Protein AF-A0A973XAW2-F1 (afdb_monomer)

Nearest PDB structures (foldseek):
  8pdc-assembly1_A  TM=9.284E-01  e=1.917E-07  Thermochaetoides thermophila
  3mf4-assembly1_A  TM=4.911E-01  e=1.621E-10  Aeromonas salmonicida subsp. salmonicida A449
  3luf-assembly1_A  TM=5.027E-01  e=7.726E-10  Aeromonas salmonicida subsp. salmonicida A449
  6xvu-assembly2_C  TM=7.676E-01  e=9.050E-06  Deinococcus radiodurans R1 = ATCC 13939 = DSM 20539
  5wq0-assembly5_E  TM=8.312E-01  e=1.337E-05  Paenisporosarcina sp. TG-14

Mean predicted aligned error: 19.9 Å

pLDDT: mean 75.89, std 16.92, range [27.17, 97.25]

Sequence (559 aa):
YGGTGLGLAVSKRLAQAMAGDVGVESTQGQGSTFWFTARLGTGPQEPALPVPRIALHGRRVLVVDDNAAAALILCELLSGLGFATQHAHSGAAALHMIAQADQTASPYEFVMMDWLMPGMDGLETVRAIRAMGTRSTPFVLMVTAHRRQELVKSAESLGIAHVLSKPVNASLLVNTMMQLLGQAPAPAPQPAGRQPGNTLEAQLAPLGGARILLVEDNEINQQVACEMLHGVGMEVDVADNGQLAVQRVAARQAEGRQYDLVLMDMQMPVMDGVTASRLIRETLSADQLPIVAMTANAMKADRERCMQAGMNGFVSKPFNPDELWRALLDGIRPRDGMGSGAVPPPLVEAEPDGDSAALLQALRGIDGLEVDLGLSRTRNNPAFYVSMLRKSVGSQADAVARLRQSLEARDSATAERHAHTLKGVAGNLGASALQQAADVVEHGLHEGAAAAALEAPLQALQARLDRLVQALQATPGLLLAAPDRPAQRLTQEELQAARATLAQITALLQQDDAQAAELWEAHAGVLRVLCPEATRIQAAIEGFAFDEALALLEARATV

Radius of gyration: 28.38 Å; Cα contacts (8 Å, |Δi|>4): 751; chains: 1; bounding box: 71×63×84 Å

Foldseek 3Di:
DDDPPCPVVVVQVVLVVQVKGKDKDDDPPPDIDIDIDGHDDDDPPPPPPPPDPPCQAAQEEEEEALDPVLSVVVQVLSVVVRYDYDYDNHLVSVLVVQVVCLVVVNHHQEYEAEQDHPDQGRLNSLVVLVVVPGPDRHQYEYEYQDPDVVVCVSCVVSVNNHYHHPPDDSVNVSVVVVVVVCPPPDDDPDDPDDDPDDDLLNVCLQQAAAEEEEEDQDPLLVLLVCLLQVLSRYHYDYHNHLVVVLVVQVVCVVVVNHGQEYEAEQAHPPHGRLRSLLSNCVPDACLRYAYEYEEQDPDPVVVVSCVVSRHDYYAYFPGDSSSVSVCCVVRGDRDPPGSPDPNPPNPDPPPQDPLLVLLLVLQVPQPQFDSVQLCSSSVNDSVSLLVLLLVCLVPCLCLLVQLVVCVVVVNLSSNLVSLVNQLRSCNNRRNVQLNVLSVVLNVCSVVVHDPVVNPVSSVSNNVSSNSSSVSQVPRPPSDPDLPPPPPPPDDPVLVVVVVVLLVVLLVCLVVLHLVSLVSCVVSVNSVVSLAVCSVVLNVCSVVSVSVSNNVSSVVSVVD

Secondary structure (DSSP, 8-state):
--S-S-HHHHHHHHHHHTT--EEEEEETTTEEEEEE----PPPP------------TT-EEEEE-S-HHHHHHHHHHHHHTT-EEEEESSHHHHHHHHHHHHHTT---SEEEEES--SSS-HHHHHHHHHHT--SSPPEEEEEES---HHHHHHHHHTT---EEESSPPHHHHHHHHHHHTT-SPPPPP--SS----SSTTGGGGGGTT-EEEEE-S-HHHHHHHHHHHHTTT-EEEEESSHHHHHHHHHHHHHTT---SEEEEESS-SSS-HHHHHHHHHTTS-TTTS-EEEEES---HHHHHHHHHTT--EEEETTTPHHHHHHHHHHHPPP-TTSS-S-PPPP----PPPHHHHHHHHHHTTSTT--HHHHHHHTTT-HHHHHHHHHHHHHHHTTHHHHHHHHHHTT-HHHHHHHHHHHHHHHHHTT-HHHHHHHHHHHHHHHTT--HHHHHHHHHHHHHHHHHHHHHHHHSBTTB------------HHHHHHHHHHHHHHHHHHTTT-THHHHHHHHHHHHHHHH-TTHHHHHHHHHTT-HHHHHHHHHGGGG-

Solvent-accessible surface area (backbone atoms only — not comparable to full-atom values): 31039 Å² total; per-residue (Å²): 135,93,65,92,74,50,66,66,59,51,51,40,52,51,22,44,74,33,71,31,44,66,52,74,52,72,46,93,98,77,52,72,50,74,50,72,40,67,61,76,84,81,73,81,82,60,77,66,74,69,76,67,89,65,82,37,66,70,44,33,34,37,38,32,31,64,49,62,70,62,42,49,55,52,38,51,54,43,39,74,63,34,29,41,60,48,82,21,65,34,34,68,52,40,52,53,53,50,53,51,21,45,75,69,75,55,51,44,56,32,31,41,31,32,43,91,35,85,89,47,28,31,64,58,32,52,55,50,57,64,70,65,69,55,94,61,78,48,48,58,38,39,38,31,84,66,92,51,70,72,53,52,55,56,33,45,79,66,72,34,89,49,77,44,57,57,84,78,47,72,67,62,53,51,55,54,52,48,62,73,68,62,77,55,84,76,85,70,83,86,64,94,70,91,77,93,74,84,48,73,71,56,70,37,45,61,48,8,54,38,33,34,38,41,30,44,67,46,69,70,61,43,50,46,52,47,56,58,41,42,72,54,22,34,41,76,48,80,21,60,24,20,60,53,39,45,51,50,54,53,50,29,47,75,71,72,55,57,51,43,33,32,43,32,32,48,84,39,64,102,29,32,27,52,60,28,38,40,59,44,48,76,80,39,52,55,88,71,43,23,32,31,34,38,32,77,58,91,45,72,69,52,54,50,51,39,50,75,28,55,37,74,49,72,37,57,44,49,67,46,68,72,54,50,47,50,51,48,65,72,48,46,73,88,55,94,73,37,40,72,47,81,56,63,74,73,79,68,84,66,72,62,53,75,68,53,48,54,36,54,54,56,51,56,68,38,82,64,38,37,49,71,58,14,24,62,51,41,80,64,34,64,67,61,40,51,52,52,53,49,51,45,51,75,74,48,73,56,44,63,58,54,28,49,53,23,50,75,70,68,34,54,68,61,21,28,48,45,26,46,54,51,21,39,52,25,37,51,55,19,18,58,67,46,17,53,32,22,47,55,45,24,50,39,46,73,74,65,56,54,70,81,73,45,47,63,45,50,52,56,31,42,61,41,48,53,52,44,44,52,50,49,63,68,33,74,78,61,44,77,66,77,71,88,57,76,84,70,79,70,51,76,65,56,52,51,51,47,52,51,52,48,53,50,35,52,56,26,36,77,65,75,37,72,63,27,39,59,58,45,63,78,40,41,79,60,43,45,78,75,30,95,56,35,71,59,33,48,52,22,41,73,64,70,36,35,69,58,24,49,52,57,58,53,62,56,80,79,110

Structure (mmCIF, N/CA/C/O backbone):
data_AF-A0A973XAW2-F1
#
_entry.id   AF-A0A973XAW2-F1
#
loop_
_atom_site.group_PDB
_atom_site.id
_atom_site.type_symbol
_atom_site.label_atom_id
_atom_site.label_alt_id
_atom_site.label_comp_id
_atom_site.label_asym_id
_atom_site.label_entity_id
_atom_site.label_seq_id
_atom_site.pdbx_PDB_ins_code
_atom_site.Cartn_x
_atom_site.Cartn_y
_atom_site.Cartn_z
_atom_site.occupancy
_atom_site.B_iso_or_equiv
_atom_site.auth_seq_id
_atom_site.auth_comp_id
_atom_site.auth_asym_id
_atom_site.auth_atom_id
_atom_site.pdbx_PDB_model_num
ATOM 1 N N . TYR A 1 1 ? -21.726 -11.312 -23.204 1.00 38.69 1 TYR A N 1
ATOM 2 C CA . TYR A 1 1 ? -21.483 -10.121 -22.365 1.00 38.69 1 TYR A CA 1
ATOM 3 C C . TYR A 1 1 ? -22.273 -10.267 -21.066 1.00 38.69 1 TYR A C 1
ATOM 5 O O . TYR A 1 1 ? -23.443 -9.921 -21.031 1.00 38.69 1 TYR A O 1
ATOM 13 N N . GLY A 1 2 ? -21.681 -10.902 -20.049 1.00 34.53 2 GLY A N 1
ATOM 14 C CA . GLY A 1 2 ? -22.363 -11.387 -18.835 1.00 34.53 2 GLY A CA 1
ATOM 15 C C . GLY A 1 2 ? -22.264 -10.453 -17.625 1.00 34.53 2 GLY A C 1
ATOM 16 O O . GLY A 1 2 ? -21.827 -10.879 -16.567 1.00 34.53 2 GLY A O 1
ATOM 17 N N . GLY A 1 3 ? -22.630 -9.179 -17.784 1.00 46.75 3 GLY A N 1
ATOM 18 C CA . GLY A 1 3 ? -22.844 -8.264 -16.654 1.00 46.75 3 GLY A CA 1
ATOM 19 C C . GLY A 1 3 ? -24.327 -8.191 -16.280 1.00 46.75 3 GLY A C 1
ATOM 20 O O . GLY A 1 3 ? -25.178 -8.598 -17.066 1.00 46.75 3 GLY A O 1
ATOM 21 N N . THR A 1 4 ? -24.667 -7.607 -15.128 1.00 54.22 4 THR A N 1
ATOM 22 C CA . THR A 1 4 ? -26.066 -7.464 -14.660 1.00 54.22 4 THR A CA 1
ATOM 23 C C . THR A 1 4 ? -26.963 -6.625 -15.586 1.00 54.22 4 THR A C 1
ATOM 25 O O . THR A 1 4 ? -28.165 -6.543 -15.362 1.00 54.22 4 THR A O 1
ATOM 28 N N . GLY A 1 5 ? -26.409 -5.967 -16.613 1.00 58.53 5 GLY A N 1
ATOM 29 C CA . GLY A 1 5 ? -27.160 -5.141 -17.569 1.00 58.53 5 GLY A CA 1
ATOM 30 C C . GLY A 1 5 ? -27.727 -3.844 -16.977 1.00 58.53 5 GLY A C 1
ATOM 31 O O . GLY A 1 5 ? -28.356 -3.063 -17.685 1.00 58.53 5 GLY A O 1
ATOM 32 N N . LEU A 1 6 ? -27.477 -3.575 -15.692 1.00 68.81 6 LEU A N 1
ATOM 33 C CA . LEU A 1 6 ? -28.081 -2.463 -14.955 1.00 68.81 6 LEU A CA 1
ATOM 34 C C . LEU A 1 6 ? -27.406 -1.110 -15.209 1.00 68.81 6 LEU A C 1
ATOM 36 O O . LEU A 1 6 ? -27.981 -0.081 -14.870 1.00 68.81 6 LEU A O 1
ATOM 40 N N . GLY A 1 7 ? -26.215 -1.080 -15.817 1.00 65.62 7 GLY A N 1
ATOM 41 C CA . GLY A 1 7 ? -25.426 0.148 -15.988 1.00 65.62 7 GLY A CA 1
ATOM 42 C C . GLY A 1 7 ? -26.193 1.276 -16.682 1.00 65.62 7 GLY A C 1
ATOM 43 O O . GLY A 1 7 ? -26.261 2.382 -16.156 1.00 65.62 7 GLY A O 1
ATOM 44 N N . LEU A 1 8 ? -26.862 0.981 -17.801 1.00 77.06 8 LEU A N 1
ATOM 45 C CA . LEU A 1 8 ? -27.666 1.974 -18.525 1.00 77.06 8 LEU A CA 1
ATOM 46 C C . LEU A 1 8 ? -28.926 2.388 -17.751 1.00 77.06 8 LEU A C 1
ATOM 48 O O . LEU A 1 8 ? -29.337 3.544 -17.822 1.00 77.06 8 LEU A O 1
ATOM 52 N N . ALA A 1 9 ? -29.516 1.477 -16.972 1.00 76.12 9 ALA A N 1
ATOM 53 C CA . ALA A 1 9 ? -30.665 1.791 -16.124 1.00 76.12 9 ALA A CA 1
ATOM 54 C C . ALA A 1 9 ? -30.281 2.738 -14.973 1.00 76.12 9 ALA A C 1
ATOM 56 O O . ALA A 1 9 ? -31.043 3.647 -14.640 1.00 76.12 9 ALA A O 1
ATOM 57 N N . VAL A 1 10 ? -29.084 2.567 -14.401 1.00 78.75 10 VAL A N 1
ATOM 58 C CA . VAL A 1 10 ? -28.528 3.465 -13.379 1.00 78.75 10 VAL A CA 1
ATOM 59 C C . VAL A 1 10 ? -28.175 4.823 -13.986 1.00 78.75 10 VAL A C 1
ATOM 61 O O . VAL A 1 10 ? -28.614 5.843 -13.460 1.00 78.75 10 VAL A O 1
ATOM 64 N N . SER A 1 11 ? -27.470 4.856 -15.122 1.00 80.62 11 SER A N 1
ATOM 65 C CA . SER A 1 11 ? -27.150 6.107 -15.827 1.00 80.62 11 SER A CA 1
ATOM 66 C C . SER A 1 11 ? -28.408 6.899 -16.191 1.00 80.62 11 SER A C 1
ATOM 68 O O . SER A 1 11 ? -28.445 8.110 -15.991 1.00 80.62 11 SER A O 1
ATOM 70 N N . LYS A 1 12 ? -29.474 6.216 -16.633 1.00 83.62 12 LYS A N 1
ATOM 71 C CA . LYS A 1 12 ? -30.778 6.838 -16.893 1.00 83.62 12 LYS A CA 1
ATOM 72 C C . LYS A 1 12 ? -31.389 7.451 -15.637 1.00 83.62 12 LYS A C 1
ATOM 74 O O . LYS A 1 12 ? -31.827 8.596 -15.676 1.00 83.62 12 LYS A O 1
ATOM 79 N N . ARG A 1 13 ? -31.399 6.717 -14.519 1.00 84.31 13 ARG A N 1
ATOM 80 C CA . ARG A 1 13 ? -31.928 7.223 -13.242 1.00 84.31 13 ARG A CA 1
ATOM 81 C C . ARG A 1 13 ? -31.166 8.449 -12.744 1.00 84.31 13 ARG A C 1
ATOM 83 O O . ARG A 1 13 ? -31.799 9.388 -12.278 1.00 84.31 13 ARG A O 1
ATOM 90 N N . LEU A 1 14 ? -29.839 8.455 -12.868 1.00 85.31 14 LEU A N 1
ATOM 91 C CA . LEU A 1 14 ? -29.002 9.585 -12.458 1.00 85.31 14 LEU A CA 1
ATOM 92 C C . LEU A 1 14 ? -29.224 10.816 -13.344 1.00 85.31 14 LEU A C 1
ATOM 94 O O . LEU A 1 14 ? -29.473 11.895 -12.815 1.00 85.31 14 LEU A O 1
ATOM 98 N N . ALA A 1 15 ? -29.218 10.658 -14.672 1.00 91.62 15 ALA A N 1
ATOM 99 C CA . ALA A 1 15 ? -29.480 11.766 -15.594 1.00 91.62 15 ALA A CA 1
ATOM 100 C C . ALA A 1 15 ? -30.863 12.395 -15.340 1.00 91.62 15 ALA A C 1
ATOM 102 O O . ALA A 1 15 ? -30.986 13.615 -15.244 1.00 91.62 15 ALA A O 1
ATOM 103 N N . GLN A 1 16 ? -31.886 11.564 -15.117 1.00 91.00 16 GLN A N 1
ATOM 104 C CA . GLN A 1 16 ? -33.238 12.023 -14.784 1.00 91.00 16 GLN A CA 1
ATOM 105 C C . GLN A 1 16 ? -33.317 12.705 -13.412 1.00 91.00 16 GLN A C 1
ATOM 107 O O . GLN A 1 16 ? -34.010 13.712 -13.274 1.00 91.00 16 GLN A O 1
ATOM 112 N N . ALA A 1 17 ? -32.586 12.208 -12.407 1.00 89.94 17 ALA A N 1
ATOM 113 C CA . ALA A 1 17 ? -32.487 12.857 -11.097 1.00 89.94 17 ALA A CA 1
ATOM 114 C C . ALA A 1 17 ? -31.826 14.244 -11.186 1.00 89.94 17 ALA A C 1
ATOM 116 O O . ALA A 1 17 ? -32.172 15.144 -10.427 1.00 89.94 17 ALA A O 1
ATOM 117 N N . MET A 1 18 ? -30.935 14.437 -12.160 1.00 93.25 18 MET A N 1
ATOM 118 C CA . MET A 1 18 ? -30.326 15.727 -12.494 1.00 93.25 18 MET A CA 1
ATOM 119 C C . MET A 1 18 ? -31.163 16.542 -13.496 1.00 93.25 18 MET A C 1
ATOM 121 O O . MET A 1 18 ? -30.648 17.472 -14.111 1.00 93.25 18 MET A O 1
ATOM 125 N N . ALA A 1 19 ? -32.440 16.201 -13.697 1.00 94.25 19 ALA A N 1
ATOM 126 C CA . ALA A 1 19 ? -33.348 16.858 -14.641 1.00 94.25 19 ALA A CA 1
ATOM 127 C C . ALA A 1 19 ? -32.807 16.957 -16.085 1.00 94.25 19 ALA A C 1
ATOM 129 O O . ALA A 1 19 ? -33.057 17.942 -16.789 1.00 94.25 19 ALA A O 1
ATOM 130 N N . GLY A 1 20 ? -32.072 15.935 -16.520 1.00 92.94 20 GLY A N 1
ATOM 131 C CA . GLY A 1 20 ? -31.706 15.703 -17.912 1.00 92.94 20 GLY A CA 1
ATOM 132 C C . GLY A 1 20 ? -32.125 14.313 -18.400 1.00 92.94 20 GLY A C 1
ATOM 133 O O . GLY A 1 20 ? -33.047 13.705 -17.857 1.00 92.94 20 GLY A O 1
ATOM 134 N N . ASP A 1 21 ? -31.488 13.829 -19.462 1.00 93.69 21 ASP A N 1
ATOM 135 C CA . ASP A 1 21 ? -31.889 12.624 -20.203 1.00 93.69 21 ASP A CA 1
ATOM 136 C C . ASP A 1 21 ? -30.675 11.835 -20.708 1.00 93.69 21 ASP A C 1
ATOM 138 O O . ASP A 1 21 ? -29.560 12.337 -20.636 1.00 93.69 21 ASP A O 1
ATOM 142 N N . VAL A 1 22 ? -30.865 10.615 -21.214 1.00 93.44 22 VAL A N 1
ATOM 143 C CA . VAL A 1 22 ? -29.794 9.744 -21.733 1.00 93.44 22 VAL A CA 1
ATOM 144 C C . VAL A 1 22 ? -30.197 9.096 -23.061 1.00 93.44 22 VAL A C 1
ATOM 146 O O . VAL A 1 22 ? -31.355 8.723 -23.245 1.00 93.44 22 VAL A O 1
ATOM 149 N N . GLY A 1 23 ? -29.240 8.882 -23.964 1.00 90.50 23 GLY A N 1
ATOM 150 C CA . GLY A 1 23 ? -29.476 8.217 -25.244 1.00 90.50 23 GLY A CA 1
ATOM 151 C C . GLY A 1 23 ? -28.238 7.546 -25.833 1.00 90.50 23 GLY A C 1
ATOM 152 O O . GLY A 1 23 ? -27.141 7.598 -25.274 1.00 90.50 23 GLY A O 1
ATOM 153 N N . VAL A 1 24 ? -28.441 6.869 -26.965 1.00 92.19 24 VAL A N 1
ATOM 154 C CA . VAL A 1 24 ? -27.382 6.219 -27.740 1.00 92.19 24 VAL A CA 1
ATOM 155 C C . VAL A 1 24 ? -27.637 6.390 -29.233 1.00 92.19 24 VAL A C 1
ATOM 157 O O . VAL A 1 24 ? -28.759 6.220 -29.704 1.00 92.19 24 VAL A O 1
ATOM 160 N N . GLU A 1 25 ? -26.576 6.676 -29.972 1.00 90.75 25 GLU A N 1
ATOM 161 C CA . GLU A 1 25 ? -26.528 6.675 -31.428 1.00 90.75 25 GLU A CA 1
ATOM 162 C C . GLU A 1 25 ? -25.510 5.618 -31.850 1.00 90.75 25 GLU A C 1
ATOM 164 O O . GLU A 1 25 ? -24.337 5.697 -31.496 1.00 90.75 25 GLU A O 1
ATOM 169 N N . SER A 1 26 ? -25.951 4.572 -32.544 1.00 90.38 26 SER A N 1
ATOM 170 C CA . SER A 1 26 ? -25.101 3.424 -32.862 1.00 90.38 26 SER A CA 1
ATOM 171 C C . SER A 1 26 ? -25.338 2.948 -34.283 1.00 90.38 26 SER A C 1
ATOM 173 O O . SER A 1 26 ? -26.482 2.816 -34.718 1.00 90.38 26 SER A O 1
ATOM 175 N N . THR A 1 27 ? -24.245 2.663 -34.988 1.00 91.94 27 THR A N 1
ATOM 176 C CA . THR A 1 27 ? -24.267 1.993 -36.289 1.00 91.94 27 THR A CA 1
ATOM 177 C C . THR A 1 27 ? -23.351 0.777 -36.223 1.00 91.94 27 THR A C 1
ATOM 179 O O . THR A 1 27 ? -22.170 0.881 -35.877 1.00 91.94 27 THR A O 1
ATOM 182 N N . GLN A 1 28 ? -23.895 -0.399 -36.545 1.00 83.81 28 GLN A N 1
ATOM 183 C CA . GLN A 1 28 ? -23.171 -1.667 -36.458 1.00 83.81 28 GLN A CA 1
ATOM 184 C C . GLN A 1 28 ? -21.889 -1.629 -37.301 1.00 83.81 28 GLN A C 1
ATOM 186 O O . GLN A 1 28 ? -21.916 -1.287 -38.479 1.00 83.81 28 GLN A O 1
ATOM 191 N N . GLY A 1 29 ? -20.762 -1.986 -36.683 1.00 80.56 29 GLY A N 1
ATOM 192 C CA . GLY A 1 29 ? -19.450 -1.983 -37.335 1.00 80.56 29 GLY A CA 1
ATOM 193 C C . GLY A 1 29 ? -18.784 -0.608 -37.464 1.00 80.56 29 GLY A C 1
ATOM 194 O O . GLY A 1 29 ? -17.648 -0.562 -37.919 1.00 80.56 29 GLY A O 1
ATOM 195 N N . GLN A 1 30 ? -19.437 0.486 -37.046 1.00 81.81 30 GLN A N 1
ATOM 196 C CA . GLN A 1 30 ? -18.855 1.839 -37.064 1.00 81.81 30 GLN A CA 1
ATOM 197 C C . GLN A 1 30 ? -18.649 2.444 -35.670 1.00 81.81 30 GLN A C 1
ATOM 199 O O . GLN A 1 30 ? -17.772 3.283 -35.499 1.00 81.81 30 GLN A O 1
ATOM 204 N N . GLY A 1 31 ? -19.413 2.005 -34.666 1.00 74.19 31 GLY A N 1
ATOM 205 C CA . GLY A 1 31 ? -19.251 2.457 -33.282 1.00 74.19 31 GLY A CA 1
ATOM 206 C C . GLY A 1 31 ? -20.571 2.843 -32.625 1.00 74.19 31 GLY A C 1
ATOM 207 O O . GLY A 1 31 ? -21.651 2.621 -33.175 1.00 74.19 31 GLY A O 1
ATOM 208 N N . SER A 1 32 ? -20.494 3.355 -31.395 1.00 80.50 32 SER A N 1
ATOM 209 C CA . SER A 1 32 ? -21.657 3.806 -30.620 1.00 80.50 32 SER A CA 1
ATOM 210 C C . SER A 1 32 ? -21.309 5.037 -29.786 1.00 80.50 32 SER A C 1
ATOM 212 O O . SER A 1 32 ? -20.358 4.998 -29.009 1.00 80.50 32 SER A O 1
ATOM 214 N N . THR A 1 33 ? -22.111 6.089 -29.906 1.00 81.31 33 THR A N 1
ATOM 215 C CA . THR A 1 33 ? -22.055 7.304 -29.091 1.00 81.31 33 THR A CA 1
ATOM 216 C C . THR A 1 33 ? -23.154 7.238 -28.042 1.00 81.31 33 THR A C 1
ATOM 218 O O . THR A 1 33 ? -24.333 7.238 -28.379 1.00 81.31 33 THR A O 1
ATOM 221 N N . PHE A 1 34 ? -22.785 7.195 -26.765 1.00 85.56 34 PHE A N 1
ATOM 222 C CA . PHE A 1 34 ? -23.726 7.305 -25.649 1.00 85.56 34 PHE A CA 1
ATOM 223 C C . PHE A 1 34 ? -23.666 8.726 -25.093 1.00 85.56 34 PHE A C 1
ATOM 225 O O . PHE A 1 34 ? -22.576 9.253 -24.879 1.00 85.56 34 PHE A O 1
ATOM 232 N N . TRP A 1 35 ? -24.815 9.342 -24.838 1.00 89.06 35 TRP A N 1
ATOM 233 C CA . TRP A 1 35 ? -24.889 10.721 -24.357 1.00 89.06 35 TRP A CA 1
ATOM 234 C C . TRP A 1 35 ? -25.856 10.847 -23.186 1.00 89.06 35 TRP A C 1
ATOM 236 O O . TRP A 1 35 ? -26.796 10.064 -23.063 1.00 89.06 35 TRP A O 1
ATOM 246 N N . PHE A 1 36 ? -25.640 11.848 -22.333 1.00 91.12 36 PHE A N 1
ATOM 247 C CA . PHE A 1 36 ? -26.625 12.274 -21.345 1.00 91.12 36 PHE A CA 1
ATOM 248 C C . PHE A 1 36 ? -26.616 13.797 -21.178 1.00 91.12 36 PHE A C 1
ATOM 250 O O . PHE A 1 36 ? -25.661 14.470 -21.563 1.00 91.12 36 PHE A O 1
ATOM 257 N N . THR A 1 37 ? -27.679 14.340 -20.599 1.00 91.19 37 THR A N 1
ATOM 258 C CA . THR A 1 37 ? -27.803 15.749 -20.221 1.00 91.19 37 THR A CA 1
ATOM 259 C C . THR A 1 37 ? -28.066 15.866 -18.722 1.00 91.19 37 THR A C 1
ATOM 261 O O . THR A 1 37 ? -28.534 14.921 -18.087 1.00 91.19 37 THR A O 1
ATOM 264 N N . ALA A 1 38 ? -27.751 17.023 -18.141 1.00 90.81 38 ALA A N 1
ATOM 265 C CA . ALA A 1 38 ? -28.005 17.328 -16.737 1.00 90.81 38 ALA A CA 1
ATOM 266 C C . ALA A 1 38 ? -28.208 18.836 -16.540 1.00 90.81 38 ALA A C 1
ATOM 268 O O . ALA A 1 38 ? -27.608 19.650 -17.244 1.00 90.81 38 ALA A O 1
ATOM 269 N N . ARG A 1 39 ? -29.030 19.213 -15.559 1.00 89.06 39 ARG A N 1
ATOM 270 C CA . ARG A 1 39 ? -29.173 20.585 -15.065 1.00 89.06 39 ARG A CA 1
ATOM 271 C C . ARG A 1 39 ? -28.366 20.742 -13.785 1.00 89.06 39 ARG A C 1
ATOM 273 O O . ARG A 1 39 ? -28.589 20.033 -12.810 1.00 89.06 39 ARG A O 1
ATOM 280 N N . LEU A 1 40 ? -27.445 21.696 -13.796 1.00 84.06 40 LEU A N 1
ATOM 281 C CA . LEU A 1 40 ? -26.534 21.976 -12.693 1.00 84.06 40 LEU A CA 1
ATOM 282 C C . LEU A 1 40 ? -26.641 23.447 -12.295 1.00 84.06 40 LEU A C 1
ATOM 284 O O . LEU A 1 40 ? -26.895 24.306 -13.141 1.00 84.06 40 LEU A O 1
ATOM 288 N N . GLY A 1 41 ? -26.446 23.734 -11.009 1.00 81.81 41 GLY A N 1
ATOM 289 C CA . GLY A 1 41 ? -26.256 25.105 -10.545 1.00 81.81 41 GLY A CA 1
ATOM 290 C C . GLY A 1 41 ? -24.903 25.640 -11.011 1.00 81.81 41 GLY A C 1
ATOM 291 O O . GLY A 1 41 ? -23.916 24.906 -11.041 1.00 81.81 41 GLY A O 1
ATOM 292 N N . THR A 1 42 ? -24.841 26.918 -11.369 1.00 77.81 42 THR A N 1
ATOM 293 C CA . THR A 1 42 ? -23.564 27.609 -11.564 1.00 77.81 42 THR A CA 1
ATOM 294 C C . THR A 1 42 ? -22.978 27.928 -10.192 1.00 77.81 42 THR A C 1
ATOM 296 O O . THR A 1 42 ? -23.650 28.572 -9.385 1.00 77.81 42 THR A O 1
ATOM 299 N N . GLY A 1 43 ? -21.750 27.483 -9.918 1.00 69.38 43 GLY A N 1
ATOM 300 C CA . GLY A 1 43 ? -21.024 27.909 -8.720 1.00 69.38 43 GLY A CA 1
ATOM 301 C C . GLY A 1 43 ? -20.821 29.432 -8.692 1.00 69.38 43 GLY A C 1
ATOM 302 O O . GLY A 1 43 ? -21.013 30.089 -9.725 1.00 69.38 43 GLY A O 1
ATOM 303 N N . PRO A 1 44 ? -20.449 30.016 -7.536 1.00 58.19 44 PRO A N 1
ATOM 304 C CA . PRO A 1 44 ? -19.997 31.402 -7.504 1.00 58.19 44 PRO A CA 1
ATOM 305 C C . PRO A 1 44 ? -18.930 31.590 -8.586 1.00 58.19 44 PRO A C 1
ATOM 307 O O . PRO A 1 44 ? -18.084 30.714 -8.769 1.00 58.19 44 PRO A O 1
ATOM 310 N N . GLN A 1 45 ? -18.988 32.702 -9.326 1.00 48.56 45 GLN A N 1
ATOM 311 C CA . GLN A 1 45 ? -17.865 33.112 -10.162 1.00 48.56 45 GLN A CA 1
ATOM 312 C C . GLN A 1 45 ? -16.692 33.420 -9.226 1.00 48.56 45 GLN A C 1
ATOM 314 O O . GLN A 1 45 ? -16.418 34.572 -8.902 1.00 48.56 45 GLN A O 1
ATOM 319 N N . GLU A 1 46 ? -15.962 32.388 -8.811 1.00 43.41 46 GLU A N 1
ATOM 320 C CA . GLU A 1 46 ? -14.521 32.537 -8.753 1.00 43.41 46 GLU A CA 1
ATOM 321 C C . GLU A 1 46 ? -14.113 33.093 -10.118 1.00 43.41 46 GLU A C 1
ATOM 323 O O . GLU A 1 46 ? -14.697 32.670 -11.131 1.00 43.41 46 GLU A O 1
ATOM 328 N N . PRO A 1 47 ? -13.213 34.095 -10.179 1.00 38.62 47 PRO A N 1
ATOM 329 C CA . PRO A 1 47 ? -12.684 34.528 -11.460 1.00 38.62 47 PRO A CA 1
ATOM 330 C C . PRO A 1 47 ? -12.275 33.243 -12.148 1.00 38.62 47 PRO A C 1
ATOM 332 O O . PRO A 1 47 ? -11.456 32.519 -11.584 1.00 38.62 47 PRO A O 1
ATOM 335 N N . ALA A 1 48 ? -12.951 32.906 -13.258 1.00 37.72 48 ALA A N 1
ATOM 336 C CA . ALA A 1 48 ? -12.651 31.695 -14.000 1.00 37.72 48 ALA A CA 1
ATOM 337 C C . ALA A 1 48 ? -11.136 31.669 -14.049 1.00 37.72 48 ALA A C 1
ATOM 339 O O . ALA A 1 48 ? -10.591 32.669 -14.533 1.00 37.72 48 ALA A O 1
ATOM 340 N N . LEU A 1 49 ? -10.490 30.655 -13.432 1.00 37.88 49 LEU A N 1
ATOM 341 C CA . LEU A 1 49 ? -9.045 30.451 -13.564 1.00 37.88 49 LEU A CA 1
ATOM 342 C C . LEU A 1 49 ? -8.795 30.787 -15.011 1.00 37.88 49 LEU A C 1
ATOM 344 O O . LEU A 1 49 ? -9.457 30.125 -15.820 1.00 37.88 49 LEU A O 1
ATOM 348 N N . PRO A 1 50 ? -8.097 31.904 -15.312 1.00 36.81 50 PRO A N 1
ATOM 349 C CA . PRO A 1 50 ? -8.236 32.554 -16.601 1.00 36.81 50 PRO A CA 1
ATOM 350 C C . PRO A 1 50 ? -8.023 31.434 -17.579 1.00 36.81 50 PRO A C 1
ATOM 352 O O . PRO A 1 50 ? -6.931 30.879 -17.541 1.00 36.81 50 PRO A O 1
ATOM 355 N N . VAL A 1 51 ? -9.074 31.001 -18.305 1.00 40.72 51 VAL A N 1
ATOM 356 C CA . VAL A 1 51 ? -8.901 29.968 -19.326 1.00 40.72 51 VAL A CA 1
ATOM 357 C C . VAL A 1 51 ? -7.910 30.667 -20.202 1.00 40.72 51 VAL A C 1
ATOM 359 O O . VAL A 1 51 ? -8.278 31.708 -20.777 1.00 40.72 51 VAL A O 1
ATOM 362 N N . PRO A 1 52 ? -6.630 30.276 -20.128 1.00 38.75 52 PRO A N 1
ATOM 363 C CA . PRO A 1 52 ? -5.637 31.214 -20.546 1.00 38.75 52 PRO A CA 1
ATOM 364 C C . PRO A 1 52 ? -5.932 31.329 -22.029 1.00 38.75 52 PRO A C 1
ATOM 366 O O . PRO A 1 52 ? -6.211 30.326 -22.698 1.00 38.75 52 PRO A O 1
ATOM 369 N N . ARG A 1 53 ? -6.024 32.563 -22.536 1.00 40.03 53 ARG A N 1
ATOM 370 C CA . ARG A 1 53 ? -6.092 32.810 -23.978 1.00 40.03 53 ARG A CA 1
ATOM 371 C C . ARG A 1 53 ? -4.735 32.413 -24.556 1.00 40.03 53 ARG A C 1
ATOM 373 O O . ARG A 1 53 ? -4.016 33.225 -25.123 1.00 40.03 53 ARG A O 1
ATOM 380 N N . ILE A 1 54 ? -4.333 31.169 -24.341 1.00 46.97 54 ILE A N 1
ATOM 381 C CA . ILE A 1 54 ? -3.270 30.534 -25.054 1.00 46.97 54 ILE A CA 1
ATOM 382 C C . ILE A 1 54 ? -3.875 30.349 -26.434 1.00 46.97 54 ILE A C 1
ATOM 384 O O . ILE A 1 54 ? -4.869 29.644 -26.614 1.00 46.97 54 ILE A O 1
ATOM 388 N N . ALA A 1 55 ? -3.315 31.038 -27.416 1.00 51.47 55 ALA A N 1
ATOM 389 C CA . ALA A 1 55 ? -3.543 30.702 -28.807 1.00 51.47 55 ALA A CA 1
ATOM 390 C C . ALA A 1 55 ? -2.932 29.308 -29.063 1.00 51.47 55 ALA A C 1
ATOM 392 O O . ALA A 1 55 ? -1.818 29.188 -29.568 1.00 51.47 55 ALA A O 1
ATOM 393 N N . LEU A 1 56 ? -3.624 28.259 -28.603 1.00 56.12 56 LEU A N 1
ATOM 394 C CA . LEU A 1 56 ? -3.388 26.854 -28.956 1.00 56.12 56 LEU A CA 1
ATOM 395 C C . LEU A 1 56 ? -3.865 26.584 -30.384 1.00 56.12 56 LEU A C 1
ATOM 397 O O . LEU A 1 56 ? -3.328 25.720 -31.070 1.00 56.12 56 LEU A O 1
ATOM 401 N N . HIS A 1 57 ? -4.846 27.380 -30.821 1.00 59.88 57 HIS A N 1
ATOM 402 C CA . HIS A 1 57 ? -5.454 27.352 -32.140 1.00 59.88 57 HIS A CA 1
ATOM 403 C C . HIS A 1 57 ? -4.391 27.455 -33.236 1.00 59.88 57 HIS A C 1
ATOM 405 O O . HIS A 1 57 ? -3.784 28.508 -33.430 1.00 59.88 57 HIS A O 1
ATOM 411 N N . GLY A 1 58 ? -4.190 26.349 -33.951 1.00 61.56 58 GLY A N 1
ATOM 412 C CA . GLY A 1 58 ? -3.302 26.270 -35.111 1.00 61.56 58 GLY A CA 1
ATOM 413 C C . GLY A 1 58 ? -1.851 25.883 -34.813 1.00 61.56 58 GLY A C 1
ATOM 414 O O . GLY A 1 58 ? -1.088 25.708 -35.762 1.00 61.56 58 GLY A O 1
ATOM 415 N N . ARG A 1 59 ? -1.467 25.687 -33.542 1.00 79.88 59 ARG A N 1
ATOM 416 C CA . ARG A 1 59 ? -0.140 25.144 -33.205 1.00 79.88 59 ARG A CA 1
ATOM 417 C C . ARG A 1 59 ? -0.051 23.681 -33.614 1.00 79.88 59 ARG A C 1
ATOM 419 O O . ARG A 1 59 ? -0.993 22.915 -33.394 1.00 79.88 59 ARG A O 1
ATOM 426 N N . ARG A 1 60 ? 1.071 23.286 -34.214 1.00 85.06 60 ARG A N 1
ATOM 427 C CA . ARG A 1 60 ? 1.227 21.947 -34.799 1.00 85.06 60 ARG A CA 1
ATOM 428 C C . ARG A 1 60 ? 1.823 20.956 -33.806 1.00 85.06 60 ARG A C 1
ATOM 430 O O . ARG A 1 60 ? 2.910 21.189 -33.276 1.00 85.06 60 ARG A O 1
ATOM 437 N N . VAL A 1 61 ? 1.135 19.832 -33.616 1.00 88.19 61 VAL A N 1
ATOM 438 C CA . VAL A 1 61 ? 1.556 18.720 -32.753 1.00 88.19 61 VAL A CA 1
ATOM 439 C C . VAL A 1 61 ? 1.699 17.454 -33.587 1.00 88.19 61 VAL A C 1
ATOM 441 O O . VAL A 1 61 ? 0.782 17.083 -34.320 1.00 88.19 61 VAL A O 1
ATOM 444 N N . LEU A 1 62 ? 2.835 16.776 -33.460 1.00 90.88 62 LEU A N 1
ATOM 445 C CA . LEU A 1 62 ? 3.041 15.446 -34.022 1.00 90.88 62 LEU A CA 1
ATOM 446 C C . LEU A 1 62 ? 2.852 14.394 -32.927 1.00 90.88 62 LEU A C 1
ATOM 448 O O . LEU A 1 62 ? 3.576 14.402 -31.937 1.00 90.88 62 LEU A O 1
ATOM 452 N N . VAL A 1 63 ? 1.901 13.485 -33.101 1.00 90.62 63 VAL A N 1
ATOM 453 C CA . VAL A 1 63 ? 1.716 12.312 -32.242 1.00 90.62 63 VAL A CA 1
ATOM 454 C C . VAL A 1 63 ? 2.452 11.135 -32.871 1.00 90.62 63 VAL A C 1
ATOM 456 O O . VAL A 1 63 ? 2.235 10.829 -34.041 1.00 90.62 63 VAL A O 1
ATOM 459 N N . VAL A 1 64 ? 3.323 10.477 -32.118 1.00 90.31 64 VAL A N 1
ATOM 460 C CA . VAL A 1 64 ? 4.134 9.346 -32.573 1.00 90.31 64 VAL A CA 1
ATOM 461 C C . VAL A 1 64 ? 3.818 8.155 -31.684 1.00 90.31 64 VAL A C 1
ATOM 463 O O . VAL A 1 64 ? 4.133 8.179 -30.501 1.00 90.31 64 VAL A O 1
ATOM 466 N N . ASP A 1 65 ? 3.141 7.157 -32.236 1.00 85.75 65 ASP A N 1
ATOM 467 C CA . ASP A 1 65 ? 2.677 5.972 -31.507 1.00 85.75 65 ASP A CA 1
ATOM 468 C C . ASP A 1 65 ? 2.456 4.854 -32.539 1.00 85.75 65 ASP A C 1
ATOM 470 O O . ASP A 1 65 ? 1.877 5.103 -33.606 1.00 85.75 65 ASP A O 1
ATOM 474 N N . ASP A 1 66 ? 2.959 3.650 -32.273 1.00 84.00 66 ASP A N 1
ATOM 475 C CA . ASP A 1 66 ? 2.820 2.494 -33.166 1.00 84.00 66 ASP A CA 1
ATOM 476 C C . ASP A 1 66 ? 1.399 1.907 -33.129 1.00 84.00 66 ASP A C 1
ATOM 478 O O . ASP A 1 66 ? 0.947 1.271 -34.087 1.00 84.00 66 ASP A O 1
ATOM 482 N N . ASN A 1 67 ? 0.641 2.197 -32.069 1.00 83.12 67 ASN A N 1
ATOM 483 C CA . ASN A 1 67 ? -0.766 1.866 -31.953 1.00 83.12 67 ASN A CA 1
ATOM 484 C C . ASN A 1 67 ? -1.649 2.982 -32.533 1.00 83.12 67 ASN A C 1
ATOM 486 O O . ASN A 1 67 ? -1.989 3.970 -31.877 1.00 83.12 67 ASN A O 1
ATOM 490 N N . ALA A 1 68 ? -2.122 2.765 -33.762 1.00 78.44 68 ALA A N 1
ATOM 491 C CA . ALA A 1 68 ? -2.989 3.705 -34.472 1.00 78.44 68 ALA A CA 1
ATOM 492 C C . ALA A 1 68 ? -4.265 4.092 -33.695 1.00 78.44 68 ALA A C 1
ATOM 494 O O . ALA A 1 68 ? -4.699 5.238 -33.776 1.00 78.44 68 ALA A O 1
ATOM 495 N N . ALA A 1 69 ? -4.864 3.179 -32.920 1.00 73.50 69 ALA A N 1
ATOM 496 C CA . ALA A 1 69 ? -6.073 3.485 -32.152 1.00 73.50 69 ALA A CA 1
ATOM 497 C C . ALA A 1 69 ? -5.779 4.428 -30.974 1.00 73.50 69 ALA A C 1
ATOM 499 O O . ALA A 1 69 ? -6.523 5.382 -30.743 1.00 73.50 69 ALA A O 1
ATOM 500 N N . ALA A 1 70 ? -4.674 4.196 -30.258 1.00 72.81 70 ALA A N 1
ATOM 501 C CA . ALA A 1 70 ? -4.232 5.067 -29.170 1.00 72.81 70 ALA A CA 1
ATOM 502 C C . ALA A 1 70 ? -3.834 6.457 -29.691 1.00 72.81 70 ALA A C 1
ATOM 504 O O . ALA A 1 70 ? -4.204 7.474 -29.099 1.00 72.81 70 ALA A O 1
ATOM 505 N N . ALA A 1 71 ? -3.152 6.496 -30.838 1.00 80.94 71 ALA A N 1
ATOM 506 C CA . ALA A 1 71 ? -2.775 7.731 -31.506 1.00 80.94 71 ALA A CA 1
ATOM 507 C C . ALA A 1 71 ? -3.984 8.573 -31.928 1.00 80.94 71 ALA A C 1
ATOM 509 O O . ALA A 1 71 ? -3.994 9.780 -31.705 1.00 80.94 71 ALA A O 1
ATOM 510 N N . LEU A 1 72 ? -5.009 7.942 -32.513 1.00 80.44 72 LEU A N 1
ATOM 511 C CA . LEU A 1 72 ? -6.231 8.622 -32.947 1.00 80.44 72 LEU A CA 1
ATOM 512 C C . LEU A 1 72 ? -6.962 9.275 -31.772 1.00 80.44 72 LEU A C 1
ATOM 514 O O . LEU A 1 72 ? -7.303 10.451 -31.861 1.00 80.44 72 LEU A O 1
ATOM 518 N N . ILE A 1 73 ? -7.115 8.561 -30.652 1.00 77.50 73 ILE A N 1
ATOM 519 C CA . ILE A 1 73 ? -7.718 9.115 -29.428 1.00 77.50 73 ILE A CA 1
ATOM 520 C C . ILE A 1 73 ? -6.935 10.346 -28.950 1.00 77.50 73 ILE A C 1
ATOM 522 O O . ILE A 1 73 ? -7.518 11.369 -28.594 1.00 77.50 73 ILE A O 1
ATOM 526 N N . LEU A 1 74 ? -5.602 10.272 -28.952 1.00 77.19 74 LEU A N 1
ATOM 527 C CA . LEU A 1 74 ? -4.763 11.379 -28.503 1.00 77.19 74 LEU A CA 1
ATOM 528 C C . LEU A 1 74 ? -4.824 12.582 -29.459 1.00 77.19 74 LEU A C 1
ATOM 530 O O . LEU A 1 74 ? -4.892 13.725 -29.004 1.00 77.19 74 LEU A O 1
ATOM 534 N N . CYS A 1 75 ? -4.862 12.333 -30.770 1.00 82.75 75 CYS A N 1
ATOM 535 C CA . CYS A 1 75 ? -5.090 13.355 -31.788 1.00 82.75 75 CYS A CA 1
ATOM 536 C C . CYS A 1 75 ? -6.453 14.035 -31.614 1.00 82.75 75 CYS A C 1
ATOM 538 O O . CYS A 1 75 ? -6.514 15.260 -31.668 1.00 82.75 75 CYS A O 1
ATOM 540 N N . GLU A 1 76 ? -7.528 13.283 -31.357 1.00 78.44 76 GLU A N 1
ATOM 541 C CA . GLU A 1 76 ? -8.867 13.839 -31.117 1.00 78.44 76 GLU A CA 1
ATOM 542 C C . GLU A 1 76 ? -8.901 14.735 -29.876 1.00 78.44 76 GLU A C 1
ATOM 544 O O . GLU A 1 76 ? -9.433 15.845 -29.930 1.00 78.44 76 GLU A O 1
ATOM 549 N N . LEU A 1 77 ? -8.276 14.301 -28.777 1.00 74.19 77 LEU A N 1
ATOM 550 C CA . LEU A 1 77 ? -8.172 15.097 -27.553 1.00 74.19 77 LEU A CA 1
ATOM 551 C C . LEU A 1 77 ? -7.424 16.414 -27.794 1.00 74.19 77 LEU A C 1
ATOM 553 O O . LEU A 1 77 ? -7.903 17.480 -27.416 1.00 74.19 77 LEU A O 1
ATOM 557 N N . LEU A 1 78 ? -6.265 16.357 -28.452 1.00 79.06 78 LEU A N 1
ATOM 558 C CA . LEU A 1 78 ? -5.461 17.534 -28.786 1.00 79.06 78 LEU A CA 1
ATOM 559 C C . LEU A 1 78 ? -6.176 18.472 -29.770 1.00 79.06 78 LEU A C 1
ATOM 561 O O . LEU A 1 78 ? -6.138 19.692 -29.603 1.00 79.06 78 LEU A O 1
ATOM 565 N N . SER A 1 79 ? -6.855 17.930 -30.778 1.00 81.06 79 SER A N 1
ATOM 566 C CA . SER A 1 79 ? -7.645 18.728 -31.717 1.00 81.06 79 SER A CA 1
ATOM 567 C C . SER A 1 79 ? -8.850 19.379 -31.042 1.00 81.06 79 SER A C 1
ATOM 569 O O . SER A 1 79 ? -9.136 20.541 -31.326 1.00 81.06 79 SER A O 1
ATOM 571 N N . GLY A 1 80 ? -9.486 18.704 -30.078 1.00 69.94 80 GLY A N 1
ATOM 572 C CA . GLY A 1 80 ? -10.511 19.293 -29.211 1.00 69.94 80 GLY A CA 1
ATOM 573 C C . GLY A 1 80 ? -10.002 20.470 -28.364 1.00 69.94 80 GLY A C 1
ATOM 574 O O . GLY A 1 80 ? -10.784 21.341 -27.993 1.00 69.94 80 GLY A O 1
ATOM 575 N N . LEU A 1 81 ? -8.689 20.540 -28.117 1.00 68.69 81 LEU A N 1
ATOM 576 C CA . LEU A 1 81 ? -8.006 21.656 -27.447 1.00 68.69 81 LEU A CA 1
ATOM 577 C C . LEU A 1 81 ? -7.497 22.742 -28.419 1.00 68.69 81 LEU A C 1
ATOM 579 O O . LEU A 1 81 ? -6.891 23.722 -27.982 1.00 68.69 81 LEU A O 1
ATOM 583 N N . GLY A 1 82 ? -7.743 22.595 -29.727 1.00 73.19 82 GLY A N 1
ATOM 584 C CA . GLY A 1 82 ? -7.398 23.575 -30.763 1.00 73.19 82 GLY A CA 1
ATOM 585 C C . GLY A 1 82 ? -6.068 23.336 -31.492 1.00 73.19 82 GLY A C 1
ATOM 586 O O . GLY A 1 82 ? -5.698 24.146 -32.344 1.00 73.19 82 GLY A O 1
ATOM 587 N N . PHE A 1 83 ? -5.350 22.243 -31.216 1.00 82.25 83 PHE A N 1
ATOM 588 C CA . PHE A 1 83 ? -4.104 21.918 -31.920 1.00 82.25 83 PHE A CA 1
ATOM 589 C C . PHE A 1 83 ? -4.346 21.346 -33.324 1.00 82.25 83 PHE A C 1
ATOM 591 O O . PHE A 1 83 ? -5.277 20.573 -33.561 1.00 82.25 83 PHE A O 1
ATOM 598 N N . ALA A 1 84 ? -3.437 21.659 -34.248 1.00 84.81 84 ALA A N 1
ATOM 599 C CA . ALA A 1 84 ? -3.335 20.975 -35.532 1.00 84.81 84 ALA A CA 1
ATOM 600 C C . ALA A 1 84 ? -2.488 19.707 -35.352 1.00 84.81 84 ALA A C 1
ATOM 602 O O . ALA A 1 84 ? -1.270 19.784 -35.189 1.00 84.81 84 ALA A O 1
ATOM 603 N N . THR A 1 85 ? -3.131 18.542 -35.345 1.00 88.81 85 THR A N 1
ATOM 604 C CA . THR A 1 85 ? -2.493 17.261 -35.017 1.00 88.81 85 THR A CA 1
ATOM 605 C C . THR A 1 85 ? -2.187 16.453 -36.271 1.00 88.81 85 THR A C 1
ATOM 607 O O . THR A 1 85 ? -2.943 16.463 -37.242 1.00 88.81 85 THR A O 1
ATOM 610 N N . GLN A 1 86 ? -1.057 15.752 -36.267 1.00 90.00 86 GLN A N 1
ATOM 611 C CA . GLN A 1 86 ? -0.714 14.746 -37.272 1.00 90.00 86 GLN A CA 1
ATOM 612 C C . GLN A 1 86 ? -0.111 13.527 -36.577 1.00 90.00 86 GLN A C 1
ATOM 614 O O . GLN A 1 86 ? 0.467 13.658 -35.502 1.00 90.00 86 GLN A O 1
ATOM 619 N N . HIS A 1 87 ? -0.254 12.346 -37.180 1.00 92.31 87 HIS A N 1
ATOM 620 C CA . HIS A 1 87 ? 0.206 11.079 -36.607 1.00 92.31 87 HIS A CA 1
ATOM 621 C C . HIS A 1 87 ? 1.355 10.475 -37.419 1.00 92.31 87 HIS A C 1
ATOM 623 O O . HIS A 1 87 ? 1.304 10.450 -38.649 1.00 92.31 87 HIS A O 1
ATOM 629 N N . ALA A 1 88 ? 2.365 9.959 -36.720 1.00 91.56 88 ALA A N 1
ATOM 630 C CA . ALA A 1 88 ? 3.406 9.095 -37.255 1.00 91.56 88 ALA A CA 1
ATOM 631 C C . ALA A 1 88 ? 3.356 7.723 -36.563 1.00 91.56 88 ALA A C 1
ATOM 633 O O . ALA A 1 88 ? 3.323 7.628 -35.341 1.00 91.56 88 ALA A O 1
ATOM 634 N N . HIS A 1 89 ? 3.410 6.653 -37.353 1.00 88.00 89 HIS A N 1
ATOM 635 C CA . HIS A 1 89 ? 3.297 5.268 -36.873 1.00 88.00 89 HIS A CA 1
ATOM 636 C C . HIS A 1 89 ? 4.632 4.657 -36.406 1.00 88.00 89 HIS A C 1
ATOM 638 O O . HIS A 1 89 ? 4.693 3.472 -36.096 1.00 88.00 89 HIS A O 1
ATOM 644 N N . SER A 1 90 ? 5.730 5.416 -36.453 1.00 88.94 90 SER A N 1
ATOM 645 C CA . SER A 1 90 ? 7.060 4.971 -36.021 1.00 88.94 90 SER A CA 1
ATOM 646 C C . SER A 1 90 ? 8.011 6.154 -35.843 1.00 88.94 90 SER A C 1
ATOM 648 O O . SER A 1 90 ? 7.795 7.228 -36.419 1.00 88.94 90 SER A O 1
ATOM 650 N N . GLY A 1 91 ? 9.118 5.931 -35.130 1.00 86.38 91 GLY A N 1
ATOM 651 C CA . GLY A 1 91 ? 10.196 6.910 -34.995 1.00 86.38 91 GLY A CA 1
ATOM 652 C C . GLY A 1 91 ? 10.772 7.383 -36.335 1.00 86.38 91 GLY A C 1
ATOM 653 O O . GLY A 1 91 ? 10.918 8.581 -36.573 1.00 86.38 91 GLY A O 1
ATOM 654 N N . ALA A 1 92 ? 11.004 6.458 -37.272 1.00 89.56 92 ALA A N 1
ATOM 655 C CA . ALA A 1 92 ? 11.512 6.785 -38.607 1.00 89.56 92 ALA A CA 1
ATOM 656 C C . ALA A 1 92 ? 10.532 7.655 -39.419 1.00 89.56 92 ALA A C 1
ATOM 658 O O . ALA A 1 92 ? 10.947 8.617 -40.073 1.00 89.56 92 ALA A O 1
ATOM 659 N N . ALA A 1 93 ? 9.229 7.357 -39.347 1.00 90.25 93 ALA A N 1
ATOM 660 C CA . ALA A 1 93 ? 8.199 8.177 -39.980 1.00 90.25 93 ALA A CA 1
ATOM 661 C C . ALA A 1 93 ? 8.139 9.583 -39.360 1.00 90.25 93 ALA A C 1
ATOM 663 O O . ALA A 1 93 ? 8.035 10.572 -40.088 1.00 90.25 93 ALA A O 1
ATOM 664 N N . ALA A 1 94 ? 8.284 9.683 -38.034 1.00 90.31 94 ALA A N 1
ATOM 665 C CA . ALA A 1 94 ? 8.318 10.961 -37.332 1.00 90.31 94 ALA A CA 1
ATOM 666 C C . ALA A 1 94 ? 9.500 11.835 -37.780 1.00 90.31 94 ALA A C 1
ATOM 668 O O . ALA A 1 94 ? 9.305 13.011 -38.086 1.00 90.31 94 ALA A O 1
ATOM 669 N N . LEU A 1 95 ? 10.704 11.263 -37.903 1.00 90.38 95 LEU A N 1
ATOM 670 C CA . LEU A 1 95 ? 11.888 11.976 -38.404 1.00 90.38 95 LEU A CA 1
ATOM 671 C C . LEU A 1 95 ? 11.668 12.531 -39.816 1.00 90.38 95 LEU A C 1
ATOM 673 O O . LEU A 1 95 ? 11.985 13.691 -40.081 1.00 90.38 95 LEU A O 1
ATOM 677 N N . HIS A 1 96 ? 11.074 11.736 -40.711 1.00 90.56 96 HIS A N 1
ATOM 678 C CA . HIS A 1 96 ? 10.771 12.177 -42.072 1.00 90.56 96 HIS A CA 1
ATOM 679 C C . HIS A 1 96 ? 9.776 13.346 -42.092 1.00 90.56 96 HIS A C 1
ATOM 681 O O . HIS A 1 96 ? 9.999 14.344 -42.780 1.00 90.56 96 HIS A O 1
ATOM 687 N N . MET A 1 97 ? 8.702 13.250 -41.302 1.00 90.62 97 MET A N 1
ATOM 688 C CA . MET A 1 97 ? 7.685 14.299 -41.199 1.00 90.62 97 MET A CA 1
ATOM 689 C C . MET A 1 97 ? 8.254 15.591 -40.607 1.00 90.62 97 MET A C 1
ATOM 691 O O . MET A 1 97 ? 7.939 16.672 -41.103 1.00 90.62 97 MET A O 1
ATOM 695 N N . ILE A 1 98 ? 9.106 15.497 -39.582 1.00 88.50 98 ILE A N 1
ATOM 696 C CA . ILE A 1 98 ? 9.773 16.657 -38.975 1.00 88.50 98 ILE A CA 1
ATOM 697 C C . ILE A 1 98 ? 10.724 17.319 -39.982 1.00 88.50 98 ILE A C 1
ATOM 699 O O . ILE A 1 98 ? 10.693 18.539 -40.131 1.00 88.50 98 ILE A O 1
ATOM 703 N N . ALA A 1 99 ? 11.508 16.541 -40.734 1.00 87.00 99 ALA A N 1
ATOM 704 C CA . ALA A 1 99 ? 12.410 17.077 -41.753 1.00 87.00 99 ALA A CA 1
ATOM 705 C C . ALA A 1 99 ? 11.662 17.797 -42.893 1.00 87.00 99 ALA A C 1
ATOM 707 O O . ALA A 1 99 ? 12.082 18.868 -43.332 1.00 87.00 99 ALA A O 1
ATOM 708 N N . GLN A 1 100 ? 10.532 17.251 -43.357 1.00 87.50 100 GLN A N 1
ATOM 709 C CA . GLN A 1 100 ? 9.684 17.914 -44.359 1.00 87.50 100 GLN A CA 1
ATOM 710 C C . GLN A 1 100 ? 9.045 19.206 -43.824 1.00 87.50 100 GLN A C 1
ATOM 712 O O . GLN A 1 100 ? 8.975 20.217 -44.529 1.00 87.50 100 GLN A O 1
ATOM 717 N N . ALA A 1 101 ? 8.585 19.185 -42.572 1.00 85.81 101 ALA A N 1
ATOM 718 C CA . ALA A 1 101 ? 7.998 20.340 -41.900 1.00 85.81 101 ALA A CA 1
ATOM 719 C C . ALA A 1 101 ? 9.011 21.494 -41.746 1.00 85.81 101 ALA A C 1
ATOM 721 O O . ALA A 1 101 ? 8.667 22.655 -41.973 1.00 85.81 101 ALA A O 1
ATOM 722 N N . ASP A 1 102 ? 10.274 21.172 -41.453 1.00 83.62 102 ASP A N 1
ATOM 723 C CA . ASP A 1 102 ? 11.367 22.148 -41.364 1.00 83.62 102 ASP A CA 1
ATOM 724 C C . ASP A 1 102 ? 11.701 22.773 -42.735 1.00 83.62 102 ASP A C 1
ATOM 726 O O . ASP A 1 102 ? 11.856 23.991 -42.854 1.00 83.62 102 ASP A O 1
ATOM 730 N N . GLN A 1 103 ? 11.716 21.965 -43.805 1.00 83.06 103 GLN A N 1
ATOM 731 C CA . GLN A 1 103 ? 11.944 22.435 -45.184 1.00 83.06 103 GLN A CA 1
ATOM 732 C C . GLN A 1 103 ? 10.840 23.370 -45.695 1.00 83.06 103 GLN A C 1
ATOM 734 O O . GLN A 1 103 ? 11.114 24.307 -46.443 1.00 83.06 103 GLN A O 1
ATOM 739 N N . THR A 1 104 ? 9.595 23.130 -45.283 1.00 83.56 104 THR A N 1
ATOM 740 C CA . THR A 1 104 ? 8.417 23.918 -45.688 1.00 83.56 104 THR A CA 1
ATOM 741 C C . THR A 1 104 ? 8.146 25.122 -44.781 1.00 83.56 104 THR A C 1
ATOM 743 O O . THR A 1 104 ? 7.119 25.781 -44.932 1.00 83.56 104 THR A O 1
ATOM 746 N N . ALA A 1 105 ? 9.068 25.434 -43.859 1.00 78.12 105 ALA A N 1
ATOM 747 C CA . ALA A 1 105 ? 8.948 26.518 -42.879 1.00 78.12 105 ALA A CA 1
ATOM 748 C C . ALA A 1 105 ? 7.659 26.451 -42.036 1.00 78.12 105 ALA A C 1
ATOM 750 O O . ALA A 1 105 ? 7.136 27.471 -41.589 1.00 78.12 105 ALA A O 1
ATOM 751 N N . SER A 1 106 ? 7.158 25.238 -41.798 1.00 82.56 106 SER A N 1
ATOM 752 C CA . SER A 1 106 ? 6.011 24.973 -40.933 1.00 82.56 106 SER A CA 1
ATOM 753 C C . SER A 1 106 ? 6.378 23.861 -39.944 1.00 82.56 106 SER A C 1
ATOM 755 O O . SER A 1 106 ? 5.863 22.749 -40.060 1.00 82.56 106 SER A O 1
ATOM 757 N N . PRO A 1 107 ? 7.315 24.114 -39.012 1.00 83.50 107 PRO A N 1
ATOM 758 C CA . PRO A 1 107 ? 7.792 23.104 -38.074 1.00 83.50 107 PRO A CA 1
ATOM 759 C C . PRO A 1 107 ? 6.691 22.687 -37.091 1.00 83.50 107 PRO A C 1
ATOM 761 O O . PRO A 1 107 ? 5.761 23.445 -36.807 1.00 83.50 107 PRO A O 1
ATOM 764 N N . TYR A 1 108 ? 6.810 21.477 -36.546 1.00 85.19 108 TYR A N 1
ATOM 765 C CA . TYR A 1 108 ? 6.014 21.091 -35.384 1.00 85.19 108 TYR A CA 1
ATOM 766 C C . TYR A 1 108 ? 6.543 21.817 -34.151 1.00 85.19 108 TYR A C 1
ATOM 768 O O . TYR A 1 108 ? 7.750 21.897 -33.942 1.00 85.19 108 TYR A O 1
ATOM 776 N N . GLU A 1 109 ? 5.636 22.323 -33.325 1.00 80.19 109 GLU A N 1
ATOM 777 C CA . GLU A 1 109 ? 5.996 22.957 -32.056 1.00 80.19 109 GLU A CA 1
ATOM 778 C C . GLU A 1 109 ? 6.075 21.924 -30.933 1.00 80.19 109 GLU A C 1
ATOM 780 O O . GLU A 1 109 ? 6.900 22.054 -30.031 1.00 80.19 109 GLU A O 1
ATOM 785 N N . PHE A 1 110 ? 5.258 20.870 -31.020 1.00 82.19 110 PHE A N 1
ATOM 786 C CA . PHE A 1 110 ? 5.217 19.791 -30.041 1.00 82.19 110 PHE A CA 1
ATOM 787 C C . PHE A 1 110 ? 5.277 18.424 -30.716 1.00 82.19 110 PHE A C 1
ATOM 789 O O . PHE A 1 110 ? 4.709 18.213 -31.789 1.00 82.19 110 PHE A O 1
ATOM 796 N N . VAL A 1 111 ? 5.919 17.476 -30.047 1.00 87.50 111 VAL A N 1
ATOM 797 C CA . VAL A 1 111 ? 5.935 16.060 -30.408 1.00 87.50 111 VAL A CA 1
ATOM 798 C C . VAL A 1 111 ? 5.501 15.263 -29.183 1.00 87.50 111 VAL A C 1
ATOM 800 O O . VAL A 1 111 ? 6.185 15.290 -28.164 1.00 87.50 111 VAL A O 1
ATOM 803 N N . MET A 1 112 ? 4.378 14.555 -29.269 1.00 85.12 112 MET A N 1
ATOM 804 C CA . MET A 1 112 ? 3.985 13.554 -28.277 1.00 85.12 112 MET A CA 1
ATOM 805 C C . MET A 1 112 ? 4.516 12.197 -28.725 1.00 85.12 112 MET A C 1
ATOM 807 O O . MET A 1 112 ? 4.109 11.702 -29.768 1.00 85.12 112 MET A O 1
ATOM 811 N N . MET A 1 113 ? 5.444 11.627 -27.964 1.00 86.25 113 MET A N 1
ATOM 812 C CA . MET A 1 113 ? 6.230 10.458 -28.362 1.00 86.25 113 MET A CA 1
ATOM 813 C C . MET A 1 113 ? 5.907 9.261 -27.474 1.00 86.25 113 MET A C 1
ATOM 815 O O . MET A 1 113 ? 6.143 9.339 -26.268 1.00 86.25 113 MET A O 1
ATOM 819 N N . ASP A 1 114 ? 5.428 8.158 -28.049 1.00 84.31 114 ASP A N 1
ATOM 820 C CA . ASP A 1 114 ? 5.418 6.877 -27.348 1.00 84.31 114 ASP A CA 1
ATOM 821 C C . ASP A 1 114 ? 6.851 6.390 -27.138 1.00 84.31 114 ASP A C 1
ATOM 823 O O . ASP A 1 114 ? 7.721 6.528 -27.999 1.00 84.31 114 ASP A O 1
ATOM 827 N N . TRP A 1 115 ? 7.107 5.830 -25.964 1.00 78.25 115 TRP A N 1
ATOM 828 C CA . TRP A 1 115 ? 8.393 5.232 -25.656 1.00 78.25 115 TRP A CA 1
ATOM 829 C C . TRP A 1 115 ? 8.590 3.921 -26.413 1.00 78.25 115 TRP A C 1
ATOM 831 O O . TRP A 1 115 ? 9.629 3.713 -27.039 1.00 78.25 115 TRP A O 1
ATOM 841 N N . LEU A 1 116 ? 7.633 2.998 -26.290 1.00 76.56 116 LEU A N 1
ATOM 842 C CA . LEU A 1 116 ? 7.839 1.606 -26.675 1.00 76.56 116 LEU A CA 1
ATOM 843 C C . LEU A 1 116 ? 7.272 1.361 -28.068 1.00 76.56 116 LEU A C 1
ATOM 845 O O . LEU A 1 116 ? 6.145 0.909 -28.207 1.00 76.56 116 LEU A O 1
ATOM 849 N N . MET A 1 117 ? 8.086 1.632 -29.084 1.00 83.12 117 MET A N 1
ATOM 850 C CA . MET A 1 117 ? 7.748 1.364 -30.479 1.00 83.12 117 MET A CA 1
ATOM 851 C C . MET A 1 117 ? 8.702 0.318 -31.073 1.00 83.12 117 MET A C 1
ATOM 853 O O . MET A 1 117 ? 9.887 0.304 -30.731 1.00 83.12 117 MET A O 1
ATOM 857 N N . PRO A 1 118 ? 8.231 -0.558 -31.975 1.00 72.88 118 PRO A N 1
ATOM 858 C CA . PRO A 1 118 ? 9.078 -1.530 -32.648 1.00 72.88 118 PRO A CA 1
ATOM 859 C C . PRO A 1 118 ? 10.072 -0.849 -33.598 1.00 72.88 118 PRO A C 1
ATOM 861 O O . PRO A 1 118 ? 9.734 0.068 -34.350 1.00 72.88 118 PRO A O 1
ATOM 864 N N . GLY A 1 119 ? 11.304 -1.358 -33.615 1.00 87.06 119 GLY A N 1
ATOM 865 C CA . GLY A 1 119 ? 12.386 -0.801 -34.421 1.00 87.06 119 GLY A CA 1
ATOM 866 C C . GLY A 1 119 ? 13.092 0.331 -33.685 1.00 87.06 119 GLY A C 1
ATOM 867 O O . GLY A 1 119 ? 13.914 0.052 -32.824 1.00 87.06 119 GLY A O 1
ATOM 868 N N . MET A 1 120 ? 12.796 1.578 -34.058 1.00 83.25 120 MET A N 1
ATOM 869 C CA . MET A 1 120 ? 13.364 2.764 -33.412 1.00 83.25 120 MET A CA 1
ATOM 870 C C . MET A 1 120 ? 12.468 3.186 -32.250 1.00 83.25 120 MET A C 1
ATOM 872 O O . MET A 1 120 ? 11.325 3.594 -32.481 1.00 83.25 120 MET A O 1
ATOM 876 N N . ASP A 1 121 ? 12.991 3.103 -31.028 1.00 80.81 121 ASP A N 1
ATOM 877 C CA . ASP A 1 121 ? 12.231 3.449 -29.828 1.00 80.81 121 ASP A CA 1
ATOM 878 C C . ASP A 1 121 ? 12.081 4.975 -29.650 1.00 80.81 121 ASP A C 1
ATOM 880 O O . ASP A 1 121 ? 12.681 5.789 -30.365 1.00 80.81 121 ASP A O 1
ATOM 884 N N . GLY A 1 122 ? 11.239 5.396 -28.704 1.00 81.06 122 GLY A N 1
ATOM 885 C CA . GLY A 1 122 ? 10.959 6.810 -28.462 1.00 81.06 122 GLY A CA 1
ATOM 886 C C . GLY A 1 122 ? 12.186 7.622 -28.035 1.00 81.06 122 GLY A C 1
ATOM 887 O O . GLY A 1 122 ? 12.319 8.778 -28.440 1.00 81.06 122 GLY A O 1
ATOM 888 N N . LEU A 1 123 ? 13.124 7.048 -27.274 1.00 79.94 123 LEU A N 1
ATOM 889 C CA . LEU A 1 123 ? 14.349 7.749 -26.872 1.00 79.94 123 LEU A CA 1
ATOM 890 C C . LEU A 1 123 ? 15.333 7.897 -28.031 1.00 79.94 123 LEU A C 1
ATOM 892 O O . LEU A 1 123 ? 15.914 8.970 -28.218 1.00 79.94 123 LEU A O 1
ATOM 896 N N . GLU A 1 124 ? 15.539 6.830 -28.794 1.00 81.38 124 GLU A N 1
ATOM 897 C CA . GLU A 1 124 ? 16.356 6.817 -30.003 1.00 81.38 124 GLU A CA 1
ATOM 898 C C . GLU A 1 124 ? 15.822 7.825 -31.019 1.00 81.38 124 GLU A C 1
ATOM 900 O O . GLU A 1 124 ? 16.593 8.604 -31.586 1.00 81.38 124 GLU A O 1
ATOM 905 N N . THR A 1 125 ? 14.497 7.897 -31.158 1.00 85.44 125 THR A N 1
ATOM 906 C CA . THR A 1 125 ? 13.829 8.889 -32.002 1.00 85.44 125 THR A CA 1
ATOM 907 C C . THR A 1 125 ? 14.122 10.310 -31.526 1.00 85.44 125 THR A C 1
ATOM 909 O O . THR A 1 125 ? 14.478 11.165 -32.333 1.00 85.44 125 THR A O 1
ATOM 912 N N . VAL A 1 126 ? 14.043 10.590 -30.221 1.00 82.69 126 VAL A N 1
ATOM 913 C CA . VAL A 1 126 ? 14.347 11.932 -29.690 1.00 82.69 126 VAL A CA 1
ATOM 914 C C . VAL A 1 126 ? 15.814 12.310 -29.878 1.00 82.69 126 VAL A C 1
ATOM 916 O O . VAL A 1 126 ? 16.109 13.449 -30.254 1.00 82.69 126 VAL A O 1
ATOM 919 N N . ARG A 1 127 ? 16.743 11.369 -29.665 1.00 82.38 127 ARG A N 1
ATOM 920 C CA . ARG A 1 127 ? 18.172 11.578 -29.953 1.00 82.38 127 ARG A CA 1
ATOM 921 C C . ARG A 1 127 ? 18.382 11.935 -31.422 1.00 82.38 127 ARG A C 1
ATOM 923 O O . ARG A 1 127 ? 19.088 12.898 -31.715 1.00 82.38 127 ARG A O 1
ATOM 930 N N . ALA A 1 128 ? 17.724 11.213 -32.327 1.00 83.88 128 ALA A N 1
ATOM 931 C CA . ALA A 1 128 ? 17.787 11.481 -33.755 1.00 83.88 128 ALA A CA 1
ATOM 932 C C . ALA A 1 128 ? 17.181 12.850 -34.114 1.00 83.88 128 ALA A C 1
ATOM 934 O O . ALA A 1 128 ? 17.824 13.604 -34.840 1.00 83.88 128 ALA A O 1
ATOM 935 N N . ILE A 1 129 ? 16.027 13.231 -33.545 1.00 83.06 129 ILE A N 1
ATOM 936 C CA . ILE A 1 129 ? 15.410 14.557 -33.751 1.00 83.06 129 ILE A CA 1
ATOM 937 C C . ILE A 1 129 ? 16.382 15.679 -33.385 1.00 83.06 129 ILE A C 1
ATOM 939 O O . ILE A 1 129 ? 16.543 16.634 -34.143 1.00 83.06 129 ILE A O 1
ATOM 943 N N . ARG A 1 130 ? 17.075 15.551 -32.251 1.00 80.25 130 ARG A N 1
ATOM 944 C CA . ARG A 1 130 ? 18.053 16.550 -31.795 1.00 80.25 130 ARG A CA 1
ATOM 945 C C . ARG A 1 130 ? 19.293 16.617 -32.678 1.00 80.25 130 ARG A C 1
ATOM 947 O O . ARG A 1 130 ? 19.829 17.702 -32.883 1.00 80.25 130 ARG A O 1
ATOM 954 N N . ALA A 1 131 ? 19.731 15.482 -33.217 1.00 82.31 131 ALA A N 1
ATOM 955 C CA . ALA A 1 131 ? 20.876 15.412 -34.117 1.00 82.31 131 ALA A CA 1
ATOM 956 C C . ALA A 1 131 ? 20.587 15.977 -35.523 1.00 82.31 131 ALA A C 1
ATOM 958 O O . ALA A 1 131 ? 21.531 16.315 -36.233 1.00 82.31 131 ALA A O 1
ATOM 959 N N . MET A 1 132 ? 19.314 16.118 -35.926 1.00 79.88 132 MET A N 1
ATOM 960 C CA . MET A 1 132 ? 18.946 16.654 -37.248 1.00 79.88 132 MET A CA 1
ATOM 961 C C . MET A 1 132 ? 19.271 18.145 -37.430 1.00 79.88 132 MET A C 1
ATOM 963 O O . MET A 1 132 ? 19.345 18.600 -38.569 1.00 79.88 132 MET A O 1
ATOM 967 N N . GLY A 1 133 ? 19.463 18.912 -36.347 1.00 66.38 133 GLY A N 1
ATOM 968 C CA . GLY A 1 133 ? 19.809 20.337 -36.439 1.00 66.38 133 GLY A CA 1
ATOM 969 C C . GLY A 1 133 ? 18.747 21.194 -37.145 1.00 66.38 133 GLY A C 1
ATOM 970 O O . GLY A 1 133 ? 19.093 22.123 -37.871 1.00 66.38 133 GLY A O 1
ATOM 971 N N . THR A 1 134 ? 17.465 20.861 -36.967 1.00 73.00 134 THR A N 1
ATOM 972 C CA . THR A 1 134 ? 16.318 21.582 -37.548 1.00 73.00 134 THR A CA 1
ATOM 973 C C . THR A 1 134 ? 16.277 23.049 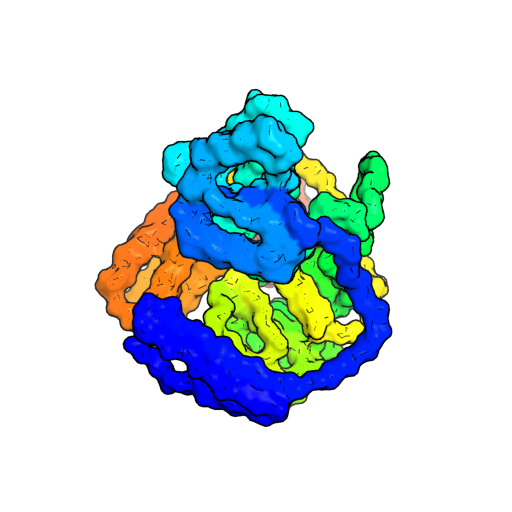-37.116 1.00 73.00 134 THR A C 1
ATOM 975 O O . THR A 1 134 ? 16.716 23.384 -36.014 1.00 73.00 134 THR A O 1
ATOM 978 N N . ARG A 1 135 ? 15.682 23.932 -37.931 1.00 64.94 135 ARG A N 1
ATOM 979 C CA . ARG A 1 135 ? 15.574 25.374 -37.618 1.00 64.94 135 ARG A CA 1
ATOM 980 C C . ARG A 1 135 ? 14.759 25.651 -36.356 1.00 64.94 135 ARG A C 1
ATOM 982 O O . ARG A 1 135 ? 14.960 26.674 -35.704 1.00 64.94 135 ARG A O 1
ATOM 989 N N . SER A 1 136 ? 13.823 24.770 -36.018 1.00 64.88 136 SER A N 1
ATOM 990 C CA . SER A 1 136 ? 13.073 24.806 -34.762 1.00 64.88 136 SER A CA 1
ATOM 991 C C . SER A 1 136 ? 12.957 23.397 -34.203 1.00 64.88 136 SER A C 1
ATOM 993 O O . SER A 1 136 ? 12.322 22.537 -34.807 1.00 64.88 136 SER A O 1
ATOM 995 N N . THR A 1 137 ? 13.595 23.153 -33.060 1.00 65.81 137 THR A N 1
ATOM 996 C CA . THR A 1 137 ? 13.518 21.859 -32.381 1.00 65.81 137 THR A CA 1
ATOM 997 C C . THR A 1 137 ? 12.170 21.759 -31.666 1.00 65.81 137 THR A C 1
ATOM 999 O O . THR A 1 137 ? 11.912 22.581 -30.782 1.00 65.81 137 THR A O 1
ATOM 1002 N N . PRO A 1 138 ? 11.306 20.789 -32.018 1.00 72.31 138 PRO A N 1
ATOM 1003 C CA . PRO A 1 138 ? 10.017 20.639 -31.359 1.00 72.31 138 PRO A CA 1
ATOM 1004 C C . PRO A 1 138 ? 10.194 20.292 -29.881 1.00 72.31 138 PRO A C 1
ATOM 1006 O O . PRO A 1 138 ? 11.120 19.569 -29.49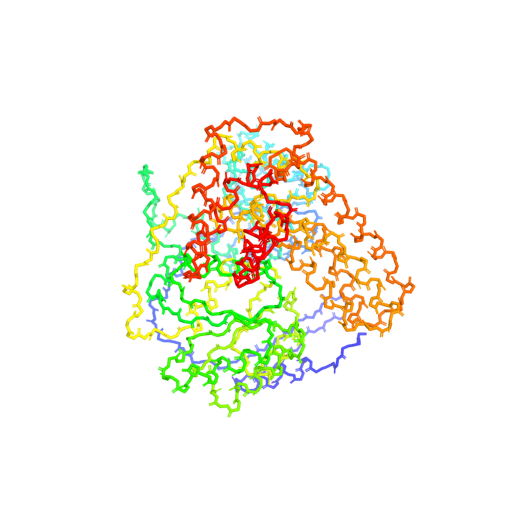8 1.00 72.31 138 PRO A O 1
ATOM 1009 N N . PHE A 1 139 ? 9.259 20.749 -29.053 1.00 71.88 139 PHE A N 1
ATOM 1010 C CA . PHE A 1 139 ? 9.179 20.321 -27.667 1.00 71.88 139 PHE A CA 1
ATOM 1011 C C . PHE A 1 139 ? 8.675 18.876 -27.599 1.00 71.88 139 PHE A C 1
ATOM 1013 O O . PHE A 1 139 ? 7.586 18.579 -28.088 1.00 71.88 139 PHE A O 1
ATOM 1020 N N . VAL A 1 140 ? 9.438 17.971 -26.984 1.00 75.50 140 VAL A N 1
ATOM 1021 C CA . VAL A 1 140 ? 9.043 16.561 -26.882 1.00 75.50 140 VAL A CA 1
ATOM 1022 C C . VAL A 1 140 ? 8.393 16.281 -25.533 1.00 75.50 140 VAL A C 1
ATOM 1024 O O . VAL A 1 140 ? 9.004 16.492 -24.487 1.00 75.50 140 VAL A O 1
ATOM 1027 N N . LEU A 1 141 ? 7.183 15.734 -25.577 1.00 75.62 141 LEU A N 1
ATOM 1028 C CA . LEU A 1 141 ? 6.480 15.161 -24.442 1.00 75.62 141 LEU A CA 1
ATOM 1029 C C . LEU A 1 141 ? 6.431 13.641 -24.598 1.00 75.62 141 LEU A C 1
ATOM 1031 O O . LEU A 1 141 ? 5.899 13.130 -25.581 1.00 75.62 141 LEU A O 1
ATOM 1035 N N . MET A 1 142 ? 6.977 12.911 -23.632 1.00 75.88 142 MET A N 1
ATOM 1036 C CA . MET A 1 142 ? 7.002 11.451 -23.691 1.00 75.88 142 MET A CA 1
ATOM 1037 C C . MET A 1 142 ? 5.726 10.867 -23.091 1.00 75.88 142 MET A C 1
ATOM 1039 O O . MET A 1 142 ? 5.288 11.317 -22.035 1.00 75.88 142 MET A O 1
ATOM 1043 N N . VAL A 1 143 ? 5.136 9.862 -23.730 1.00 72.25 143 VAL A N 1
ATOM 1044 C CA . VAL A 1 143 ? 3.926 9.171 -23.275 1.00 72.25 143 VAL A CA 1
ATOM 1045 C C . VAL A 1 143 ? 4.253 7.685 -23.142 1.00 72.25 143 VAL A C 1
ATOM 1047 O O . VAL A 1 143 ? 4.736 7.084 -24.086 1.00 72.25 143 VAL A O 1
ATOM 1050 N N . THR A 1 144 ? 4.030 7.070 -21.981 1.00 67.88 144 THR A N 1
ATOM 1051 C CA . THR A 1 144 ? 4.416 5.665 -21.738 1.00 67.88 144 THR A CA 1
ATOM 1052 C C . THR A 1 144 ? 3.392 4.920 -20.886 1.00 67.88 144 THR A C 1
ATOM 1054 O O . THR A 1 144 ? 2.760 5.500 -20.010 1.00 67.88 144 THR A O 1
ATOM 1057 N N . ALA A 1 145 ? 3.220 3.615 -21.100 1.00 53.31 145 ALA A N 1
ATOM 1058 C CA . ALA A 1 145 ? 2.391 2.756 -20.246 1.00 53.31 145 ALA A CA 1
ATOM 1059 C C . ALA A 1 145 ? 3.098 2.302 -18.945 1.00 53.31 145 ALA A C 1
ATOM 1061 O O . ALA A 1 145 ? 2.476 1.661 -18.100 1.00 53.31 145 ALA A O 1
ATOM 1062 N N . HIS A 1 146 ? 4.386 2.618 -18.759 1.00 48.34 146 HIS A N 1
ATOM 1063 C CA . HIS A 1 146 ? 5.179 2.209 -17.593 1.00 48.34 146 HIS A CA 1
ATOM 1064 C C . HIS A 1 146 ? 5.982 3.384 -17.020 1.00 48.34 146 HIS A C 1
ATOM 1066 O O . HIS A 1 146 ? 6.879 3.913 -17.675 1.00 48.34 146 HIS A O 1
ATOM 1072 N N . ARG A 1 147 ? 5.707 3.769 -15.766 1.00 47.88 147 ARG A N 1
ATOM 1073 C CA . ARG A 1 147 ? 6.571 4.684 -15.001 1.00 47.88 147 ARG A CA 1
ATOM 1074 C C . ARG A 1 147 ? 7.699 3.892 -14.335 1.00 47.88 147 ARG A C 1
ATOM 1076 O O . ARG A 1 147 ? 7.606 3.574 -13.158 1.00 47.88 147 ARG A O 1
ATOM 1083 N N . ARG A 1 148 ? 8.776 3.592 -15.064 1.00 46.28 148 ARG A N 1
ATOM 1084 C CA . ARG A 1 148 ? 10.063 3.256 -14.425 1.00 46.28 148 ARG A CA 1
ATOM 1085 C C . ARG A 1 148 ? 10.848 4.546 -14.185 1.00 46.28 148 ARG A C 1
ATOM 1087 O O . ARG A 1 148 ? 11.039 5.324 -15.116 1.00 46.28 148 ARG A O 1
ATOM 1094 N N . GLN A 1 149 ? 11.323 4.775 -12.961 1.00 43.25 149 GLN A N 1
ATOM 1095 C CA . GLN A 1 149 ? 12.119 5.962 -12.596 1.00 43.25 149 GLN A CA 1
ATOM 1096 C C . GLN A 1 149 ? 13.464 6.050 -13.348 1.00 43.25 149 GLN A C 1
ATOM 1098 O O . GLN A 1 149 ? 13.949 7.150 -13.607 1.00 43.25 149 GLN A O 1
ATOM 1103 N N . GLU A 1 150 ? 14.028 4.927 -13.801 1.00 45.28 150 GLU A N 1
ATOM 1104 C CA . GLU A 1 150 ? 15.202 4.899 -14.695 1.00 45.28 150 GLU A CA 1
ATOM 1105 C C . GLU A 1 150 ? 14.939 5.584 -16.050 1.00 45.28 150 GLU A C 1
ATOM 1107 O O . GLU A 1 150 ? 15.843 6.164 -16.662 1.00 45.28 150 GLU A O 1
ATOM 1112 N N . LEU A 1 151 ? 13.680 5.563 -16.503 1.00 51.03 151 LEU A N 1
ATOM 1113 C CA . LEU A 1 151 ? 13.243 6.165 -17.763 1.00 51.03 151 LEU A CA 1
ATOM 1114 C C . LEU A 1 151 ? 13.112 7.683 -17.633 1.00 51.03 151 LEU A C 1
ATOM 1116 O O . LEU A 1 151 ? 13.428 8.396 -18.580 1.00 51.03 151 LEU A O 1
ATOM 1120 N N . VAL A 1 152 ? 12.718 8.177 -16.454 1.00 50.09 152 VAL A N 1
ATOM 1121 C CA . VAL A 1 152 ? 12.673 9.616 -16.150 1.00 50.09 152 VAL A CA 1
ATOM 1122 C C . VAL A 1 152 ? 14.093 10.186 -16.124 1.00 50.09 152 VAL A C 1
ATOM 1124 O O . VAL A 1 152 ? 14.348 11.161 -16.815 1.00 50.09 152 VAL A O 1
ATOM 1127 N N . LYS A 1 153 ? 15.057 9.506 -15.483 1.00 50.69 153 LYS A N 1
ATOM 1128 C CA . LYS A 1 153 ? 16.479 9.917 -15.482 1.00 50.69 153 LYS A CA 1
ATOM 1129 C C . LYS A 1 153 ? 17.109 9.886 -16.889 1.00 50.69 153 LYS A C 1
ATOM 1131 O O . LYS A 1 153 ? 17.860 10.786 -17.269 1.00 50.69 153 LYS A O 1
ATOM 1136 N N . SER A 1 154 ? 16.780 8.876 -17.700 1.00 52.75 154 SER A N 1
ATOM 1137 C CA . SER A 1 154 ? 17.238 8.782 -19.099 1.00 52.75 154 SER A CA 1
ATOM 1138 C C . SER A 1 154 ? 16.608 9.859 -19.993 1.00 52.75 154 SER A C 1
ATOM 1140 O O . SER A 1 154 ? 17.289 10.412 -20.855 1.00 52.75 154 SER A O 1
ATOM 1142 N N . ALA A 1 155 ? 15.341 10.205 -19.760 1.00 54.75 155 ALA A N 1
ATOM 1143 C CA . ALA A 1 155 ? 14.642 11.288 -20.445 1.00 54.75 155 ALA A CA 1
ATOM 1144 C C . ALA A 1 155 ? 15.177 12.672 -20.017 1.00 54.75 155 ALA A C 1
ATOM 1146 O O . ALA A 1 155 ? 15.425 13.522 -20.870 1.00 54.75 155 ALA A O 1
ATOM 1147 N N . GLU A 1 156 ? 15.466 12.870 -18.729 1.00 56.66 156 GLU A N 1
ATOM 1148 C CA . GLU A 1 156 ? 16.054 14.093 -18.163 1.00 56.66 156 GLU A CA 1
ATOM 1149 C C . GLU A 1 156 ? 17.484 14.343 -18.661 1.00 56.66 156 GLU A C 1
ATOM 1151 O O . GLU A 1 156 ? 17.811 15.469 -19.040 1.00 56.66 156 GLU A O 1
ATOM 1156 N N . SER A 1 157 ? 18.327 13.304 -18.757 1.00 52.84 157 SER A N 1
ATOM 1157 C CA . SER A 1 157 ? 19.673 13.420 -19.356 1.00 52.84 157 SER A CA 1
ATOM 1158 C C . SER A 1 157 ? 19.629 13.792 -20.844 1.00 52.84 157 SER A C 1
ATOM 1160 O O . SER A 1 157 ? 20.545 14.414 -21.381 1.00 52.84 157 SER A O 1
ATOM 1162 N N . LEU A 1 158 ? 18.511 13.474 -21.498 1.00 54.91 158 LEU A N 1
ATOM 1163 C CA . LEU A 1 158 ? 18.158 13.896 -22.843 1.00 54.91 158 LEU A CA 1
ATOM 1164 C C . LEU A 1 158 ? 17.256 15.130 -22.825 1.00 54.91 158 LEU A C 1
ATOM 1166 O O . LEU A 1 158 ? 16.541 15.334 -23.789 1.00 54.91 158 LEU A O 1
ATOM 1170 N N . GLY A 1 159 ? 17.254 15.960 -21.778 1.00 52.66 159 GLY A N 1
ATOM 1171 C CA . GLY A 1 159 ? 16.515 17.226 -21.688 1.00 52.66 159 GLY A CA 1
ATOM 1172 C C . GLY A 1 159 ? 15.014 17.147 -21.996 1.00 52.66 159 GLY A C 1
ATOM 1173 O O . GLY A 1 159 ? 14.462 18.123 -22.501 1.00 52.66 159 GLY A O 1
ATOM 1174 N N . ILE A 1 160 ? 14.374 15.994 -21.799 1.00 58.88 160 ILE A N 1
ATOM 1175 C CA . ILE A 1 160 ? 12.922 15.818 -21.860 1.00 58.88 160 ILE A CA 1
ATOM 1176 C C . ILE A 1 160 ? 12.408 16.058 -20.440 1.00 58.88 160 ILE A C 1
ATOM 1178 O O . ILE A 1 160 ? 12.557 15.211 -19.566 1.00 58.88 160 ILE A O 1
ATOM 1182 N N . ALA A 1 161 ? 11.829 17.232 -20.198 1.00 50.38 161 ALA A N 1
ATOM 1183 C CA . ALA A 1 161 ? 11.416 17.644 -18.855 1.00 50.38 161 ALA A CA 1
ATOM 1184 C C . ALA A 1 161 ? 10.077 17.029 -18.395 1.00 50.38 161 ALA A C 1
ATOM 1186 O O . ALA A 1 161 ? 9.719 17.153 -17.227 1.00 50.38 161 ALA A O 1
ATOM 1187 N N . HIS A 1 162 ? 9.315 16.383 -19.291 1.00 61.59 162 HIS A N 1
ATOM 1188 C CA . HIS A 1 162 ? 7.957 15.925 -18.985 1.00 61.59 162 HIS A CA 1
ATOM 1189 C C . HIS A 1 162 ? 7.643 14.548 -19.596 1.00 61.59 162 HIS A C 1
ATOM 1191 O O . HIS A 1 162 ? 7.765 14.336 -20.806 1.00 61.59 162 HIS A O 1
ATOM 1197 N N . VAL A 1 163 ? 7.204 13.618 -18.738 1.00 63.47 163 VAL A N 1
ATOM 1198 C CA . VAL A 1 163 ? 6.799 12.243 -19.077 1.00 63.47 163 VAL A CA 1
ATOM 1199 C C . VAL A 1 163 ? 5.382 11.992 -18.545 1.00 63.47 163 VAL A C 1
ATOM 1201 O O . VAL A 1 163 ? 5.117 12.184 -17.358 1.00 63.47 163 VAL A O 1
ATOM 1204 N N . LEU A 1 164 ? 4.465 11.554 -19.409 1.00 64.31 164 LEU A N 1
ATOM 1205 C CA . LEU A 1 164 ? 3.083 11.203 -19.080 1.00 64.31 164 LEU A CA 1
ATOM 1206 C C . LEU A 1 164 ? 2.870 9.690 -19.090 1.00 64.31 164 LEU A C 1
ATOM 1208 O O . LEU A 1 164 ? 3.384 8.979 -19.950 1.00 64.31 164 LEU A O 1
ATOM 1212 N N . SER A 1 165 ? 2.058 9.201 -18.152 1.00 60.16 165 SER A N 1
ATOM 1213 C CA . SER A 1 165 ? 1.647 7.798 -18.094 1.00 60.16 165 SER A CA 1
ATOM 1214 C C . SER A 1 165 ? 0.298 7.572 -18.780 1.00 60.16 165 SER A C 1
ATOM 1216 O O . SER A 1 165 ? -0.649 8.311 -18.512 1.00 60.16 165 SER A O 1
ATOM 1218 N N . LYS A 1 166 ? 0.187 6.537 -19.623 1.00 60.75 166 LYS A N 1
ATOM 1219 C CA . LYS A 1 166 ? -1.092 6.056 -20.175 1.00 60.75 166 LYS A CA 1
ATOM 1220 C C . LYS A 1 166 ? -1.933 5.410 -19.042 1.00 60.75 166 LYS A C 1
ATOM 1222 O O . LYS A 1 166 ? -1.348 4.727 -18.203 1.00 60.75 166 LYS A O 1
ATOM 1227 N N . PRO A 1 167 ? -3.273 5.580 -19.005 1.00 53.94 167 PRO A N 1
ATOM 1228 C CA . PRO A 1 167 ? -4.092 6.320 -19.965 1.00 53.94 167 PRO A CA 1
ATOM 1229 C C . PRO A 1 167 ? -3.986 7.841 -19.772 1.00 53.94 167 PRO A C 1
ATOM 1231 O O . PRO A 1 167 ? -4.175 8.362 -18.673 1.00 53.94 167 PRO A O 1
ATOM 1234 N N . VAL A 1 168 ? -3.718 8.559 -20.866 1.00 61.09 168 VAL A N 1
ATOM 1235 C CA . VAL A 1 168 ? -3.686 10.026 -20.867 1.00 61.09 168 VAL A CA 1
ATOM 1236 C C . VAL A 1 168 ? -5.122 10.537 -20.942 1.00 61.09 168 VAL A C 1
ATOM 1238 O O . VAL A 1 168 ? -5.833 10.251 -21.901 1.00 61.09 168 VAL A O 1
ATOM 1241 N N . ASN A 1 169 ? -5.554 11.288 -19.928 1.00 55.91 169 ASN A N 1
ATOM 1242 C CA . ASN A 1 169 ? -6.854 11.959 -19.918 1.00 55.91 169 ASN A CA 1
ATOM 1243 C C . ASN A 1 169 ? -6.714 13.456 -20.257 1.00 55.91 169 ASN A C 1
ATOM 1245 O O . ASN A 1 169 ? -5.626 14.031 -20.168 1.00 55.91 169 ASN A O 1
ATOM 1249 N N . ALA A 1 170 ? -7.828 14.089 -20.639 1.00 52.47 170 ALA A N 1
ATOM 1250 C CA . ALA A 1 170 ? -7.852 15.487 -21.073 1.00 52.47 170 ALA A CA 1
ATOM 1251 C C . ALA A 1 170 ? -7.315 16.459 -20.005 1.00 52.47 170 ALA A C 1
ATOM 1253 O O . ALA A 1 170 ? -6.574 17.380 -20.332 1.00 52.47 170 ALA A O 1
ATOM 1254 N N . SER A 1 171 ? -7.636 16.239 -18.726 1.00 52.41 171 SER A N 1
ATOM 1255 C CA . SER A 1 171 ? -7.212 17.115 -17.626 1.00 52.41 171 SER A CA 1
ATOM 1256 C C . SER A 1 171 ? -5.699 17.086 -17.406 1.00 52.41 171 SER A C 1
ATOM 1258 O O . SER A 1 171 ? -5.078 18.137 -17.250 1.00 52.41 171 SER A O 1
ATOM 1260 N N . LEU A 1 172 ? -5.090 15.897 -17.437 1.00 57.88 172 LEU A N 1
ATOM 1261 C CA . LEU A 1 172 ? -3.644 15.727 -17.306 1.00 57.88 172 LEU A CA 1
ATOM 1262 C C . LEU A 1 172 ? -2.909 16.380 -18.483 1.00 57.88 172 LEU A C 1
ATOM 1264 O O . LEU A 1 172 ? -1.932 17.094 -18.276 1.00 57.88 172 LEU A O 1
ATOM 1268 N N . LEU A 1 173 ? -3.426 16.194 -19.700 1.00 63.53 173 LEU A N 1
ATOM 1269 C CA . LEU A 1 173 ? -2.876 16.789 -20.916 1.00 63.53 173 LEU A CA 1
ATOM 1270 C C . LEU A 1 173 ? -2.914 18.325 -20.868 1.00 63.53 173 LEU A C 1
ATOM 1272 O O . LEU A 1 173 ? -1.900 18.974 -21.112 1.00 63.53 173 LEU A O 1
ATOM 1276 N N . VAL A 1 174 ? -4.056 18.911 -20.496 1.00 57.44 174 VAL A N 1
ATOM 1277 C CA . VAL A 1 174 ? -4.222 20.370 -20.377 1.00 57.44 174 VAL A CA 1
ATOM 1278 C C . VAL A 1 174 ? -3.270 20.952 -19.331 1.00 57.44 174 VAL A C 1
ATOM 1280 O O . VAL A 1 174 ? -2.575 21.926 -19.618 1.00 57.44 174 VAL A O 1
ATOM 1283 N N . ASN A 1 175 ? -3.169 20.329 -18.154 1.00 53.91 175 ASN A N 1
ATOM 1284 C CA . ASN A 1 175 ? -2.287 20.795 -17.081 1.00 53.91 175 ASN A CA 1
ATOM 1285 C C . ASN A 1 175 ? -0.812 20.801 -17.497 1.00 53.91 175 ASN A C 1
ATOM 1287 O O . ASN A 1 175 ? -0.116 21.792 -17.274 1.00 53.91 175 ASN A O 1
ATOM 1291 N N . THR A 1 176 ? -0.341 19.737 -18.153 1.00 62.12 176 THR A N 1
ATOM 1292 C CA . THR A 1 176 ? 1.041 19.665 -18.645 1.00 62.12 176 THR A CA 1
ATOM 1293 C C . THR A 1 176 ? 1.303 20.691 -19.747 1.00 62.12 176 THR A C 1
ATOM 1295 O O . THR A 1 176 ? 2.324 21.371 -19.716 1.00 62.12 176 THR A O 1
ATOM 1298 N N . MET A 1 177 ? 0.366 20.897 -20.675 1.00 63.09 177 MET A N 1
ATOM 1299 C CA . MET A 1 177 ? 0.528 21.894 -21.741 1.00 63.09 177 MET A CA 1
ATOM 1300 C C . MET A 1 177 ? 0.513 23.340 -21.215 1.00 63.09 177 MET A C 1
ATOM 1302 O O . MET A 1 177 ? 1.244 24.185 -21.732 1.00 63.09 177 MET A O 1
ATOM 1306 N N . MET A 1 178 ? -0.256 23.636 -20.160 1.00 56.50 178 MET A N 1
ATOM 1307 C CA . MET A 1 178 ? -0.248 24.956 -19.509 1.00 56.50 178 MET A CA 1
ATOM 1308 C C . MET A 1 178 ? 1.083 25.261 -18.809 1.00 56.50 178 MET A C 1
ATOM 1310 O O . MET A 1 178 ? 1.550 26.399 -18.865 1.00 56.50 178 MET A O 1
ATOM 1314 N N . GLN A 1 179 ? 1.720 24.254 -18.201 1.00 55.19 179 GLN A N 1
ATOM 1315 C CA . GLN A 1 179 ? 3.064 24.391 -17.628 1.00 55.19 179 GLN A CA 1
ATOM 1316 C C . GLN A 1 179 ? 4.116 24.667 -18.714 1.00 55.19 179 GLN A C 1
ATOM 1318 O O . GLN A 1 179 ? 4.972 25.533 -18.541 1.00 55.19 179 GLN A O 1
ATOM 1323 N N . LEU A 1 180 ? 4.007 23.989 -19.861 1.00 58.03 180 LEU A N 1
ATOM 1324 C CA . LEU A 1 180 ? 4.927 24.121 -20.997 1.00 58.03 180 LEU A CA 1
ATOM 1325 C C . LEU A 1 180 ? 4.850 25.475 -21.713 1.00 58.03 180 LEU A C 1
ATOM 1327 O O . LEU A 1 180 ? 5.842 25.940 -22.268 1.00 58.03 180 LEU A O 1
ATOM 1331 N N . LEU A 1 181 ? 3.682 26.118 -21.705 1.00 55.56 181 LEU A N 1
ATOM 1332 C CA . LEU A 1 181 ? 3.427 27.376 -22.417 1.00 55.56 181 LEU A CA 1
ATOM 1333 C C . LEU A 1 181 ? 3.733 28.635 -21.585 1.00 55.56 181 LEU A C 1
ATOM 1335 O O . LEU A 1 181 ? 3.419 29.745 -22.017 1.00 55.56 181 LEU A O 1
ATOM 1339 N N . GLY A 1 182 ? 4.382 28.478 -20.425 1.00 47.16 182 GLY A N 1
ATOM 1340 C CA . GLY A 1 182 ? 5.037 29.574 -19.702 1.00 47.16 182 GLY A CA 1
ATOM 1341 C C . GLY A 1 182 ? 4.108 30.630 -19.091 1.00 47.16 182 GLY A C 1
ATOM 1342 O O . GLY A 1 182 ? 4.541 31.761 -18.897 1.00 47.16 182 GLY A O 1
ATOM 1343 N N . GLN A 1 183 ? 2.843 30.298 -18.795 1.00 41.78 183 GLN A N 1
ATOM 1344 C CA . GLN A 1 183 ? 1.901 31.209 -18.111 1.00 41.78 183 GLN A CA 1
ATOM 1345 C C . GLN A 1 183 ? 1.713 30.921 -16.611 1.00 41.78 183 GLN A C 1
ATOM 1347 O O . GLN A 1 183 ? 0.845 31.511 -15.972 1.00 41.78 183 GLN A O 1
ATOM 1352 N N . ALA A 1 184 ? 2.562 30.082 -16.019 1.00 32.31 184 ALA A N 1
ATOM 1353 C CA . ALA A 1 184 ? 2.903 30.234 -14.607 1.00 32.31 184 ALA A CA 1
ATOM 1354 C C . ALA A 1 184 ? 4.047 31.265 -14.506 1.00 32.31 184 ALA A C 1
ATOM 1356 O O . ALA A 1 184 ? 4.897 31.283 -15.401 1.00 32.31 184 ALA A O 1
ATOM 1357 N N . PRO A 1 185 ? 4.089 32.137 -13.478 1.00 27.56 185 PRO A N 1
ATOM 1358 C CA . PRO A 1 185 ? 5.193 33.080 -13.311 1.00 27.56 185 PRO A CA 1
ATOM 1359 C C . PRO A 1 185 ? 6.524 32.320 -13.368 1.00 27.56 185 PRO A C 1
ATOM 1361 O O . PRO A 1 185 ? 6.653 31.251 -12.772 1.00 27.56 185 PRO A O 1
ATOM 1364 N N . ALA A 1 186 ? 7.474 32.842 -14.150 1.00 27.17 186 ALA A N 1
ATOM 1365 C CA . ALA A 1 186 ? 8.754 32.195 -14.414 1.00 27.17 186 ALA A CA 1
ATOM 1366 C C . ALA A 1 186 ? 9.438 31.727 -13.112 1.00 27.17 186 ALA A C 1
ATOM 1368 O O . ALA A 1 186 ? 9.387 32.449 -12.110 1.00 27.17 186 ALA A O 1
ATOM 1369 N N . PRO A 1 187 ? 10.120 30.566 -13.112 1.00 30.78 187 PRO A N 1
ATOM 1370 C CA . PRO A 1 187 ? 10.953 30.180 -11.988 1.00 30.78 187 PRO A CA 1
ATOM 1371 C C . PRO A 1 187 ? 12.110 31.180 -11.899 1.00 30.78 187 PRO A C 1
ATOM 1373 O O . PRO A 1 187 ? 12.910 31.317 -12.826 1.00 30.78 187 PRO A O 1
ATOM 1376 N N . ALA A 1 188 ? 12.169 31.921 -10.795 1.00 28.72 188 ALA A N 1
ATOM 1377 C CA . ALA A 1 188 ? 13.325 32.743 -10.470 1.00 28.72 188 ALA A CA 1
ATOM 1378 C C . ALA A 1 188 ? 14.589 31.857 -10.365 1.00 28.72 188 ALA A C 1
ATOM 1380 O O . ALA A 1 188 ? 14.469 30.652 -10.113 1.00 28.72 188 ALA A O 1
ATOM 1381 N N . PRO A 1 189 ? 15.798 32.423 -10.560 1.00 27.66 189 PRO A N 1
ATOM 1382 C CA . PRO A 1 189 ? 17.048 31.668 -10.519 1.00 27.66 189 PRO A CA 1
ATOM 1383 C C . PRO A 1 189 ? 17.151 30.911 -9.198 1.00 27.66 189 PRO A C 1
ATOM 1385 O O . PRO A 1 189 ? 16.899 31.500 -8.148 1.00 27.66 189 PRO A O 1
ATOM 1388 N N . GLN A 1 190 ? 17.511 29.627 -9.264 1.00 32.84 190 GLN A N 1
ATOM 1389 C CA . GLN A 1 190 ? 17.654 28.747 -8.104 1.00 32.84 190 GLN A CA 1
ATOM 1390 C C . GLN A 1 190 ? 18.515 29.405 -7.016 1.00 32.84 190 GLN A C 1
ATOM 1392 O O . GLN A 1 190 ? 19.715 29.599 -7.230 1.00 32.84 190 GLN A O 1
ATOM 1397 N N . PRO A 1 191 ? 17.956 29.697 -5.831 1.00 28.44 191 PRO A N 1
ATOM 1398 C CA . PRO A 1 191 ? 18.748 29.820 -4.628 1.00 28.44 191 PRO A CA 1
ATOM 1399 C C . PRO A 1 191 ? 18.953 28.408 -4.074 1.00 28.44 191 PRO A C 1
ATOM 1401 O O . PRO A 1 191 ? 18.017 27.611 -3.987 1.00 28.44 191 PRO A O 1
ATOM 1404 N N . ALA A 1 192 ? 20.183 28.094 -3.683 1.00 29.42 192 ALA A N 1
ATOM 1405 C CA . ALA A 1 192 ? 20.440 26.980 -2.786 1.00 29.42 192 ALA A CA 1
ATOM 1406 C C . ALA A 1 192 ? 19.535 27.124 -1.545 1.00 29.42 192 ALA A C 1
ATOM 1408 O O . ALA A 1 192 ? 19.553 28.162 -0.884 1.00 29.42 192 ALA A O 1
ATOM 1409 N N . GLY A 1 193 ? 18.724 26.102 -1.270 1.00 28.06 193 GLY A N 1
ATOM 1410 C CA . GLY A 1 193 ? 17.768 26.074 -0.160 1.00 28.06 193 GLY A CA 1
ATOM 1411 C C . GLY A 1 193 ? 16.317 25.975 -0.633 1.00 28.06 193 GLY A C 1
ATOM 1412 O O . GLY A 1 193 ? 15.679 26.976 -0.950 1.00 28.06 193 GLY A O 1
ATOM 1413 N N . ARG A 1 194 ? 15.772 24.751 -0.644 1.00 28.61 194 ARG A N 1
ATOM 1414 C CA . ARG A 1 194 ? 14.325 24.503 -0.749 1.00 28.61 194 ARG A CA 1
ATOM 1415 C C . ARG A 1 194 ? 13.607 25.286 0.362 1.00 28.61 194 ARG A C 1
ATOM 1417 O O . ARG A 1 194 ? 13.860 25.035 1.536 1.00 28.61 194 ARG A O 1
ATOM 1424 N N . GLN A 1 195 ? 12.703 26.203 0.009 1.00 27.75 195 GLN A N 1
ATOM 1425 C CA . GLN A 1 195 ? 11.729 26.747 0.962 1.00 27.75 195 GLN A CA 1
ATOM 1426 C C . GLN A 1 195 ? 10.505 25.805 1.053 1.00 27.75 195 GLN A C 1
ATOM 1428 O O . GLN A 1 195 ? 9.924 25.470 0.018 1.00 27.75 195 GLN A O 1
ATOM 1433 N N . PRO A 1 196 ? 10.107 25.364 2.262 1.00 33.97 196 PRO A N 1
ATOM 1434 C CA . PRO A 1 196 ? 9.088 24.335 2.486 1.00 33.97 196 PRO A CA 1
ATOM 1435 C C . PRO A 1 196 ? 7.677 24.938 2.578 1.00 33.97 196 PRO A C 1
ATOM 1437 O O . PRO A 1 196 ? 7.208 25.244 3.669 1.00 33.97 196 PRO A O 1
ATOM 1440 N N . GLY A 1 197 ? 6.992 25.150 1.446 1.00 33.53 197 GLY A N 1
ATOM 1441 C CA . GLY A 1 197 ? 5.700 25.860 1.483 1.00 33.53 197 GLY A CA 1
ATOM 1442 C C . GLY A 1 197 ? 4.581 25.420 0.542 1.00 33.53 197 GLY A C 1
ATOM 1443 O O . GLY A 1 197 ? 3.513 26.012 0.623 1.00 33.53 197 GLY A O 1
ATOM 1444 N N . ASN A 1 198 ? 4.760 24.439 -0.355 1.00 42.41 198 ASN A N 1
ATOM 1445 C CA . ASN A 1 198 ? 3.671 24.082 -1.286 1.00 42.41 198 ASN A CA 1
ATOM 1446 C C . ASN A 1 198 ? 3.610 22.601 -1.704 1.00 42.41 198 ASN A C 1
ATOM 1448 O O . ASN A 1 198 ? 3.167 22.275 -2.803 1.00 42.41 198 ASN A O 1
ATOM 1452 N N . THR A 1 199 ? 4.077 21.691 -0.849 1.00 62.16 199 THR A N 1
ATOM 1453 C CA . THR A 1 199 ? 3.830 20.249 -1.008 1.00 62.16 199 THR A CA 1
ATOM 1454 C C . THR A 1 199 ? 2.481 19.884 -0.376 1.00 62.16 199 THR A C 1
ATOM 1456 O O . THR A 1 199 ? 2.038 20.562 0.550 1.00 62.16 199 THR A O 1
ATOM 1459 N N . LEU A 1 200 ? 1.816 18.818 -0.850 1.00 66.38 200 LEU A N 1
ATOM 1460 C CA . LEU A 1 200 ? 0.615 18.258 -0.188 1.00 66.38 200 LEU A CA 1
ATOM 1461 C C . LEU A 1 200 ? 0.877 17.994 1.303 1.00 66.38 200 LEU A C 1
ATOM 1463 O O . LEU A 1 200 ? 0.032 18.256 2.147 1.00 66.38 200 LEU A O 1
ATOM 1467 N N . GLU A 1 201 ? 2.093 17.556 1.612 1.00 66.25 201 GLU A N 1
ATOM 1468 C CA . GLU A 1 201 ? 2.593 17.359 2.967 1.00 66.25 201 GLU A CA 1
ATOM 1469 C C . GLU A 1 201 ? 2.642 18.659 3.790 1.00 66.25 201 GLU A C 1
ATOM 1471 O O . GLU A 1 201 ? 2.199 18.680 4.933 1.00 66.25 201 GLU A O 1
ATOM 1476 N N . ALA A 1 202 ? 3.091 19.779 3.209 1.00 70.81 202 ALA A N 1
ATOM 1477 C CA . ALA A 1 202 ? 3.093 21.075 3.895 1.00 70.81 202 ALA A CA 1
ATOM 1478 C C . ALA A 1 202 ? 1.672 21.580 4.208 1.00 70.81 202 ALA A C 1
ATOM 1480 O O . ALA A 1 202 ? 1.473 22.296 5.188 1.00 70.81 202 ALA A O 1
ATOM 1481 N N . GLN A 1 203 ? 0.672 21.181 3.415 1.00 78.69 203 GLN A N 1
ATOM 1482 C CA . GLN A 1 203 ? -0.735 21.514 3.671 1.00 78.69 203 GLN A CA 1
ATOM 1483 C C . GLN A 1 203 ? -1.316 20.761 4.876 1.00 78.69 203 GLN A C 1
ATOM 1485 O O . GLN A 1 203 ? -2.351 21.177 5.389 1.00 78.69 203 GLN A O 1
ATOM 1490 N N . LEU A 1 204 ? -0.659 19.697 5.355 1.00 82.25 204 LEU A N 1
ATOM 1491 C CA . LEU A 1 204 ? -1.056 18.968 6.564 1.00 82.25 204 LEU A CA 1
ATOM 1492 C C . LEU A 1 204 ? -0.574 19.642 7.851 1.00 82.25 204 LEU A C 1
ATOM 1494 O O . LEU A 1 204 ? -1.068 19.299 8.920 1.00 82.25 204 LEU A O 1
ATOM 1498 N N . ALA A 1 205 ? 0.340 20.616 7.780 1.00 79.75 205 ALA A N 1
ATOM 1499 C CA . ALA A 1 205 ? 0.870 21.291 8.967 1.00 79.75 205 ALA A CA 1
ATOM 1500 C C . ALA A 1 205 ? -0.223 21.867 9.902 1.00 79.75 205 ALA A C 1
ATOM 1502 O O . ALA A 1 205 ? -0.115 21.676 11.113 1.00 79.75 205 ALA A O 1
ATOM 1503 N N . PRO A 1 206 ? -1.316 22.487 9.403 1.00 85.31 206 PRO A N 1
ATOM 1504 C CA . PRO A 1 206 ? -2.425 22.938 10.250 1.00 85.31 206 PRO A CA 1
ATOM 1505 C C . PRO A 1 206 ? -3.200 21.806 10.940 1.00 85.31 206 PRO A C 1
ATOM 1507 O O . PRO A 1 206 ? -3.930 22.069 11.890 1.00 85.31 206 PRO A O 1
ATOM 1510 N N . LEU A 1 207 ? -3.068 20.565 10.462 1.00 86.62 207 LEU A N 1
ATOM 1511 C CA . LEU A 1 207 ? -3.721 19.375 11.012 1.00 86.62 207 LEU A CA 1
ATOM 1512 C C . LEU A 1 207 ? -2.837 18.620 12.018 1.00 86.62 207 LEU A C 1
ATOM 1514 O O . LEU A 1 207 ? -3.280 17.614 12.565 1.00 86.62 207 LEU A O 1
ATOM 1518 N N . GLY A 1 208 ? -1.609 19.082 12.287 1.00 86.25 208 GLY A N 1
ATOM 1519 C CA . GLY A 1 208 ? -0.730 18.454 13.278 1.00 86.25 208 GLY A CA 1
ATOM 1520 C C . GLY A 1 208 ? -1.426 18.303 14.638 1.00 86.25 208 GLY A C 1
ATOM 1521 O O . GLY A 1 208 ? -2.097 19.225 15.099 1.00 86.25 208 GLY A O 1
ATOM 1522 N N . GLY A 1 209 ? -1.296 17.143 15.277 1.00 85.19 209 GLY A N 1
ATOM 1523 C CA . GLY A 1 209 ? -2.023 16.766 16.492 1.00 85.19 209 GLY A CA 1
ATOM 1524 C C . GLY A 1 209 ? -3.414 16.165 16.242 1.00 85.19 209 GLY A C 1
ATOM 1525 O O . GLY A 1 209 ? -4.176 15.966 17.198 1.00 85.19 209 GLY A O 1
ATOM 1526 N N . ALA A 1 210 ? -3.783 15.890 14.984 1.00 92.00 210 ALA A N 1
ATOM 1527 C CA . ALA A 1 210 ? -4.963 15.082 14.698 1.00 92.00 210 ALA A CA 1
ATOM 1528 C C . ALA A 1 210 ? -4.753 13.643 15.181 1.00 92.00 210 ALA A C 1
ATOM 1530 O O . ALA A 1 210 ? -3.681 13.064 15.013 1.00 92.00 210 ALA A O 1
ATOM 1531 N N . ARG A 1 211 ? -5.796 13.079 15.785 1.00 93.94 211 ARG A N 1
ATOM 1532 C CA . ARG A 1 211 ? -5.815 11.743 16.377 1.00 93.94 211 ARG A CA 1
ATOM 1533 C C . ARG A 1 211 ? -6.325 10.752 15.355 1.00 93.94 211 ARG A C 1
ATOM 1535 O O . ARG A 1 211 ? -7.504 10.777 15.002 1.00 93.94 211 ARG A O 1
ATOM 1542 N N . ILE A 1 212 ? -5.454 9.867 14.914 1.00 95.25 212 ILE A N 1
ATOM 1543 C CA . ILE A 1 212 ? -5.745 8.861 13.907 1.00 95.25 212 ILE A CA 1
ATOM 1544 C C . ILE A 1 212 ? -5.783 7.499 14.586 1.00 95.25 212 ILE A C 1
ATOM 1546 O O . ILE A 1 212 ? -4.863 7.137 15.314 1.00 95.25 212 ILE A O 1
ATOM 1550 N N . LEU A 1 213 ? -6.840 6.732 14.336 1.00 96.88 213 LEU A N 1
ATOM 1551 C CA . LEU A 1 213 ? -6.836 5.303 14.630 1.00 96.88 213 LEU A CA 1
ATOM 1552 C C . LEU A 1 213 ? -6.446 4.553 13.358 1.00 96.88 213 LEU A C 1
ATOM 1554 O O . LEU A 1 213 ? -7.200 4.556 12.384 1.00 96.88 213 LEU A O 1
ATOM 1558 N N . LEU A 1 214 ? -5.280 3.917 13.366 1.00 94.38 214 LEU A N 1
ATOM 1559 C CA . LEU A 1 214 ? -4.834 3.020 12.307 1.00 94.38 214 LEU A CA 1
ATOM 1560 C C . LEU A 1 214 ? -5.247 1.587 12.647 1.00 94.38 214 LEU A C 1
ATOM 1562 O O . LEU A 1 214 ? -4.873 1.071 13.695 1.00 94.38 214 LEU A O 1
ATOM 1566 N N . VAL A 1 215 ? -5.995 0.933 11.761 1.00 94.19 215 VAL A N 1
ATOM 1567 C CA . VAL A 1 215 ? -6.450 -0.450 11.941 1.00 94.19 215 VAL A CA 1
ATOM 1568 C C . VAL A 1 215 ? -5.870 -1.325 10.838 1.00 94.19 215 VAL A C 1
ATOM 1570 O O . VAL A 1 215 ? -6.293 -1.215 9.692 1.00 94.19 215 VAL A O 1
ATOM 1573 N N . GLU A 1 216 ? -4.903 -2.169 11.176 1.00 86.44 216 GLU A N 1
ATOM 1574 C CA . GLU A 1 216 ? -4.110 -2.988 10.250 1.00 86.44 216 GLU A CA 1
ATOM 1575 C C . GLU A 1 216 ? -3.627 -4.230 11.005 1.00 86.44 216 GLU A C 1
ATOM 1577 O O . GLU A 1 216 ? -3.178 -4.093 12.136 1.00 86.44 216 GLU A O 1
ATOM 1582 N N . ASP A 1 217 ? -3.687 -5.425 10.415 1.00 83.38 217 ASP A N 1
ATOM 1583 C CA . ASP A 1 217 ? -3.314 -6.678 11.097 1.00 83.38 217 ASP A CA 1
ATOM 1584 C C . ASP A 1 217 ? -1.842 -7.081 10.906 1.00 83.38 217 ASP A C 1
ATOM 1586 O O . ASP A 1 217 ? -1.348 -8.011 11.547 1.00 83.38 217 ASP A O 1
ATOM 1590 N N . ASN A 1 218 ? -1.125 -6.383 10.024 1.00 77.94 218 ASN A N 1
ATOM 1591 C CA . ASN A 1 218 ? 0.273 -6.635 9.733 1.00 77.94 218 ASN A CA 1
ATOM 1592 C C . ASN A 1 218 ? 1.192 -5.544 10.294 1.00 77.94 218 ASN A C 1
ATOM 1594 O O . ASN A 1 218 ? 1.173 -4.399 9.849 1.00 77.94 218 ASN A O 1
ATOM 1598 N N . GLU A 1 219 ? 2.098 -5.934 11.187 1.00 74.56 219 GLU A N 1
ATOM 1599 C CA . GLU A 1 219 ? 3.032 -5.016 11.849 1.00 74.56 219 GLU A CA 1
ATOM 1600 C C . GLU A 1 219 ? 3.926 -4.206 10.892 1.00 74.56 219 GLU A C 1
ATOM 1602 O O . GLU A 1 219 ? 4.263 -3.065 11.193 1.00 74.56 219 GLU A O 1
ATOM 1607 N N . ILE A 1 220 ? 4.337 -4.762 9.743 1.00 69.81 220 ILE A N 1
ATOM 1608 C CA . ILE A 1 220 ? 5.169 -4.025 8.773 1.00 69.81 220 ILE A CA 1
ATOM 1609 C C . ILE A 1 220 ? 4.344 -2.896 8.150 1.00 69.81 220 ILE A C 1
ATOM 1611 O O . ILE A 1 220 ? 4.807 -1.761 8.050 1.00 69.81 220 ILE A O 1
ATOM 1615 N N . ASN A 1 221 ? 3.102 -3.185 7.763 1.00 72.69 221 ASN A N 1
ATOM 1616 C CA . ASN A 1 221 ? 2.193 -2.175 7.231 1.00 72.69 221 ASN A CA 1
ATOM 1617 C C . ASN A 1 221 ? 1.812 -1.136 8.298 1.00 72.69 221 ASN A C 1
ATOM 1619 O O . ASN A 1 221 ? 1.753 0.053 7.975 1.00 72.69 221 ASN A O 1
ATOM 1623 N N . GLN A 1 222 ? 1.615 -1.564 9.554 1.00 78.94 222 GLN A N 1
ATOM 1624 C CA . GLN A 1 222 ? 1.393 -0.664 10.687 1.00 78.94 222 GLN A CA 1
ATOM 1625 C C . GLN A 1 222 ? 2.555 0.320 10.828 1.00 78.94 222 GLN A C 1
ATOM 1627 O O . GLN A 1 222 ? 2.335 1.526 10.857 1.00 78.94 222 GLN A O 1
ATOM 1632 N N . GLN A 1 223 ? 3.794 -0.181 10.848 1.00 70.88 223 GLN A N 1
ATOM 1633 C CA . GLN A 1 223 ? 4.993 0.649 10.968 1.00 70.88 223 GLN A CA 1
ATOM 1634 C C . GLN A 1 223 ? 5.094 1.670 9.833 1.00 70.88 223 GLN A C 1
ATOM 1636 O O . GLN A 1 223 ? 5.340 2.842 10.099 1.00 70.88 223 GLN A O 1
ATOM 1641 N N . VAL A 1 224 ? 4.870 1.257 8.579 1.00 69.19 224 VAL A N 1
ATOM 1642 C CA . VAL A 1 224 ? 4.925 2.165 7.419 1.00 69.19 224 VAL A CA 1
ATOM 1643 C C . VAL A 1 224 ? 3.896 3.289 7.544 1.00 69.19 224 VAL A C 1
ATOM 1645 O O . VAL A 1 224 ? 4.237 4.458 7.369 1.00 69.19 224 VAL A O 1
ATOM 1648 N N . ALA A 1 225 ? 2.647 2.957 7.870 1.00 75.69 225 ALA A N 1
ATOM 1649 C CA . ALA A 1 225 ? 1.599 3.957 8.046 1.00 75.69 225 ALA A CA 1
ATOM 1650 C C . ALA A 1 225 ? 1.873 4.875 9.244 1.00 75.69 225 ALA A C 1
ATOM 1652 O O . ALA A 1 225 ? 1.725 6.090 9.122 1.00 75.69 225 ALA A O 1
ATOM 1653 N N . CYS A 1 226 ? 2.314 4.323 10.377 1.00 77.75 226 CYS A N 1
ATOM 1654 C CA . CYS A 1 226 ? 2.689 5.100 11.554 1.00 77.75 226 CYS A CA 1
ATOM 1655 C C . CYS A 1 226 ? 3.830 6.075 11.247 1.00 77.75 226 CYS A C 1
ATOM 1657 O O . CYS A 1 226 ? 3.711 7.248 11.576 1.00 77.75 226 CYS A O 1
ATOM 1659 N N . GLU A 1 227 ? 4.894 5.639 10.570 1.00 70.19 227 GLU A N 1
ATOM 1660 C CA . GLU A 1 227 ? 6.024 6.503 10.196 1.00 70.19 227 GLU A CA 1
ATOM 1661 C C . GLU A 1 227 ? 5.585 7.651 9.272 1.00 70.19 227 GLU A C 1
ATOM 1663 O O . GLU A 1 227 ? 5.986 8.808 9.443 1.00 70.19 227 GLU A O 1
ATOM 1668 N N . MET A 1 228 ? 4.705 7.356 8.307 1.00 72.94 228 MET A N 1
ATOM 1669 C CA . MET A 1 228 ? 4.111 8.385 7.454 1.00 72.94 228 MET A CA 1
ATOM 1670 C C . MET A 1 228 ? 3.326 9.410 8.285 1.00 72.94 228 MET A C 1
ATOM 1672 O O . MET A 1 228 ? 3.572 10.610 8.177 1.00 72.94 228 MET A O 1
ATOM 1676 N N . LEU A 1 229 ? 2.396 8.944 9.118 1.00 81.94 229 LEU A N 1
ATOM 1677 C CA . LEU A 1 229 ? 1.476 9.786 9.882 1.00 81.94 229 LEU A CA 1
ATOM 1678 C C . LEU A 1 229 ? 2.184 10.596 10.980 1.00 81.94 229 LEU A C 1
ATOM 1680 O O . LEU A 1 229 ? 1.944 11.798 11.109 1.00 81.94 229 LEU A O 1
ATOM 1684 N N . HIS A 1 230 ? 3.086 9.975 11.742 1.00 79.25 230 HIS A N 1
ATOM 1685 C CA . HIS A 1 230 ? 3.825 10.646 12.812 1.00 79.25 230 HIS A CA 1
ATOM 1686 C C . HIS A 1 230 ? 4.681 11.782 12.281 1.00 79.25 230 HIS A C 1
ATOM 1688 O O . HIS A 1 230 ? 4.707 12.864 12.865 1.00 79.25 230 HIS A O 1
ATOM 1694 N N . GLY A 1 231 ? 5.364 11.587 11.155 1.00 68.38 231 GLY A N 1
ATOM 1695 C CA . GLY A 1 231 ? 6.248 12.632 10.668 1.00 68.38 231 GLY A CA 1
ATOM 1696 C C . GLY A 1 231 ? 5.558 13.724 9.838 1.00 68.38 231 GLY A C 1
ATOM 1697 O O . GLY A 1 231 ? 6.251 14.624 9.366 1.00 68.38 231 GLY A O 1
ATOM 1698 N N . VAL A 1 232 ? 4.224 13.694 9.718 1.00 75.00 232 VAL A N 1
ATOM 1699 C CA . VAL A 1 232 ? 3.395 14.884 9.425 1.00 75.00 232 VAL A CA 1
ATOM 1700 C C . VAL A 1 232 ? 2.693 15.430 10.681 1.00 75.00 232 VAL A C 1
ATOM 1702 O O . VAL A 1 232 ? 1.841 16.311 10.593 1.00 75.00 232 VAL A O 1
ATOM 1705 N N . GLY A 1 233 ? 3.083 14.945 11.863 1.00 76.75 233 GLY A N 1
ATOM 1706 C CA . GLY A 1 233 ? 2.677 15.458 13.169 1.00 76.75 233 GLY A CA 1
ATOM 1707 C C . GLY A 1 233 ? 1.379 14.877 13.727 1.00 76.75 233 GLY A C 1
ATOM 1708 O O . GLY A 1 233 ? 0.803 15.501 14.612 1.00 76.75 233 GLY A O 1
ATOM 1709 N N . MET A 1 234 ? 0.881 13.743 13.226 1.00 84.94 234 MET A N 1
ATOM 1710 C CA . MET A 1 234 ? -0.357 13.123 13.728 1.00 84.94 234 MET A CA 1
ATOM 1711 C C . MET A 1 234 ? -0.113 12.306 15.002 1.00 84.94 234 MET A C 1
ATOM 1713 O O . MET A 1 234 ? 0.953 11.723 15.170 1.00 84.94 234 MET A O 1
ATOM 1717 N N . GLU A 1 235 ? -1.118 12.217 15.873 1.00 87.31 235 GLU A N 1
ATOM 1718 C CA . GLU A 1 235 ? -1.157 11.278 17.002 1.00 87.31 235 GLU A CA 1
ATOM 1719 C C . GLU A 1 235 ? -1.795 9.970 16.517 1.00 87.31 235 GLU A C 1
ATOM 1721 O O . GLU A 1 235 ? -2.958 9.986 16.113 1.00 87.31 235 GLU A O 1
ATOM 1726 N N . VAL A 1 236 ? -1.074 8.846 16.532 1.00 87.75 236 VAL A N 1
ATOM 1727 C CA . VAL A 1 236 ? -1.578 7.576 15.982 1.00 87.75 236 VAL A CA 1
ATOM 1728 C C . VAL A 1 236 ? -1.750 6.534 17.084 1.00 87.75 236 VAL A C 1
ATOM 1730 O O . VAL A 1 236 ? -0.784 6.150 17.734 1.00 87.75 236 VAL A O 1
ATOM 1733 N N . ASP A 1 237 ? -2.973 6.030 17.248 1.00 90.31 237 ASP A N 1
ATOM 1734 C CA . ASP A 1 237 ? -3.237 4.786 17.976 1.00 90.31 237 ASP A CA 1
ATOM 1735 C C . ASP A 1 237 ? -3.377 3.641 16.957 1.00 90.31 237 ASP A C 1
ATOM 1737 O O . ASP A 1 237 ? -3.974 3.821 15.894 1.00 90.31 237 ASP A O 1
ATOM 1741 N N . VAL A 1 238 ? -2.872 2.448 17.281 1.00 88.50 238 VAL A N 1
ATOM 1742 C CA . VAL A 1 238 ? -2.907 1.273 16.386 1.00 88.50 238 VAL A CA 1
ATOM 1743 C C . VAL A 1 238 ? -3.871 0.217 16.908 1.00 88.50 238 VAL A C 1
ATOM 1745 O O . VAL A 1 238 ? -3.917 -0.023 18.111 1.00 88.50 238 VAL A O 1
ATOM 1748 N N . ALA A 1 239 ? -4.622 -0.438 16.021 1.00 87.75 239 ALA A N 1
ATOM 1749 C CA . ALA A 1 239 ? -5.430 -1.613 16.320 1.00 87.75 239 ALA A CA 1
ATOM 1750 C C . ALA A 1 239 ? -5.195 -2.769 15.346 1.00 87.75 239 ALA A C 1
ATOM 1752 O O . ALA A 1 239 ? -5.317 -2.602 14.139 1.00 87.75 239 ALA A O 1
ATOM 1753 N N . ASP A 1 240 ? -4.973 -3.966 15.892 1.00 87.38 240 ASP A N 1
ATOM 1754 C CA . ASP A 1 240 ? -4.605 -5.145 15.092 1.00 87.38 240 ASP A CA 1
ATOM 1755 C C . ASP A 1 240 ? -5.798 -5.837 14.418 1.00 87.38 240 ASP A C 1
ATOM 1757 O O . ASP A 1 240 ? -5.632 -6.775 13.645 1.00 87.38 240 ASP A O 1
ATOM 1761 N N . ASN A 1 241 ? -7.027 -5.443 14.764 1.00 86.56 241 ASN A N 1
ATOM 1762 C CA . ASN A 1 241 ? -8.247 -5.973 14.161 1.00 86.56 241 ASN A CA 1
ATOM 1763 C C . ASN A 1 241 ? -9.456 -5.050 14.396 1.00 86.56 241 ASN A C 1
ATOM 1765 O O . ASN A 1 241 ? -9.430 -4.137 15.230 1.00 86.56 241 ASN A O 1
ATOM 1769 N N . GLY A 1 242 ? -10.563 -5.345 13.709 1.00 91.00 242 GLY A N 1
ATOM 1770 C CA . GLY A 1 242 ? -11.786 -4.547 13.760 1.00 91.00 242 GLY A CA 1
ATOM 1771 C C . GLY A 1 242 ? -12.468 -4.520 15.121 1.00 91.00 242 GLY A C 1
ATOM 1772 O O . GLY A 1 242 ? -13.071 -3.511 15.488 1.00 91.00 242 GLY A O 1
ATOM 1773 N N . GLN A 1 243 ? -12.336 -5.588 15.908 1.00 92.44 243 GLN A N 1
ATOM 1774 C CA . GLN A 1 243 ? -12.935 -5.656 17.237 1.00 92.44 243 GLN A CA 1
ATOM 1775 C C . GLN A 1 243 ? -12.232 -4.687 18.190 1.00 92.44 243 GLN A C 1
ATOM 1777 O O . GLN A 1 243 ? -12.894 -3.915 18.887 1.00 92.44 243 GLN A O 1
ATOM 1782 N N . LEU A 1 244 ? -10.897 -4.686 18.183 1.00 91.50 244 LEU A N 1
ATOM 1783 C CA . LEU A 1 244 ? -10.095 -3.726 18.938 1.00 91.50 244 LEU A CA 1
ATOM 1784 C C . LEU A 1 244 ? -10.339 -2.293 18.458 1.00 91.50 244 LEU A C 1
ATOM 1786 O O . LEU A 1 244 ? -10.377 -1.377 19.278 1.00 91.50 244 LEU A O 1
ATOM 1790 N N . ALA A 1 245 ? -10.551 -2.087 17.155 1.00 95.81 245 ALA A N 1
ATOM 1791 C CA . ALA A 1 245 ? -10.881 -0.771 16.619 1.00 95.81 245 ALA A CA 1
ATOM 1792 C C . ALA A 1 245 ? -12.188 -0.222 17.213 1.00 95.81 245 ALA A C 1
ATOM 1794 O O . ALA A 1 245 ? -12.207 0.895 17.726 1.00 95.81 245 ALA A O 1
ATOM 1795 N N . VAL A 1 246 ? -13.260 -1.024 17.225 1.00 96.81 246 VAL A N 1
ATOM 1796 C CA . VAL A 1 246 ? -14.549 -0.632 17.825 1.00 96.81 246 VAL A CA 1
ATOM 1797 C C . VAL A 1 246 ? -14.392 -0.321 19.317 1.00 96.81 246 VAL A C 1
ATOM 1799 O O . VAL A 1 246 ? -14.909 0.689 19.797 1.00 96.81 246 VAL A O 1
ATOM 1802 N N . GLN A 1 247 ? -13.636 -1.146 20.050 1.00 96.38 247 GLN A N 1
ATOM 1803 C CA . GLN A 1 247 ? -13.368 -0.932 21.476 1.00 96.38 247 GLN A CA 1
ATOM 1804 C C . GLN A 1 247 ? -12.605 0.373 21.733 1.00 96.38 247 GLN A C 1
ATOM 1806 O O . GLN A 1 247 ? -12.998 1.142 22.611 1.00 96.38 247 GLN A O 1
ATOM 1811 N N . ARG A 1 248 ? -11.553 0.654 20.954 1.00 95.75 248 ARG A N 1
ATOM 1812 C CA . ARG A 1 248 ? -10.764 1.889 21.080 1.00 95.75 248 ARG A CA 1
ATOM 1813 C C . ARG A 1 248 ? -11.589 3.128 20.757 1.00 95.75 248 ARG A C 1
ATOM 1815 O O . ARG A 1 248 ? -11.529 4.099 21.507 1.00 95.75 248 ARG A O 1
ATOM 1822 N N . VAL A 1 249 ? -12.402 3.089 19.697 1.00 96.50 249 VAL A N 1
ATOM 1823 C CA . VAL A 1 249 ? -13.321 4.189 19.357 1.00 96.50 249 VAL A CA 1
ATOM 1824 C C . VAL A 1 249 ? -14.278 4.468 20.516 1.00 96.50 249 VAL A C 1
ATOM 1826 O O . VAL A 1 249 ? -14.403 5.618 20.936 1.00 96.50 249 VAL A O 1
ATOM 1829 N N . ALA A 1 250 ? -14.902 3.429 21.077 1.00 94.69 250 ALA A N 1
ATOM 1830 C CA . ALA A 1 250 ? -15.820 3.575 22.204 1.00 94.69 250 ALA A CA 1
ATOM 1831 C C . ALA A 1 250 ? -15.123 4.121 23.465 1.00 94.69 250 ALA A C 1
ATOM 1833 O O . ALA A 1 250 ? -15.654 5.017 24.123 1.00 94.69 250 ALA A O 1
ATOM 1834 N N . ALA A 1 251 ? -13.919 3.631 23.781 1.00 94.06 251 ALA A N 1
ATOM 1835 C CA . ALA A 1 251 ? -13.135 4.096 24.924 1.00 94.06 251 ALA A CA 1
ATOM 1836 C C . ALA A 1 251 ? -12.760 5.583 24.791 1.00 94.06 251 ALA A C 1
ATOM 1838 O O . ALA A 1 251 ? -13.073 6.387 25.669 1.00 94.06 251 ALA A O 1
ATOM 1839 N N . ARG A 1 252 ? -12.193 5.984 23.646 1.00 92.31 252 ARG A N 1
ATOM 1840 C CA . ARG A 1 252 ? -11.850 7.387 23.357 1.00 92.31 252 ARG A CA 1
ATOM 1841 C C . ARG A 1 252 ? -13.064 8.306 23.351 1.00 92.31 252 ARG A C 1
ATOM 1843 O O . ARG A 1 252 ? -12.981 9.450 23.801 1.00 92.31 252 ARG A O 1
ATOM 1850 N N . GLN A 1 253 ? -14.201 7.817 22.862 1.00 89.56 253 GLN A N 1
ATOM 1851 C CA . GLN A 1 253 ? -15.459 8.550 22.916 1.00 89.56 253 GLN A CA 1
ATOM 1852 C C . GLN A 1 253 ? -15.899 8.804 24.363 1.00 89.56 253 GLN A C 1
ATOM 1854 O O . GLN A 1 253 ? -16.275 9.932 24.681 1.00 89.56 253 GLN A O 1
ATOM 1859 N N . ALA A 1 254 ? -15.814 7.798 25.238 1.00 91.31 254 ALA A N 1
ATOM 1860 C CA . ALA A 1 254 ? -16.154 7.930 26.655 1.00 91.31 254 ALA A CA 1
ATOM 1861 C C . ALA A 1 254 ? -15.220 8.900 27.406 1.00 91.31 254 ALA A C 1
ATOM 1863 O O . ALA A 1 254 ? -15.664 9.607 28.307 1.00 91.31 254 ALA A O 1
ATOM 1864 N N . GLU A 1 255 ? -13.953 8.989 26.995 1.00 92.50 255 GLU A N 1
ATOM 1865 C CA . GLU A 1 255 ? -12.964 9.943 27.521 1.00 92.50 255 GLU A CA 1
ATOM 1866 C C . GLU A 1 255 ? -13.159 11.387 27.016 1.00 92.50 255 GLU A C 1
ATOM 1868 O O . GLU A 1 255 ? -12.437 12.291 27.436 1.00 92.50 255 GLU A O 1
ATOM 1873 N N . GLY A 1 256 ? -14.084 11.629 26.078 1.00 87.44 256 GLY A N 1
ATOM 1874 C CA . GLY A 1 256 ? -14.212 12.923 25.400 1.00 87.44 256 GLY A CA 1
ATOM 1875 C C . GLY A 1 256 ? -13.037 13.243 24.463 1.00 87.44 256 GLY A C 1
ATOM 1876 O O . GLY A 1 256 ? -12.841 14.396 24.082 1.00 87.44 256 GLY A O 1
ATOM 1877 N N . ARG A 1 257 ? -12.248 12.231 24.077 1.00 88.06 257 ARG A N 1
ATOM 1878 C CA . ARG A 1 257 ? -11.058 12.333 23.216 1.00 88.06 257 ARG A CA 1
ATOM 1879 C C . ARG A 1 257 ? -11.242 11.558 21.911 1.00 88.06 257 ARG A C 1
ATOM 1881 O O . ARG A 1 257 ? -10.383 10.763 21.546 1.00 88.06 257 ARG A O 1
ATOM 1888 N N . GLN A 1 258 ? -12.356 11.790 21.218 1.00 90.75 258 GLN A N 1
ATOM 1889 C CA . GLN A 1 258 ? -12.666 11.118 19.951 1.00 90.75 258 GLN A CA 1
ATOM 1890 C C . GLN A 1 258 ? -11.519 11.246 18.936 1.00 90.75 258 GLN A C 1
ATOM 1892 O O . GLN A 1 258 ? -10.793 12.246 18.923 1.00 90.75 258 GLN A O 1
ATOM 1897 N N . TYR A 1 259 ? -11.368 10.209 18.113 1.00 95.44 259 TYR A N 1
ATOM 1898 C CA . TYR A 1 259 ? -10.477 10.238 16.960 1.00 95.44 259 TYR A CA 1
ATOM 1899 C C . TYR A 1 259 ? -11.000 11.221 15.914 1.00 95.44 259 TYR A C 1
ATOM 1901 O O . TYR A 1 259 ? -12.206 11.395 15.762 1.00 95.44 259 TYR A O 1
ATOM 1909 N N . ASP A 1 260 ? -10.078 11.835 15.185 1.00 95.06 260 ASP A N 1
ATOM 1910 C CA . ASP A 1 260 ? -10.378 12.761 14.098 1.00 95.06 260 ASP A CA 1
ATOM 1911 C C . ASP A 1 260 ? -10.559 12.012 12.761 1.00 95.06 260 ASP A C 1
ATOM 1913 O O . ASP A 1 260 ? -11.250 12.500 11.867 1.00 95.06 260 ASP A O 1
ATOM 1917 N N . LEU A 1 261 ? -9.969 10.816 12.625 1.00 96.31 261 LEU A N 1
ATOM 1918 C CA . LEU A 1 261 ? -10.136 9.919 11.477 1.00 96.31 261 LEU A CA 1
ATOM 1919 C C . LEU A 1 261 ? -9.743 8.475 11.840 1.00 96.31 261 LEU A C 1
ATOM 1921 O O . LEU A 1 261 ? -8.843 8.249 12.649 1.00 96.31 261 LEU A O 1
ATOM 1925 N N . VAL A 1 262 ? -10.387 7.490 11.209 1.00 97.25 262 VAL A N 1
ATOM 1926 C CA . VAL A 1 262 ? -9.977 6.076 11.253 1.00 97.25 262 VAL A CA 1
ATOM 1927 C C . VAL A 1 262 ? -9.489 5.635 9.875 1.00 97.25 262 VAL A C 1
ATOM 1929 O O . VAL A 1 262 ? -10.224 5.752 8.894 1.00 97.25 262 VAL A O 1
ATOM 1932 N N . LEU A 1 263 ? -8.275 5.095 9.804 1.00 94.75 263 LEU A N 1
ATOM 1933 C CA . LEU A 1 263 ? -7.766 4.362 8.647 1.00 94.75 263 LEU A CA 1
ATOM 1934 C C . LEU A 1 263 ? -8.030 2.874 8.884 1.00 94.75 263 LEU A C 1
ATOM 1936 O O . LEU A 1 263 ? -7.491 2.301 9.825 1.00 94.75 263 LEU A O 1
ATOM 1940 N N . MET A 1 264 ? -8.893 2.262 8.075 1.00 94.12 264 MET A N 1
ATOM 1941 C CA . MET A 1 264 ? -9.448 0.932 8.344 1.00 94.12 264 MET A CA 1
ATOM 1942 C C . MET A 1 264 ? -9.079 -0.069 7.256 1.00 94.12 264 MET A C 1
ATOM 1944 O O . MET A 1 264 ? -9.559 0.052 6.128 1.00 94.12 264 MET A O 1
ATOM 1948 N N . ASP A 1 265 ? -8.301 -1.094 7.593 1.00 89.88 265 ASP A N 1
ATOM 1949 C CA . ASP A 1 265 ? -8.088 -2.225 6.699 1.00 89.88 265 ASP A CA 1
ATOM 1950 C C . ASP A 1 265 ? -9.394 -2.978 6.434 1.00 89.88 265 ASP A C 1
ATOM 1952 O O . ASP A 1 265 ? -10.184 -3.240 7.342 1.00 89.88 265 ASP A O 1
ATOM 1956 N N . MET A 1 266 ? -9.640 -3.329 5.173 1.00 82.88 266 MET A N 1
ATOM 1957 C CA . MET A 1 266 ? -10.831 -4.078 4.793 1.00 82.88 266 MET A CA 1
ATOM 1958 C C . MET A 1 266 ? -10.760 -5.549 5.197 1.00 82.88 266 MET A C 1
ATOM 1960 O O . MET A 1 266 ? -11.795 -6.106 5.566 1.00 82.88 266 MET A O 1
ATOM 1964 N N . GLN A 1 267 ? -9.585 -6.177 5.115 1.00 80.12 267 GLN A N 1
ATOM 1965 C CA . GLN A 1 267 ? -9.417 -7.618 5.307 1.00 80.12 267 GLN A CA 1
ATOM 1966 C C . GLN A 1 267 ? -8.467 -7.896 6.469 1.00 80.12 267 GLN A C 1
ATOM 1968 O O . GLN A 1 267 ? -7.263 -7.767 6.333 1.00 80.12 267 GLN A O 1
ATOM 1973 N N . MET A 1 268 ? -9.018 -8.328 7.601 1.00 85.06 268 MET A N 1
ATOM 1974 C CA . MET A 1 268 ? -8.254 -8.617 8.817 1.00 85.06 268 MET A CA 1
ATOM 1975 C C . MET A 1 268 ? -8.937 -9.729 9.634 1.00 85.06 268 MET A C 1
ATOM 1977 O O . MET A 1 268 ? -10.146 -9.945 9.481 1.00 85.06 268 MET A O 1
ATOM 1981 N N . PRO A 1 269 ? -8.196 -10.491 10.464 1.00 73.62 269 PRO A N 1
ATOM 1982 C CA . PRO A 1 269 ? -8.747 -11.555 11.296 1.00 73.62 269 PRO A CA 1
ATOM 1983 C C . PRO A 1 269 ? -9.690 -11.015 12.374 1.00 73.62 269 PRO A C 1
ATOM 1985 O O . PRO A 1 269 ? -9.699 -9.827 12.687 1.00 73.62 269 PRO A O 1
ATOM 1988 N N . VAL A 1 270 ? -10.438 -11.931 13.002 1.00 88.12 270 VAL A N 1
ATOM 1989 C CA . VAL A 1 270 ? -11.389 -11.681 14.104 1.00 88.12 270 VAL A CA 1
ATOM 1990 C C . VAL A 1 270 ? -12.621 -10.877 13.679 1.00 88.12 270 VAL A C 1
ATOM 1992 O O . VAL A 1 270 ? -13.743 -11.355 13.829 1.00 88.12 270 VAL A O 1
ATOM 1995 N N . MET A 1 271 ? -12.433 -9.683 13.124 1.00 86.19 271 MET A N 1
ATOM 1996 C CA . MET A 1 271 ? -13.492 -8.821 12.615 1.00 86.19 271 MET A CA 1
ATOM 1997 C C . MET A 1 271 ? -12.947 -7.991 11.459 1.00 86.19 271 MET A C 1
ATOM 1999 O O . MET A 1 271 ? -11.984 -7.256 11.655 1.00 86.19 271 MET A O 1
ATOM 2003 N N . ASP A 1 272 ? -13.590 -8.082 10.293 1.00 88.06 272 ASP A N 1
ATOM 2004 C CA . ASP A 1 272 ? -13.211 -7.330 9.095 1.00 88.06 272 ASP A CA 1
ATOM 2005 C C . ASP A 1 272 ? -13.580 -5.834 9.182 1.00 88.06 272 ASP A C 1
ATOM 2007 O O . ASP A 1 272 ? -14.391 -5.406 10.014 1.00 88.06 272 ASP A O 1
ATOM 2011 N N . GLY A 1 273 ? -12.985 -5.014 8.310 1.00 89.62 273 GLY A N 1
ATOM 2012 C CA . GLY A 1 273 ? -13.180 -3.560 8.335 1.00 89.62 273 GLY A CA 1
ATOM 2013 C C . GLY A 1 273 ? -14.596 -3.119 7.985 1.00 89.62 273 GLY A C 1
ATOM 2014 O O . GLY A 1 273 ? -15.070 -2.089 8.469 1.00 89.62 273 GLY A O 1
ATOM 2015 N N . VAL A 1 274 ? -15.304 -3.907 7.172 1.00 89.44 274 VAL A N 1
ATOM 2016 C CA . VAL A 1 274 ? -16.701 -3.651 6.794 1.00 89.44 274 VAL A CA 1
ATOM 2017 C C . VAL A 1 274 ? -17.612 -3.798 8.013 1.00 89.44 274 VAL A C 1
ATOM 2019 O O . VAL A 1 274 ? -18.435 -2.922 8.285 1.00 89.44 274 VAL A O 1
ATOM 2022 N N . THR A 1 275 ? -17.451 -4.882 8.764 1.00 91.56 275 THR A N 1
ATOM 2023 C CA . THR A 1 275 ? -18.208 -5.187 9.980 1.00 91.56 275 THR A CA 1
ATOM 2024 C C . THR A 1 275 ? -17.871 -4.190 11.079 1.00 91.56 275 THR A C 1
ATOM 2026 O O . THR A 1 275 ? -18.786 -3.614 11.667 1.00 91.56 275 THR A O 1
ATOM 2029 N N . ALA A 1 276 ? -16.583 -3.906 11.293 1.00 95.19 276 ALA A N 1
ATOM 2030 C CA . ALA A 1 276 ? -16.139 -2.901 12.256 1.00 95.19 276 ALA A CA 1
ATOM 2031 C C . ALA A 1 276 ? -16.729 -1.516 11.951 1.00 95.19 276 ALA A C 1
ATOM 2033 O O . ALA A 1 276 ? -17.246 -0.849 12.844 1.00 95.19 276 ALA A O 1
ATOM 2034 N N . SER A 1 277 ? -16.730 -1.108 10.678 1.00 95.38 277 SER A N 1
ATOM 2035 C CA . SER A 1 277 ? -17.293 0.184 10.269 1.00 95.38 277 SER A CA 1
ATOM 2036 C C . SER A 1 277 ? -18.795 0.259 10.505 1.00 95.38 277 SER A C 1
ATOM 2038 O O . SER A 1 277 ? -19.266 1.264 11.027 1.00 95.38 277 SER A O 1
ATOM 2040 N N . ARG A 1 278 ?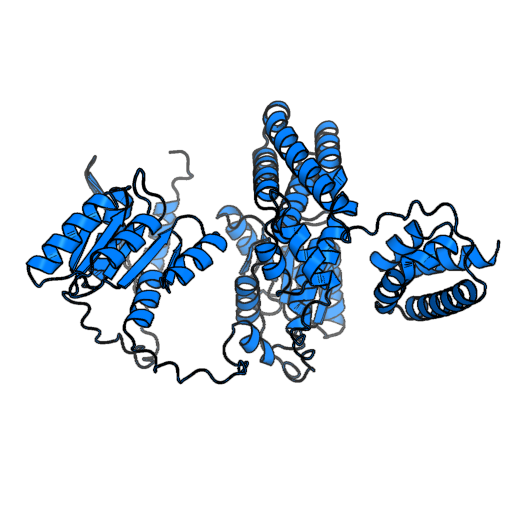 -19.551 -0.805 10.200 1.00 94.69 278 ARG A N 1
ATOM 2041 C CA . ARG A 1 278 ? -20.993 -0.846 10.495 1.00 94.69 278 ARG A CA 1
ATOM 2042 C C . ARG A 1 278 ? -21.272 -0.690 11.986 1.00 94.69 278 ARG A C 1
ATOM 2044 O O . ARG A 1 278 ? -22.128 0.109 12.338 1.00 94.69 278 ARG A O 1
ATOM 2051 N N . LEU A 1 279 ? -20.520 -1.391 12.834 1.00 96.50 279 LEU A N 1
ATOM 2052 C CA . LEU A 1 279 ? -20.659 -1.294 14.290 1.00 96.50 279 LEU A CA 1
ATOM 2053 C C . LEU A 1 279 ? -20.320 0.110 14.805 1.00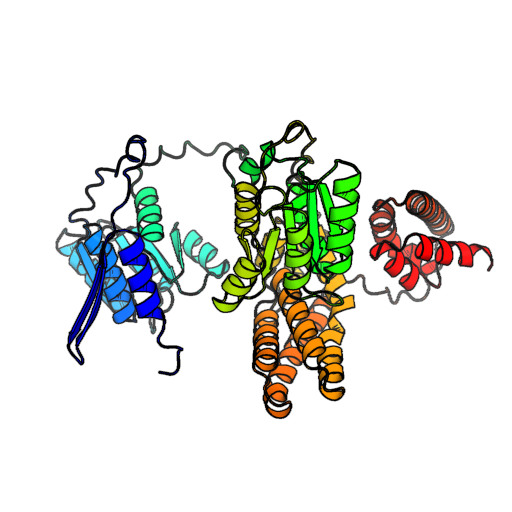 96.50 279 LEU A C 1
ATOM 2055 O O . LEU A 1 279 ? -21.061 0.664 15.609 1.00 96.50 279 LEU A O 1
ATOM 2059 N N . ILE A 1 280 ? -19.251 0.734 14.302 1.00 96.25 280 ILE A N 1
ATOM 2060 C CA . ILE A 1 280 ? -18.922 2.129 14.642 1.00 96.25 280 ILE A CA 1
ATOM 2061 C C . ILE A 1 280 ? -20.046 3.082 14.195 1.00 96.25 280 ILE A C 1
ATOM 2063 O O . ILE A 1 280 ? -20.364 4.047 14.890 1.00 96.25 280 ILE A O 1
ATOM 2067 N N . ARG A 1 281 ? -20.690 2.805 13.056 1.00 96.00 281 ARG A N 1
ATOM 2068 C CA . ARG A 1 281 ? -21.794 3.616 12.520 1.00 96.00 281 ARG A CA 1
ATOM 2069 C C . ARG A 1 281 ? -23.101 3.498 13.304 1.00 96.00 281 ARG A C 1
ATOM 2071 O O . ARG A 1 281 ? -23.970 4.347 13.120 1.00 96.00 281 ARG A O 1
ATOM 2078 N N . GLU A 1 282 ? -23.237 2.521 14.200 1.00 95.19 282 GLU A N 1
ATOM 2079 C CA . GLU A 1 282 ? -24.371 2.446 15.132 1.00 95.19 282 GLU A CA 1
ATOM 2080 C C . GLU A 1 282 ? -24.327 3.560 16.191 1.00 95.19 282 GLU A C 1
ATOM 2082 O O . GLU A 1 282 ? -25.374 3.964 16.697 1.00 95.19 282 GLU A O 1
ATOM 2087 N N . THR A 1 283 ? -23.136 4.083 16.509 1.00 92.00 283 THR A N 1
ATOM 2088 C CA . THR A 1 283 ? -22.939 5.103 17.554 1.00 92.00 283 THR A CA 1
ATOM 2089 C C . THR A 1 283 ? -22.445 6.449 17.027 1.00 92.00 283 THR A C 1
ATOM 2091 O O . THR A 1 283 ? -22.723 7.477 17.648 1.00 92.00 283 THR A O 1
ATOM 2094 N N . LEU A 1 284 ? -21.730 6.474 15.898 1.00 93.00 284 LEU A N 1
ATOM 2095 C CA . LEU A 1 284 ? -21.131 7.679 15.319 1.00 93.00 284 LEU A CA 1
ATOM 2096 C C . LEU A 1 284 ? -21.473 7.814 13.836 1.00 93.00 284 LEU A C 1
ATOM 2098 O O . LEU A 1 284 ? -21.184 6.932 13.030 1.00 93.00 284 LEU A O 1
ATOM 2102 N N . SER A 1 285 ? -22.021 8.963 13.446 1.00 92.62 285 SER A N 1
ATOM 2103 C CA . SER A 1 285 ? -22.274 9.272 12.034 1.00 92.62 285 SER A CA 1
ATOM 2104 C C . SER A 1 285 ? -20.980 9.450 11.226 1.00 92.62 285 SER A C 1
ATOM 2106 O O . SER A 1 285 ? -19.896 9.660 11.777 1.00 92.62 285 SER A O 1
ATOM 2108 N N . ALA A 1 286 ? -21.097 9.397 9.895 1.00 88.25 286 ALA A N 1
ATOM 2109 C CA . ALA A 1 286 ? -19.965 9.579 8.985 1.00 88.25 286 ALA A CA 1
ATOM 2110 C C . ALA A 1 286 ? -19.302 10.962 9.092 1.00 88.25 286 ALA A C 1
ATOM 2112 O O . ALA A 1 286 ? -18.107 11.070 8.830 1.00 88.25 286 ALA A O 1
ATOM 2113 N N . ASP A 1 287 ? -20.050 11.985 9.512 1.00 88.31 287 ASP A N 1
ATOM 2114 C CA . ASP A 1 287 ? -19.524 13.337 9.725 1.00 88.31 287 ASP A CA 1
ATOM 2115 C C . ASP A 1 287 ? -18.820 13.490 11.080 1.00 88.31 287 ASP A C 1
ATOM 2117 O O . ASP A 1 287 ? -17.936 14.330 11.219 1.00 88.31 287 ASP A O 1
ATOM 2121 N N . GLN A 1 288 ? -19.206 12.689 12.081 1.00 91.12 288 GLN A N 1
ATOM 2122 C CA . GLN A 1 288 ? -18.601 12.725 13.417 1.00 91.12 288 GLN A CA 1
ATOM 2123 C C . GLN A 1 288 ? -17.275 11.972 13.477 1.00 91.12 288 GLN A C 1
ATOM 2125 O O . GLN A 1 288 ? -16.364 12.408 14.169 1.00 91.12 288 GLN A O 1
ATOM 2130 N N . LEU A 1 289 ? -17.179 10.839 12.778 1.00 94.75 289 LEU A N 1
ATOM 2131 C CA . LEU A 1 289 ? -15.949 10.060 12.700 1.00 94.75 289 LEU A CA 1
ATOM 2132 C C . LEU A 1 289 ? -15.740 9.557 11.270 1.00 94.75 289 LEU A C 1
ATOM 2134 O O . LEU A 1 289 ? -16.315 8.526 10.897 1.00 94.75 289 LEU A O 1
ATOM 2138 N N . PRO A 1 290 ? -14.927 10.255 10.464 1.00 95.25 290 PRO A N 1
ATOM 2139 C CA . PRO A 1 290 ? -14.534 9.800 9.142 1.00 95.25 290 PRO A CA 1
ATOM 2140 C C . PRO A 1 290 ? -13.819 8.447 9.218 1.00 95.25 290 PRO A C 1
ATOM 2142 O O . PRO A 1 290 ? -12.865 8.285 9.977 1.00 95.25 290 PRO A O 1
ATOM 2145 N N . ILE A 1 291 ? -14.265 7.476 8.419 1.00 95.38 291 ILE A N 1
ATOM 2146 C CA . ILE A 1 291 ? -13.583 6.185 8.251 1.00 95.38 291 ILE A CA 1
ATOM 2147 C C . ILE A 1 291 ? -13.131 6.081 6.798 1.00 95.38 291 ILE A C 1
ATOM 2149 O O . ILE A 1 291 ? -13.958 6.119 5.884 1.00 95.38 291 ILE A O 1
ATOM 2153 N N . VAL A 1 292 ? -11.830 5.943 6.579 1.00 91.81 292 VAL A N 1
ATOM 2154 C CA . VAL A 1 292 ? -11.219 5.774 5.260 1.00 91.81 292 VAL A CA 1
ATOM 2155 C C . VAL A 1 292 ? -10.720 4.339 5.141 1.00 91.81 292 VAL A C 1
ATOM 2157 O O . VAL A 1 292 ? -9.888 3.892 5.926 1.00 91.81 292 VAL A O 1
ATOM 2160 N N . ALA A 1 293 ? -11.243 3.608 4.159 1.00 87.75 293 ALA A N 1
ATOM 2161 C CA . ALA A 1 293 ? -10.857 2.226 3.909 1.00 87.75 293 ALA A CA 1
ATOM 2162 C C . ALA A 1 293 ? -9.434 2.135 3.349 1.00 87.75 293 ALA A C 1
ATOM 2164 O O . ALA A 1 293 ? -9.053 2.926 2.491 1.00 87.75 293 ALA A O 1
ATOM 2165 N N . MET A 1 294 ? -8.680 1.120 3.741 1.00 85.69 294 MET A N 1
ATOM 2166 C CA . MET A 1 294 ? -7.400 0.771 3.136 1.00 85.69 294 MET A CA 1
ATOM 2167 C C . MET A 1 294 ? -7.615 -0.505 2.327 1.00 85.69 294 MET A C 1
ATOM 2169 O O . MET A 1 294 ? -7.990 -1.533 2.885 1.00 85.69 294 MET A O 1
ATOM 2173 N N . THR A 1 295 ? -7.453 -0.437 1.004 1.00 69.56 295 THR A N 1
ATOM 2174 C CA . THR A 1 295 ? -7.737 -1.575 0.111 1.00 69.56 295 THR A CA 1
ATOM 2175 C C . THR A 1 295 ? -6.610 -1.824 -0.880 1.00 69.56 295 THR A C 1
ATOM 2177 O O . THR A 1 295 ? -6.117 -0.899 -1.519 1.00 69.56 295 THR A O 1
ATOM 2180 N N . ALA A 1 296 ? -6.225 -3.088 -1.065 1.00 59.28 296 ALA A N 1
ATOM 2181 C CA . ALA A 1 296 ? -5.230 -3.489 -2.061 1.00 59.28 296 ALA A CA 1
ATOM 2182 C C . ALA A 1 296 ? -5.763 -3.488 -3.505 1.00 59.28 296 ALA A C 1
ATOM 2184 O O . ALA A 1 296 ? -4.986 -3.658 -4.445 1.00 59.28 296 ALA A O 1
ATOM 2185 N N . ASN A 1 297 ? -7.076 -3.328 -3.701 1.00 51.66 297 ASN A N 1
ATOM 2186 C CA . ASN A 1 297 ? -7.694 -3.283 -5.019 1.00 51.66 297 ASN A CA 1
ATOM 2187 C C . ASN A 1 297 ? -8.831 -2.255 -5.016 1.00 51.66 297 ASN A C 1
ATOM 2189 O O . ASN A 1 297 ? -9.859 -2.419 -4.367 1.00 51.66 297 ASN A O 1
ATOM 2193 N N . ALA A 1 298 ? -8.680 -1.162 -5.763 1.00 50.38 298 ALA A N 1
ATOM 2194 C CA . ALA A 1 298 ? -9.729 -0.149 -5.889 1.00 50.38 298 ALA A CA 1
ATOM 2195 C C . ALA A 1 298 ? -10.823 -0.592 -6.886 1.00 50.38 298 ALA A C 1
ATOM 2197 O O . ALA A 1 298 ? -11.335 0.217 -7.669 1.00 50.38 298 ALA A O 1
ATOM 2198 N N . MET A 1 299 ? -11.167 -1.881 -6.923 1.00 51.09 299 MET A N 1
ATOM 2199 C CA . MET A 1 299 ? -12.188 -2.398 -7.827 1.00 51.09 299 MET A CA 1
ATOM 2200 C C . MET A 1 299 ? -13.575 -1.873 -7.434 1.00 51.09 299 MET A C 1
ATOM 2202 O O . MET A 1 299 ? -13.836 -1.473 -6.299 1.00 51.09 299 MET A O 1
ATOM 2206 N N . LYS A 1 300 ? -14.491 -1.819 -8.406 1.00 52.75 300 LYS A N 1
ATOM 2207 C CA . LYS A 1 300 ? -15.811 -1.189 -8.232 1.00 52.75 300 LYS A CA 1
ATOM 2208 C C . LYS A 1 300 ? -16.644 -1.846 -7.118 1.00 52.75 300 LYS A C 1
ATOM 2210 O O . LYS A 1 300 ? -17.350 -1.138 -6.408 1.00 52.75 300 LYS A O 1
ATOM 2215 N N . ALA A 1 301 ? -16.519 -3.165 -6.952 1.00 58.22 301 ALA A N 1
ATOM 2216 C CA . ALA A 1 301 ? -17.211 -3.925 -5.912 1.00 58.22 301 ALA A CA 1
ATOM 2217 C C . ALA A 1 301 ? -16.714 -3.579 -4.496 1.00 58.22 301 ALA A C 1
ATOM 2219 O O . ALA A 1 301 ? -17.524 -3.466 -3.579 1.00 58.22 301 ALA A O 1
ATOM 2220 N N . ASP A 1 302 ? -15.412 -3.340 -4.317 1.00 63.16 302 ASP A N 1
ATOM 2221 C CA . ASP A 1 302 ? -14.840 -2.940 -3.022 1.00 63.16 302 ASP A CA 1
ATOM 2222 C C . ASP A 1 302 ? -15.307 -1.550 -2.615 1.00 63.16 302 ASP A C 1
ATOM 2224 O O . ASP A 1 302 ? -15.754 -1.351 -1.489 1.00 63.16 302 ASP A O 1
ATOM 2228 N N . ARG A 1 303 ? -15.334 -0.609 -3.565 1.00 66.00 303 ARG A N 1
ATOM 2229 C CA . ARG A 1 303 ? -15.858 0.743 -3.314 1.00 66.00 303 ARG A CA 1
ATOM 2230 C C . ARG A 1 303 ? -17.325 0.723 -2.897 1.00 66.00 303 ARG A C 1
ATOM 2232 O O . ARG A 1 303 ? -17.710 1.460 -1.995 1.00 66.00 303 ARG A O 1
ATOM 2239 N N . GLU A 1 304 ? -18.138 -0.115 -3.536 1.00 70.06 304 GLU A N 1
ATOM 2240 C CA . GLU A 1 304 ? -19.554 -0.251 -3.193 1.00 70.06 304 GLU A CA 1
ATOM 2241 C C . GLU A 1 304 ? -19.740 -0.860 -1.796 1.00 70.06 304 GLU A C 1
ATOM 2243 O O . GLU A 1 304 ? -20.539 -0.345 -1.013 1.00 70.06 304 GLU A O 1
ATOM 2248 N N . ARG A 1 305 ? -18.939 -1.875 -1.435 1.00 73.62 305 ARG A N 1
ATOM 2249 C CA . ARG A 1 305 ? -18.912 -2.439 -0.075 1.00 73.62 305 ARG A CA 1
ATOM 2250 C C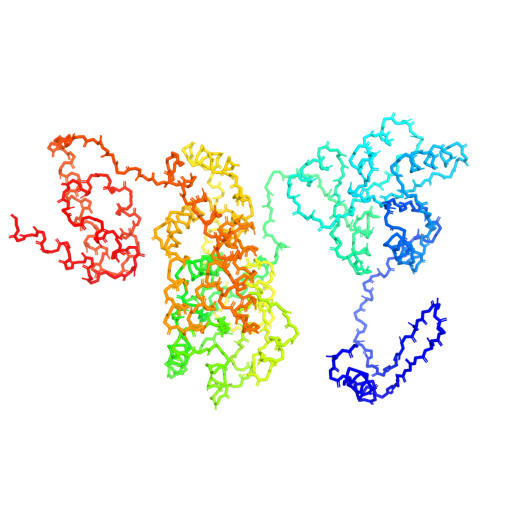 . ARG A 1 305 ? -18.527 -1.395 0.977 1.00 73.62 305 ARG A C 1
ATOM 2252 O O . ARG A 1 305 ? -19.208 -1.304 1.997 1.00 73.62 305 ARG A O 1
ATOM 2259 N N . CYS A 1 306 ? -17.504 -0.576 0.719 1.00 78.62 306 CYS A N 1
ATOM 2260 C CA . CYS A 1 306 ? -17.088 0.504 1.620 1.00 78.62 306 CYS A CA 1
ATOM 2261 C C . CYS A 1 306 ? -18.190 1.551 1.818 1.00 78.62 306 CYS A C 1
ATOM 2263 O O . CYS A 1 306 ? -18.514 1.909 2.951 1.00 78.62 306 CYS A O 1
ATOM 2265 N N . MET A 1 307 ? -18.813 2.010 0.727 1.00 79.25 307 MET A N 1
ATOM 2266 C CA . MET A 1 307 ? -19.898 2.995 0.802 1.00 79.25 307 MET A CA 1
ATOM 2267 C C . MET A 1 307 ? -21.113 2.447 1.557 1.00 79.25 307 MET A C 1
ATOM 2269 O O . MET A 1 307 ? -21.680 3.140 2.397 1.00 79.25 307 MET A O 1
ATOM 2273 N N . GLN A 1 308 ? -21.494 1.188 1.315 1.00 84.62 308 GLN A N 1
ATOM 2274 C CA . GLN A 1 308 ? -22.596 0.538 2.035 1.00 84.62 308 GLN A CA 1
ATOM 2275 C C . GLN A 1 308 ? -22.296 0.322 3.525 1.00 84.62 308 GLN A C 1
ATOM 2277 O O . GLN A 1 308 ? -23.221 0.248 4.330 1.00 84.62 308 GLN A O 1
ATOM 2282 N N . ALA A 1 309 ? -21.021 0.212 3.904 1.00 85.81 309 ALA A N 1
ATOM 2283 C CA . ALA A 1 309 ? -20.590 0.146 5.299 1.00 85.81 309 ALA A CA 1
ATOM 2284 C C . ALA A 1 309 ? -20.558 1.523 5.992 1.00 85.81 309 ALA A C 1
ATOM 2286 O O . ALA A 1 309 ? -20.296 1.590 7.190 1.00 85.81 309 ALA A O 1
ATOM 2287 N N . GLY A 1 310 ? -20.821 2.612 5.258 1.00 85.06 310 GLY A N 1
ATOM 2288 C CA . GLY A 1 310 ? -20.795 3.979 5.775 1.00 85.06 310 GLY A CA 1
ATOM 2289 C C . GLY A 1 310 ? -19.397 4.602 5.846 1.00 85.06 310 GLY A C 1
ATOM 2290 O O . GLY A 1 310 ? -19.202 5.556 6.599 1.00 85.06 310 GLY A O 1
ATOM 2291 N N . MET A 1 311 ? -18.419 4.074 5.106 1.00 90.06 311 MET A N 1
ATOM 2292 C CA . MET A 1 311 ? -17.075 4.658 5.015 1.00 90.06 311 MET A CA 1
ATOM 2293 C C . MET A 1 311 ? -17.073 5.898 4.106 1.00 90.06 311 MET A C 1
ATOM 2295 O O . MET A 1 311 ? -17.840 5.989 3.147 1.00 90.06 311 MET A O 1
ATOM 2299 N N . ASN A 1 312 ? -16.189 6.849 4.399 1.00 88.75 312 ASN A N 1
ATOM 2300 C CA . ASN A 1 312 ? -16.122 8.169 3.767 1.00 88.75 312 ASN A CA 1
ATOM 2301 C C . ASN A 1 312 ? -15.238 8.187 2.513 1.00 88.75 312 ASN A C 1
ATOM 2303 O O . ASN A 1 312 ? -15.406 9.041 1.647 1.00 88.75 312 ASN A O 1
ATOM 2307 N N . GLY A 1 313 ? -14.296 7.253 2.411 1.00 84.81 313 GLY A N 1
ATOM 2308 C CA . GLY A 1 313 ? -13.338 7.196 1.316 1.00 84.81 313 GLY A CA 1
ATOM 2309 C C . GLY A 1 313 ? -12.517 5.917 1.346 1.00 84.81 313 GLY A C 1
ATOM 2310 O O . GLY A 1 313 ? -12.775 5.016 2.144 1.00 84.81 313 GLY A O 1
ATOM 2311 N N . PHE A 1 314 ? -11.525 5.843 0.464 1.00 82.31 314 PHE A N 1
ATOM 2312 C CA . PHE A 1 314 ? -10.569 4.745 0.423 1.00 82.31 314 PHE A CA 1
ATOM 2313 C C . PHE A 1 314 ? -9.185 5.256 0.005 1.00 82.31 314 PHE A C 1
ATOM 2315 O O . PHE A 1 314 ? -9.077 6.225 -0.745 1.00 82.31 314 PHE A O 1
ATOM 2322 N N . VAL A 1 315 ? -8.146 4.565 0.457 1.00 78.94 315 VAL A N 1
ATOM 2323 C CA . VAL A 1 315 ? -6.750 4.727 0.048 1.00 78.94 315 VAL A CA 1
ATOM 2324 C C . VAL A 1 315 ? -6.251 3.369 -0.425 1.00 78.94 315 VAL A C 1
ATOM 2326 O O . VAL A 1 315 ? -6.608 2.329 0.143 1.00 78.94 315 VAL A O 1
ATOM 2329 N N . SER A 1 316 ? -5.470 3.364 -1.504 1.00 72.88 316 SER A N 1
ATOM 2330 C CA . SER A 1 316 ? -4.912 2.121 -2.015 1.00 72.88 316 SER A CA 1
ATOM 2331 C C . SER A 1 316 ? -3.746 1.641 -1.147 1.00 72.88 316 SER A C 1
ATOM 2333 O O . SER A 1 316 ? -2.912 2.427 -0.696 1.00 72.88 316 SER A O 1
ATOM 2335 N N . LYS A 1 317 ? -3.702 0.332 -0.900 1.00 70.06 317 LYS A N 1
ATOM 2336 C CA . LYS A 1 317 ? -2.517 -0.361 -0.407 1.00 70.06 317 LYS A CA 1
ATOM 2337 C C . LYS A 1 317 ? -1.733 -0.876 -1.609 1.00 70.06 317 LYS A C 1
ATOM 2339 O O . LYS A 1 317 ? -2.332 -1.435 -2.532 1.00 70.06 317 LYS A O 1
ATOM 2344 N N . PRO A 1 318 ? -0.403 -0.796 -1.590 1.00 61.69 318 PRO A N 1
ATOM 2345 C CA . PRO A 1 318 ? 0.440 -0.151 -0.580 1.00 61.69 318 PRO A CA 1
ATOM 2346 C C . PRO A 1 318 ? 0.310 1.383 -0.595 1.00 61.69 318 PRO A C 1
ATOM 2348 O O . PRO A 1 318 ? 0.027 1.953 -1.646 1.00 61.69 318 PRO A O 1
ATOM 2351 N N . PHE A 1 319 ? 0.529 2.040 0.552 1.00 66.00 319 PHE A N 1
ATOM 2352 C CA . PHE A 1 319 ? 0.269 3.475 0.703 1.00 66.00 319 PHE A CA 1
ATOM 2353 C C . PHE A 1 319 ? 1.068 4.317 -0.290 1.00 66.00 319 PHE A C 1
ATOM 2355 O O . PHE A 1 319 ? 2.301 4.315 -0.297 1.00 66.00 319 PHE A O 1
ATOM 2362 N N . ASN A 1 320 ? 0.346 5.094 -1.089 1.00 67.75 320 ASN A N 1
ATOM 2363 C CA . ASN A 1 320 ? 0.902 6.231 -1.798 1.00 67.75 320 ASN A CA 1
ATOM 2364 C C . ASN A 1 320 ? 0.782 7.468 -0.887 1.00 67.75 320 ASN A C 1
ATOM 2366 O O . ASN A 1 320 ? -0.353 7.840 -0.566 1.00 67.75 320 ASN A O 1
ATOM 2370 N N . PRO A 1 321 ? 1.896 8.120 -0.494 1.00 68.12 321 PRO A N 1
ATOM 2371 C CA . PRO A 1 321 ? 1.861 9.294 0.375 1.00 68.12 321 PRO A CA 1
ATOM 2372 C C . PRO A 1 321 ? 0.876 10.358 -0.115 1.00 68.12 321 PRO A C 1
ATOM 2374 O O . PRO A 1 321 ? 0.040 10.817 0.651 1.00 68.12 321 PRO A O 1
ATOM 2377 N N . ASP A 1 322 ? 0.870 10.669 -1.413 1.00 71.56 322 ASP A N 1
ATOM 2378 C CA . ASP A 1 322 ? -0.017 11.695 -1.967 1.00 71.56 322 ASP A CA 1
ATOM 2379 C C . ASP A 1 322 ? -1.506 11.315 -1.887 1.00 71.56 322 ASP A C 1
ATOM 2381 O O . ASP A 1 322 ? -2.364 12.193 -1.795 1.00 71.56 322 ASP A O 1
ATOM 2385 N N . GLU A 1 323 ? -1.851 10.028 -1.987 1.00 74.31 323 GLU A N 1
ATOM 2386 C CA . GLU A 1 323 ? -3.239 9.566 -1.815 1.00 74.31 323 GLU A CA 1
ATOM 2387 C C . GLU A 1 323 ? -3.659 9.640 -0.350 1.00 74.31 323 GLU A C 1
ATOM 2389 O O . GLU A 1 323 ? -4.755 10.118 -0.054 1.00 74.31 323 GLU A O 1
ATOM 2394 N N . LEU A 1 324 ? -2.765 9.234 0.555 1.00 81.38 324 LEU A N 1
ATOM 2395 C CA . LEU A 1 324 ? -2.988 9.328 1.990 1.00 81.38 324 LEU A CA 1
ATOM 2396 C C . LEU A 1 324 ? -3.177 10.789 2.416 1.00 81.38 324 LEU A C 1
ATOM 2398 O O . LEU A 1 324 ? -4.170 11.103 3.062 1.00 81.38 324 LEU A O 1
ATOM 2402 N N . TRP A 1 325 ? -2.303 11.704 1.986 1.00 83.69 325 TRP A N 1
ATOM 2403 C CA . TRP A 1 325 ? -2.399 13.133 2.307 1.00 83.69 325 TRP A CA 1
ATOM 2404 C C . TRP A 1 325 ? -3.720 13.745 1.861 1.00 83.69 325 TRP A C 1
ATOM 2406 O O . TRP A 1 325 ? -4.345 14.466 2.635 1.00 83.69 325 TRP A O 1
ATOM 2416 N N . ARG A 1 326 ? -4.191 13.422 0.651 1.00 82.69 326 ARG A N 1
ATOM 2417 C CA . ARG A 1 326 ? -5.504 13.885 0.178 1.00 82.69 326 ARG A CA 1
ATOM 2418 C C . ARG A 1 326 ? -6.639 13.336 1.036 1.00 82.69 326 ARG A C 1
ATOM 2420 O O . ARG A 1 326 ? -7.508 14.100 1.434 1.00 82.69 326 ARG A O 1
ATOM 2427 N N . ALA A 1 327 ? -6.602 12.049 1.376 1.00 85.50 327 ALA A N 1
ATOM 2428 C CA . ALA A 1 327 ? -7.623 11.448 2.228 1.00 85.50 327 ALA A CA 1
ATOM 2429 C C . ALA A 1 327 ? -7.658 12.068 3.637 1.00 85.50 327 ALA A C 1
ATOM 2431 O O . ALA A 1 327 ? -8.742 12.265 4.187 1.00 85.50 327 ALA A O 1
ATOM 2432 N N . LEU A 1 328 ? -6.497 12.417 4.204 1.00 88.94 328 LEU A N 1
ATOM 2433 C CA . LEU A 1 328 ? -6.414 13.131 5.481 1.00 88.94 328 LEU A CA 1
ATOM 2434 C C . LEU A 1 328 ? -6.962 14.560 5.367 1.00 88.94 328 LEU A C 1
ATOM 2436 O O . LEU A 1 328 ? -7.757 14.962 6.212 1.00 88.94 328 LEU A O 1
ATOM 2440 N N . LEU A 1 329 ? -6.588 15.305 4.319 1.00 87.31 329 LEU A N 1
ATOM 2441 C CA . LEU A 1 329 ? -7.070 16.673 4.076 1.00 87.31 329 LEU A CA 1
ATOM 2442 C C . LEU A 1 329 ? -8.593 16.730 3.873 1.00 87.31 329 LEU A C 1
ATOM 2444 O O . LEU A 1 329 ? -9.244 17.639 4.383 1.00 87.31 329 LEU A O 1
ATOM 2448 N N . ASP A 1 330 ? -9.164 15.756 3.163 1.00 87.19 330 ASP A N 1
ATOM 2449 C CA . ASP A 1 330 ? -10.606 15.690 2.902 1.00 87.19 330 ASP A CA 1
ATOM 2450 C C . ASP A 1 330 ? -11.398 15.207 4.132 1.00 87.19 330 ASP A C 1
ATOM 2452 O O . ASP A 1 330 ? -12.526 15.653 4.397 1.00 87.19 330 ASP A O 1
ATOM 2456 N N . GLY A 1 331 ? -10.817 14.258 4.871 1.00 86.12 331 GLY A N 1
ATOM 2457 C CA . GLY A 1 331 ? -11.464 13.568 5.980 1.00 86.12 331 GLY A CA 1
ATOM 2458 C C . GLY A 1 331 ? -11.421 14.345 7.291 1.00 86.12 331 GLY A C 1
ATOM 2459 O O . GLY A 1 331 ? -12.446 14.456 7.959 1.00 86.12 331 GLY A O 1
ATOM 2460 N N . ILE A 1 332 ? -10.270 14.908 7.660 1.00 90.81 332 ILE A N 1
ATOM 2461 C CA . ILE A 1 332 ? -10.074 15.532 8.972 1.00 90.81 332 ILE A CA 1
ATOM 2462 C C . ILE A 1 332 ? -10.742 16.907 9.007 1.00 90.81 332 ILE A C 1
ATOM 2464 O O . ILE A 1 332 ? -10.566 17.748 8.125 1.00 90.81 332 ILE A O 1
ATOM 2468 N N . ARG A 1 333 ? -11.511 17.162 10.067 1.00 86.75 333 ARG A N 1
ATOM 2469 C CA . ARG A 1 333 ? -12.045 18.494 10.367 1.00 86.75 333 ARG A CA 1
ATOM 2470 C C . ARG A 1 333 ? -11.104 19.196 11.352 1.00 86.75 333 ARG A C 1
ATOM 2472 O O . ARG A 1 333 ? -10.855 18.638 12.418 1.00 86.75 333 ARG A O 1
ATOM 2479 N N . PRO A 1 334 ? -10.593 20.401 11.034 1.00 84.44 334 PRO A N 1
ATOM 2480 C CA . PRO A 1 334 ? -9.753 21.149 11.963 1.00 84.44 334 PRO A CA 1
ATOM 2481 C C . PRO A 1 334 ? -10.483 21.421 13.284 1.00 84.44 334 PRO A C 1
ATOM 2483 O O . PRO A 1 334 ? -11.641 21.845 13.275 1.00 84.44 334 PRO A O 1
ATOM 2486 N N . ARG A 1 335 ? -9.797 21.215 14.411 1.00 84.94 335 ARG A N 1
ATOM 2487 C CA . ARG A 1 335 ? -10.285 21.557 15.758 1.00 84.94 335 ARG A CA 1
ATOM 2488 C C . ARG A 1 335 ? -9.243 22.349 16.536 1.00 84.94 335 ARG A C 1
ATOM 2490 O O . ARG A 1 335 ? -8.051 22.296 16.230 1.00 84.94 335 ARG A O 1
ATOM 2497 N N . ASP A 1 336 ? -9.695 23.032 17.583 1.00 75.94 336 ASP A N 1
ATOM 2498 C CA . ASP A 1 336 ? -8.820 23.804 18.462 1.00 75.94 336 ASP A CA 1
ATOM 2499 C C . ASP A 1 336 ? -7.696 22.927 19.046 1.00 75.94 336 ASP A C 1
ATOM 2501 O O . ASP A 1 336 ? -7.924 21.807 19.518 1.00 75.94 336 ASP A O 1
ATOM 2505 N N . GLY A 1 337 ? -6.466 23.442 18.981 1.00 74.19 337 GLY A N 1
ATOM 2506 C CA . GLY A 1 337 ? -5.248 22.743 19.400 1.00 74.19 337 GLY A CA 1
ATOM 2507 C C . GLY A 1 337 ? -4.540 21.935 18.305 1.00 74.19 337 GLY A C 1
ATOM 2508 O O . GLY A 1 337 ? -3.471 21.393 18.578 1.00 74.19 337 GLY A O 1
ATOM 2509 N N . MET A 1 338 ? -5.084 21.859 17.081 1.00 85.06 338 MET A N 1
ATOM 2510 C CA . MET A 1 338 ? -4.337 21.360 15.916 1.00 85.06 338 MET A CA 1
ATOM 2511 C C . MET A 1 338 ? -3.382 22.431 15.360 1.00 85.06 338 MET A C 1
ATOM 2513 O O . MET A 1 338 ? -3.619 23.631 15.500 1.00 85.06 338 MET A O 1
ATOM 2517 N N . GLY A 1 339 ? -2.271 22.004 14.759 1.00 70.69 339 GLY A N 1
ATOM 2518 C CA . GLY A 1 339 ? -1.252 22.877 14.164 1.00 70.69 339 GLY A CA 1
ATOM 2519 C C . GLY A 1 339 ? -0.360 23.622 15.168 1.00 70.69 339 GLY A C 1
ATOM 2520 O O . GLY A 1 339 ? 0.585 24.293 14.760 1.00 70.69 339 GLY A O 1
ATOM 2521 N N . SER A 1 340 ? -0.621 23.495 16.476 1.00 62.31 340 SER A N 1
ATOM 2522 C CA . SER A 1 340 ? 0.234 24.021 17.555 1.00 62.31 340 SER A CA 1
ATOM 2523 C C . SER A 1 340 ? 1.215 22.993 18.123 1.00 62.31 340 SER A C 1
ATOM 2525 O O . SER A 1 340 ? 2.051 23.342 18.957 1.00 62.31 340 SER A O 1
ATOM 2527 N N . GLY A 1 341 ? 1.092 21.724 17.720 1.00 52.72 341 GLY A N 1
ATOM 2528 C CA . GLY A 1 341 ? 2.034 20.670 18.084 1.00 52.72 341 GLY A CA 1
ATOM 2529 C C . GLY A 1 341 ? 3.383 20.895 17.408 1.00 52.72 341 GLY A C 1
ATOM 2530 O O . GLY A 1 341 ? 3.437 21.342 16.262 1.00 52.72 341 GLY A O 1
ATOM 2531 N N . ALA A 1 342 ? 4.473 20.594 18.115 1.00 42.38 342 ALA A N 1
ATOM 2532 C CA . ALA A 1 342 ? 5.793 20.556 17.509 1.00 42.38 342 ALA A CA 1
ATOM 2533 C C . ALA A 1 342 ? 5.775 19.489 16.408 1.00 42.38 342 ALA A C 1
ATOM 2535 O O . ALA A 1 342 ? 5.861 18.298 16.697 1.00 42.38 342 ALA A O 1
ATOM 2536 N N . VAL A 1 343 ? 5.631 19.913 15.150 1.00 45.91 343 VAL A N 1
ATOM 2537 C CA . VAL A 1 343 ? 6.009 19.078 14.010 1.00 45.91 343 VAL A CA 1
ATOM 2538 C C . VAL A 1 343 ? 7.444 18.648 14.315 1.00 45.91 343 VAL A C 1
ATOM 2540 O O . VAL A 1 343 ? 8.272 19.540 14.560 1.00 45.91 343 VAL A O 1
ATOM 2543 N N . PRO A 1 344 ? 7.747 17.335 14.398 1.00 41.66 344 PRO A N 1
ATOM 2544 C CA . PRO A 1 344 ? 9.124 16.890 14.531 1.00 41.66 344 PRO A CA 1
ATOM 2545 C C . PRO A 1 344 ? 9.931 17.651 13.482 1.00 41.66 344 PRO A C 1
ATOM 2547 O O . PRO A 1 344 ? 9.432 17.787 12.357 1.00 41.66 344 PRO A O 1
ATOM 2550 N N . PRO A 1 345 ? 11.098 18.230 13.827 1.00 35.97 345 PRO A N 1
ATOM 2551 C CA . PRO A 1 345 ? 11.896 18.924 12.830 1.00 35.97 345 PRO A CA 1
ATOM 2552 C C . PRO A 1 345 ? 11.975 18.006 11.609 1.00 35.97 345 PRO A C 1
ATOM 2554 O O . PRO A 1 345 ? 12.175 16.801 11.808 1.00 35.97 345 PRO A O 1
ATOM 2557 N N . PRO A 1 346 ? 11.726 18.517 10.383 1.00 38.53 346 PRO A N 1
ATOM 2558 C CA . PRO A 1 346 ? 11.862 17.692 9.193 1.00 38.53 346 PRO A CA 1
ATOM 2559 C C . PRO A 1 346 ? 13.191 16.979 9.345 1.00 38.53 346 PRO A C 1
ATOM 2561 O O . PRO A 1 346 ? 14.170 17.656 9.675 1.00 38.53 346 PRO A O 1
ATOM 2564 N N . LEU A 1 347 ? 13.185 15.643 9.234 1.00 40.28 347 LEU A N 1
ATOM 2565 C CA . LEU A 1 347 ? 14.412 14.859 9.232 1.00 40.28 347 LEU A CA 1
ATOM 2566 C C . LEU A 1 347 ? 15.318 15.590 8.257 1.00 40.28 347 LEU A C 1
ATOM 2568 O O . LEU A 1 347 ? 15.058 15.616 7.052 1.00 40.28 347 LEU A O 1
ATOM 2572 N N . VAL A 1 348 ? 16.297 16.309 8.812 1.00 33.06 348 VAL A N 1
ATOM 2573 C CA . VAL A 1 348 ? 17.346 16.924 8.022 1.00 33.06 348 VAL A CA 1
ATOM 2574 C C . VAL A 1 348 ? 17.835 15.759 7.188 1.00 33.06 348 VAL A C 1
ATOM 2576 O O . VAL A 1 348 ? 17.992 14.673 7.750 1.00 33.06 348 VAL A O 1
ATOM 2579 N N . GLU A 1 349 ? 17.944 15.945 5.872 1.00 35.88 349 GLU A N 1
ATOM 2580 C CA . GLU A 1 349 ? 18.601 14.997 4.978 1.00 35.88 349 GLU A CA 1
ATOM 2581 C C . GLU A 1 349 ? 20.002 14.770 5.567 1.00 35.88 349 GLU A C 1
ATOM 2583 O O . GLU A 1 349 ? 20.959 15.464 5.235 1.00 35.88 349 GLU A O 1
ATOM 2588 N N . ALA A 1 350 ? 20.105 13.885 6.556 1.00 33.91 350 ALA A N 1
ATOM 2589 C CA . ALA A 1 350 ? 21.350 13.401 7.073 1.00 33.91 350 ALA A CA 1
ATOM 2590 C C . ALA A 1 350 ? 21.869 12.635 5.880 1.00 33.91 350 ALA A C 1
ATOM 2592 O O . ALA A 1 350 ? 21.243 11.658 5.450 1.00 33.91 350 ALA A O 1
ATOM 2593 N N . GLU A 1 351 ? 22.930 13.160 5.269 1.00 34.44 351 GLU A N 1
ATOM 2594 C CA . GLU A 1 351 ? 23.625 12.394 4.258 1.00 34.44 351 GLU A CA 1
ATOM 2595 C C . GLU A 1 351 ? 23.834 11.000 4.846 1.00 34.44 351 GLU A C 1
ATOM 2597 O O . GLU A 1 351 ? 24.274 10.900 5.999 1.00 34.44 351 GLU A O 1
ATOM 2602 N N . PRO A 1 352 ? 23.404 9.943 4.135 1.00 42.88 352 PRO A N 1
ATOM 2603 C CA . PRO A 1 352 ? 23.537 8.602 4.657 1.00 42.88 352 PRO A CA 1
ATOM 2604 C C . PRO A 1 352 ? 24.996 8.428 5.052 1.00 42.88 352 PRO A C 1
ATOM 2606 O O . PRO A 1 352 ? 25.884 8.665 4.229 1.00 42.88 352 PRO A O 1
ATOM 2609 N N . ASP A 1 353 ? 25.231 8.056 6.311 1.00 51.28 353 ASP A N 1
ATOM 2610 C CA . ASP A 1 353 ? 26.576 7.746 6.786 1.00 51.28 353 ASP A CA 1
ATOM 2611 C C . ASP A 1 353 ? 27.222 6.758 5.797 1.00 51.28 353 ASP A C 1
ATOM 2613 O O . ASP A 1 353 ? 26.501 5.999 5.135 1.00 51.28 353 ASP A O 1
ATOM 2617 N N . GLY A 1 354 ? 28.546 6.773 5.630 1.00 50.50 354 GLY A N 1
ATOM 2618 C CA . GLY A 1 354 ? 29.215 6.084 4.507 1.00 50.50 354 GLY A CA 1
ATOM 2619 C C . GLY A 1 354 ? 28.790 4.615 4.324 1.00 50.50 354 GLY A C 1
ATOM 2620 O O . GLY A 1 354 ? 28.643 4.133 3.196 1.00 50.50 354 GLY A O 1
ATOM 2621 N N . ASP A 1 355 ? 28.482 3.942 5.433 1.00 59.09 355 ASP A N 1
ATOM 2622 C CA . ASP A 1 355 ? 27.981 2.567 5.489 1.00 59.09 355 ASP A CA 1
ATOM 2623 C C . ASP A 1 355 ? 26.530 2.412 4.985 1.00 59.09 355 ASP A C 1
ATOM 2625 O O . ASP A 1 355 ? 26.201 1.434 4.309 1.00 59.09 355 ASP A O 1
ATOM 2629 N N . SER A 1 356 ? 25.658 3.394 5.232 1.00 62.50 356 SER A N 1
ATOM 2630 C CA . SER A 1 356 ? 24.265 3.405 4.755 1.00 62.50 356 SER A CA 1
ATOM 2631 C C . SER A 1 356 ? 24.177 3.604 3.240 1.00 62.50 356 SER A C 1
ATOM 2633 O O . SER A 1 356 ? 23.351 2.975 2.573 1.00 62.50 356 SER A O 1
ATOM 2635 N N . ALA A 1 357 ? 25.049 4.436 2.664 1.00 68.88 357 ALA A N 1
ATOM 2636 C CA . ALA A 1 357 ? 25.110 4.636 1.217 1.00 68.88 357 ALA A CA 1
ATOM 2637 C C . ALA A 1 357 ? 25.581 3.365 0.487 1.00 68.88 357 ALA A C 1
ATOM 2639 O O . ALA A 1 357 ? 25.000 2.980 -0.534 1.00 68.88 357 ALA A O 1
ATOM 2640 N N . ALA A 1 358 ? 26.592 2.682 1.037 1.00 74.06 358 ALA A N 1
ATOM 2641 C CA . ALA A 1 358 ? 27.085 1.411 0.514 1.00 74.06 358 ALA A CA 1
ATOM 2642 C C . ALA A 1 358 ? 26.019 0.306 0.593 1.00 74.06 358 ALA A C 1
ATOM 2644 O O . ALA A 1 358 ? 25.815 -0.423 -0.382 1.00 74.06 358 ALA A O 1
ATOM 2645 N N . LEU A 1 359 ? 25.287 0.226 1.710 1.00 79.25 359 LEU A N 1
ATOM 2646 C CA . LEU A 1 359 ? 24.190 -0.723 1.887 1.00 79.25 359 LEU A CA 1
ATOM 2647 C C . LEU A 1 359 ? 23.054 -0.487 0.882 1.00 79.25 359 LEU A C 1
ATOM 2649 O O . LEU A 1 359 ? 22.626 -1.425 0.210 1.00 79.25 359 LEU A O 1
ATOM 2653 N N . LEU A 1 360 ? 22.595 0.758 0.712 1.00 79.56 360 LEU A N 1
ATOM 2654 C CA . LEU A 1 360 ? 21.578 1.086 -0.294 1.00 79.56 360 LEU A CA 1
ATOM 2655 C C . LEU A 1 360 ? 22.038 0.738 -1.714 1.00 79.56 360 LEU A C 1
ATOM 2657 O O . LEU A 1 360 ? 21.239 0.270 -2.526 1.00 79.56 360 LEU A O 1
ATOM 2661 N N . GLN A 1 361 ? 23.318 0.948 -2.026 1.00 83.44 361 GLN A N 1
ATOM 2662 C CA . GLN A 1 361 ? 23.867 0.582 -3.327 1.00 83.44 361 GLN A CA 1
ATOM 2663 C C . GLN A 1 361 ? 23.897 -0.938 -3.536 1.00 83.44 361 GLN A C 1
ATOM 2665 O O . GLN A 1 361 ? 23.585 -1.398 -4.633 1.00 83.44 361 GLN A O 1
ATOM 2670 N N . ALA A 1 362 ? 24.224 -1.714 -2.499 1.00 83.75 362 ALA A N 1
ATOM 2671 C CA . ALA A 1 362 ? 24.158 -3.172 -2.550 1.00 83.75 362 ALA A CA 1
ATOM 2672 C C . ALA A 1 362 ? 22.713 -3.662 -2.753 1.00 83.75 362 ALA A C 1
ATOM 2674 O O . ALA A 1 362 ? 22.467 -4.507 -3.612 1.00 83.75 362 ALA A O 1
ATOM 2675 N N . LEU A 1 363 ? 21.750 -3.063 -2.044 1.00 87.56 363 LEU A N 1
ATOM 2676 C CA . LEU A 1 363 ? 20.322 -3.361 -2.188 1.00 87.56 363 LEU A CA 1
ATOM 2677 C C . LEU A 1 363 ? 19.797 -3.067 -3.601 1.00 87.56 363 LEU A C 1
ATOM 2679 O O . LEU A 1 363 ? 19.004 -3.844 -4.125 1.00 87.56 363 LEU A O 1
ATOM 2683 N N . ARG A 1 364 ? 20.261 -1.989 -4.253 1.00 87.94 364 ARG A N 1
ATOM 2684 C CA . ARG A 1 364 ? 19.895 -1.668 -5.650 1.00 87.94 364 ARG A CA 1
ATOM 2685 C C . ARG A 1 364 ? 20.366 -2.719 -6.659 1.00 87.94 364 ARG A C 1
ATOM 2687 O O . ARG A 1 364 ? 19.868 -2.741 -7.778 1.00 87.94 364 ARG A O 1
ATOM 2694 N N . GLY A 1 365 ? 21.326 -3.565 -6.285 1.00 86.00 365 GLY A N 1
ATOM 2695 C CA . GLY A 1 365 ? 21.794 -4.679 -7.108 1.00 86.00 365 GLY A CA 1
ATOM 2696 C C . GLY A 1 365 ? 20.911 -5.929 -7.038 1.00 86.00 365 GLY A C 1
ATOM 2697 O O . GLY A 1 365 ? 21.171 -6.881 -7.773 1.00 86.00 365 GLY A O 1
ATOM 2698 N N . ILE A 1 366 ? 19.899 -5.960 -6.165 1.00 89.19 366 ILE A N 1
ATOM 2699 C CA . ILE A 1 366 ? 19.010 -7.115 -6.006 1.00 89.19 366 ILE A CA 1
ATOM 2700 C C . ILE A 1 366 ? 17.967 -7.127 -7.125 1.00 89.19 366 ILE A C 1
ATOM 2702 O O . ILE A 1 366 ? 17.134 -6.228 -7.235 1.00 89.19 366 ILE A O 1
ATOM 2706 N N . ASP A 1 367 ? 17.975 -8.192 -7.928 1.00 84.56 367 ASP A N 1
ATOM 2707 C CA . ASP A 1 367 ? 16.948 -8.413 -8.944 1.00 84.56 367 ASP A CA 1
ATOM 2708 C C . ASP A 1 367 ? 15.557 -8.547 -8.302 1.00 84.56 367 ASP A C 1
ATOM 2710 O O . ASP A 1 367 ? 15.350 -9.317 -7.360 1.00 84.56 367 ASP A O 1
ATOM 2714 N N . GLY A 1 368 ? 14.593 -7.792 -8.826 1.00 81.12 368 GLY A N 1
ATOM 2715 C CA . GLY A 1 368 ? 13.221 -7.759 -8.323 1.00 81.12 368 GLY A CA 1
ATOM 2716 C C . GLY A 1 368 ? 12.974 -6.861 -7.105 1.00 81.12 368 GLY A C 1
ATOM 2717 O O . GLY A 1 368 ? 11.843 -6.873 -6.617 1.00 81.12 368 GLY A O 1
ATOM 2718 N N . LEU A 1 369 ? 13.963 -6.084 -6.638 1.00 88.56 369 LEU A N 1
ATOM 2719 C CA . LEU A 1 369 ? 13.799 -5.081 -5.577 1.00 88.56 369 LEU A CA 1
ATOM 2720 C C . LEU A 1 369 ? 14.008 -3.655 -6.111 1.00 88.56 369 LEU A C 1
ATOM 2722 O O . LEU A 1 369 ? 15.123 -3.237 -6.417 1.00 88.56 369 LEU A O 1
ATOM 2726 N N . GLU A 1 370 ? 12.939 -2.865 -6.163 1.00 86.38 370 GLU A N 1
ATOM 2727 C CA . GLU A 1 370 ? 12.989 -1.458 -6.566 1.00 86.38 370 GLU A CA 1
ATOM 2728 C C . GLU A 1 370 ? 13.224 -0.558 -5.342 1.00 86.38 370 GLU A C 1
ATOM 2730 O O . GLU A 1 370 ? 12.288 -0.024 -4.747 1.00 86.38 370 GLU A O 1
ATOM 2735 N N . VAL A 1 371 ? 14.492 -0.370 -4.963 1.00 81.31 371 VAL A N 1
ATOM 2736 C CA . VAL A 1 371 ? 14.882 0.393 -3.757 1.00 81.31 371 VAL A CA 1
ATOM 2737 C C . VAL A 1 371 ? 14.337 1.820 -3.739 1.00 81.31 371 VAL A C 1
ATOM 2739 O O . VAL A 1 371 ? 13.860 2.271 -2.704 1.00 81.31 371 VAL A O 1
ATOM 2742 N N . ASP A 1 372 ? 14.373 2.532 -4.866 1.00 78.19 372 ASP A N 1
ATOM 2743 C CA . ASP A 1 372 ? 13.884 3.916 -4.929 1.00 78.19 372 ASP A CA 1
ATOM 2744 C C . ASP A 1 372 ? 12.347 3.976 -4.739 1.00 78.19 372 ASP A C 1
ATOM 2746 O O . ASP A 1 372 ? 11.825 4.911 -4.127 1.00 78.19 372 ASP A O 1
ATOM 2750 N N . LEU A 1 373 ? 11.615 2.941 -5.179 1.00 74.31 373 LEU A N 1
ATOM 2751 C CA . LEU A 1 373 ? 10.180 2.801 -4.928 1.00 74.31 373 LEU A CA 1
ATOM 2752 C C . LEU A 1 373 ? 9.911 2.508 -3.446 1.00 74.31 373 LEU A C 1
ATOM 2754 O O . LEU A 1 373 ? 9.041 3.150 -2.859 1.00 74.31 373 LEU A O 1
ATOM 2758 N N . GLY A 1 374 ? 10.668 1.593 -2.835 1.00 72.38 374 GLY A N 1
ATOM 2759 C CA . GLY A 1 374 ? 10.624 1.319 -1.396 1.00 72.38 374 GLY A CA 1
ATOM 2760 C C . GLY A 1 374 ? 10.904 2.567 -0.550 1.00 72.38 374 GLY A C 1
ATOM 2761 O O . GLY A 1 374 ? 10.105 2.918 0.313 1.00 72.38 374 GLY A O 1
ATOM 2762 N N . LEU A 1 375 ? 11.966 3.309 -0.882 1.00 69.81 375 LEU A N 1
ATOM 2763 C CA . LEU A 1 375 ? 12.326 4.575 -0.235 1.00 69.81 375 LEU A CA 1
ATOM 2764 C C . LEU A 1 375 ? 11.224 5.630 -0.360 1.00 69.81 375 LEU A C 1
ATOM 2766 O O . LEU A 1 375 ? 10.912 6.316 0.610 1.00 69.81 375 LEU A O 1
ATOM 2770 N N . SER A 1 376 ? 10.574 5.743 -1.521 1.00 67.69 376 SER A N 1
ATOM 2771 C CA . SER A 1 376 ? 9.470 6.697 -1.683 1.00 67.69 376 SER A CA 1
ATOM 2772 C C . SER A 1 376 ? 8.288 6.413 -0.740 1.00 67.69 376 SER A C 1
ATOM 2774 O O . SER A 1 376 ? 7.598 7.340 -0.316 1.00 67.69 376 SER A O 1
ATOM 2776 N N . ARG A 1 377 ? 8.090 5.144 -0.352 1.00 68.19 377 ARG A N 1
ATOM 2777 C CA . ARG A 1 377 ? 7.068 4.703 0.615 1.00 68.19 377 ARG A CA 1
ATOM 2778 C C . ARG A 1 377 ? 7.518 4.866 2.062 1.00 68.19 377 ARG A C 1
ATOM 2780 O O . ARG A 1 377 ? 6.699 4.799 2.963 1.00 68.19 377 ARG A O 1
ATOM 2787 N N . THR A 1 378 ? 8.794 5.131 2.298 1.00 67.06 378 THR A N 1
ATOM 2788 C CA . THR A 1 378 ? 9.345 5.429 3.623 1.00 67.06 378 THR A CA 1
ATOM 2789 C C . THR A 1 378 ? 9.724 6.899 3.774 1.00 67.06 378 THR A C 1
ATOM 2791 O O . THR A 1 378 ? 10.618 7.232 4.546 1.00 67.06 378 THR A O 1
ATOM 2794 N N . ARG A 1 379 ? 9.090 7.800 3.005 1.00 63.94 379 ARG A N 1
ATOM 2795 C CA . ARG A 1 379 ? 9.402 9.246 2.979 1.00 63.94 379 ARG A CA 1
ATOM 2796 C C . ARG A 1 379 ? 10.886 9.538 2.721 1.00 63.94 379 ARG A C 1
ATOM 2798 O O . ARG A 1 379 ? 11.440 10.514 3.213 1.00 63.94 379 ARG A O 1
ATOM 2805 N N . ASN A 1 380 ? 11.521 8.692 1.914 1.00 62.22 380 ASN A N 1
ATOM 2806 C CA . ASN A 1 380 ? 12.949 8.704 1.615 1.00 62.22 380 ASN A CA 1
ATOM 2807 C C . ASN A 1 380 ? 13.848 8.565 2.855 1.00 62.22 380 ASN A C 1
ATOM 2809 O O . ASN A 1 380 ? 14.968 9.062 2.830 1.00 62.22 380 ASN A O 1
ATOM 2813 N N . ASN A 1 381 ? 13.389 7.876 3.909 1.00 64.25 381 ASN A N 1
ATOM 2814 C CA . ASN A 1 381 ? 14.188 7.529 5.086 1.00 64.25 381 ASN A CA 1
ATOM 2815 C C . ASN A 1 381 ? 14.920 6.183 4.861 1.00 64.25 381 ASN A C 1
ATOM 2817 O O . ASN A 1 381 ? 14.269 5.128 4.868 1.00 64.25 381 ASN A O 1
ATOM 2821 N N . PRO A 1 382 ? 16.258 6.179 4.666 1.00 68.12 382 PRO A N 1
ATOM 2822 C CA . PRO A 1 382 ? 17.027 4.958 4.433 1.00 68.12 382 PRO A CA 1
ATOM 2823 C C . PRO A 1 382 ? 17.062 4.004 5.621 1.00 68.12 382 PRO A C 1
ATOM 2825 O O . PRO A 1 382 ? 16.990 2.795 5.423 1.00 68.12 382 PRO A O 1
ATOM 2828 N N . ALA A 1 383 ? 17.174 4.533 6.842 1.00 63.75 383 ALA A N 1
ATOM 2829 C CA . ALA A 1 383 ? 17.285 3.720 8.048 1.00 63.75 383 ALA A CA 1
ATOM 2830 C C . ALA A 1 383 ? 15.997 2.920 8.276 1.00 63.75 383 ALA A C 1
ATOM 2832 O O . ALA A 1 383 ? 16.043 1.705 8.473 1.00 63.75 383 ALA A O 1
ATOM 2833 N N . PHE A 1 384 ? 14.848 3.584 8.132 1.00 64.31 384 PHE A N 1
ATOM 2834 C CA . PHE A 1 384 ? 13.541 2.939 8.225 1.00 64.31 384 PHE A CA 1
ATOM 2835 C C . PHE A 1 384 ? 13.292 1.946 7.077 1.00 64.31 384 PHE A C 1
ATOM 2837 O O . PHE A 1 384 ? 12.761 0.857 7.280 1.00 64.31 384 PHE A O 1
ATOM 2844 N N . TYR A 1 385 ? 13.731 2.266 5.857 1.00 76.31 385 TYR A N 1
ATOM 2845 C CA . TYR A 1 385 ? 13.643 1.320 4.742 1.00 76.31 385 TYR A CA 1
ATOM 2846 C C . TYR A 1 385 ? 14.461 0.042 4.994 1.00 76.31 385 TYR A C 1
ATOM 2848 O O . TYR A 1 385 ? 13.991 -1.071 4.751 1.00 76.31 385 TYR A O 1
ATOM 2856 N N . VAL A 1 386 ? 15.673 0.189 5.530 1.00 75.69 386 VAL A N 1
ATOM 2857 C CA . VAL A 1 386 ? 16.545 -0.934 5.887 1.00 75.69 386 VAL A CA 1
ATOM 2858 C C . VAL A 1 386 ? 15.940 -1.777 7.015 1.00 75.69 386 VAL A C 1
ATOM 2860 O O . VAL A 1 386 ? 15.939 -3.004 6.903 1.00 75.69 386 VAL A O 1
ATOM 2863 N N . SER A 1 387 ? 15.388 -1.165 8.069 1.00 67.31 387 SER A N 1
ATOM 2864 C CA . SER A 1 387 ? 14.736 -1.911 9.158 1.00 67.31 387 SER A CA 1
ATOM 2865 C C . SER A 1 387 ? 13.516 -2.698 8.660 1.00 67.31 387 SER A C 1
ATOM 2867 O O . SER A 1 387 ? 13.348 -3.870 9.005 1.00 67.31 387 SER A O 1
ATOM 2869 N N . MET A 1 388 ? 12.731 -2.115 7.750 1.00 76.00 388 MET A N 1
ATOM 2870 C CA . MET A 1 388 ? 11.599 -2.779 7.102 1.00 76.00 388 MET A CA 1
ATOM 2871 C C . MET A 1 388 ? 12.037 -4.017 6.302 1.00 76.00 388 MET A C 1
ATOM 2873 O O . MET A 1 388 ? 11.433 -5.089 6.418 1.00 76.00 388 MET A O 1
ATOM 2877 N N . LEU A 1 389 ? 13.125 -3.907 5.531 1.00 82.62 389 LEU A N 1
ATOM 2878 C CA . LEU A 1 389 ? 13.707 -5.041 4.809 1.00 82.62 389 LEU A CA 1
ATOM 2879 C C . LEU A 1 389 ? 14.174 -6.144 5.769 1.00 82.62 389 LEU A C 1
ATOM 2881 O O . LEU A 1 389 ? 13.844 -7.311 5.543 1.00 82.62 389 LEU A O 1
ATOM 2885 N N . ARG A 1 390 ? 14.865 -5.796 6.865 1.00 80.12 390 ARG A N 1
ATOM 2886 C CA . ARG A 1 390 ? 15.294 -6.760 7.900 1.00 80.12 390 ARG A CA 1
ATOM 2887 C C . ARG A 1 390 ? 14.104 -7.533 8.472 1.00 80.12 390 ARG A C 1
ATOM 2889 O O . ARG A 1 390 ? 14.116 -8.765 8.484 1.00 80.12 390 ARG A O 1
ATOM 2896 N N . LYS A 1 391 ? 13.048 -6.822 8.876 1.00 74.62 391 LYS A N 1
ATOM 2897 C CA . LYS A 1 391 ? 11.834 -7.420 9.452 1.00 74.62 391 LYS A CA 1
ATOM 2898 C C . LYS A 1 391 ? 11.086 -8.304 8.452 1.00 74.62 391 LYS A C 1
ATOM 2900 O O . LYS A 1 391 ? 10.552 -9.352 8.826 1.00 74.62 391 LYS A O 1
ATOM 2905 N N . SER A 1 392 ? 11.079 -7.933 7.170 1.00 80.44 392 SER A N 1
ATOM 2906 C CA . SER A 1 392 ? 10.439 -8.737 6.121 1.00 80.44 392 SER A CA 1
ATOM 2907 C C . SER A 1 392 ? 11.097 -10.108 5.939 1.00 80.44 392 SER A C 1
ATOM 2909 O O . SER A 1 392 ? 10.390 -11.105 5.789 1.00 80.44 392 SER A O 1
ATOM 2911 N N . VAL A 1 393 ? 12.430 -10.188 6.048 1.00 80.19 393 VAL A N 1
ATOM 2912 C CA . VAL A 1 393 ? 13.163 -11.459 5.963 1.00 80.19 393 VAL A CA 1
ATOM 2913 C C . VAL A 1 393 ? 12.770 -12.400 7.102 1.00 80.19 393 VAL A C 1
ATOM 2915 O O . VAL A 1 393 ? 12.581 -13.588 6.864 1.00 80.19 393 VAL A O 1
ATOM 2918 N N . GLY A 1 394 ? 12.628 -11.887 8.327 1.00 74.06 394 GLY A N 1
ATOM 2919 C CA . GLY A 1 394 ? 12.264 -12.711 9.483 1.00 74.06 394 GLY A CA 1
ATOM 2920 C C . GLY A 1 394 ? 10.798 -13.154 9.492 1.00 74.06 394 GLY A C 1
ATOM 2921 O O . GLY A 1 394 ? 10.505 -14.289 9.852 1.00 74.06 394 GLY A O 1
ATOM 2922 N N . SER A 1 395 ? 9.878 -12.277 9.082 1.00 75.31 395 SER A N 1
ATOM 2923 C CA . SER A 1 395 ? 8.430 -12.486 9.266 1.00 75.31 395 SER A CA 1
ATOM 2924 C C . SER A 1 395 ? 7.685 -13.042 8.048 1.00 75.31 395 SER A C 1
ATOM 2926 O O . SER A 1 395 ? 6.569 -13.540 8.204 1.00 75.31 395 SER A O 1
ATOM 2928 N N . GLN A 1 396 ? 8.249 -12.936 6.838 1.00 82.19 396 GLN A N 1
ATOM 2929 C CA . GLN A 1 396 ? 7.573 -13.342 5.596 1.00 82.19 396 GLN A CA 1
ATOM 2930 C C . GLN A 1 396 ? 8.255 -14.497 4.860 1.00 82.19 396 GLN A C 1
ATOM 2932 O O . GLN A 1 396 ? 7.690 -14.988 3.886 1.00 82.19 396 GLN A O 1
ATOM 2937 N N . ALA A 1 397 ? 9.423 -14.974 5.306 1.00 84.44 397 ALA A N 1
ATOM 2938 C CA . ALA A 1 397 ? 10.146 -16.058 4.631 1.00 84.44 397 ALA A CA 1
ATOM 2939 C C . ALA A 1 397 ? 9.325 -17.356 4.491 1.00 84.44 397 ALA A C 1
ATOM 2941 O O . ALA A 1 397 ? 9.482 -18.089 3.518 1.00 84.44 397 ALA A O 1
ATOM 2942 N N . ASP A 1 398 ? 8.416 -17.625 5.426 1.00 86.81 398 ASP A N 1
ATOM 2943 C CA . ASP A 1 398 ? 7.547 -18.804 5.444 1.00 86.81 398 ASP A CA 1
ATOM 2944 C C . ASP A 1 398 ? 6.119 -18.529 4.921 1.00 86.81 398 ASP A C 1
ATOM 2946 O O . ASP A 1 398 ? 5.257 -19.408 4.982 1.00 86.81 398 ASP A O 1
ATOM 2950 N N . ALA A 1 399 ? 5.836 -17.326 4.402 1.00 88.06 399 ALA A N 1
ATOM 2951 C CA . ALA A 1 399 ? 4.478 -16.895 4.049 1.00 88.06 399 ALA A CA 1
ATOM 2952 C C . ALA A 1 399 ? 3.781 -17.847 3.059 1.00 88.06 399 ALA A C 1
ATOM 2954 O O . ALA A 1 399 ? 2.603 -18.172 3.218 1.00 88.06 399 ALA A O 1
ATOM 2955 N N . VAL A 1 400 ? 4.511 -18.354 2.060 1.00 93.06 400 VAL A N 1
ATOM 2956 C CA . VAL A 1 400 ? 3.951 -19.291 1.071 1.00 93.06 400 VAL A CA 1
ATOM 2957 C C . VAL A 1 400 ? 3.731 -20.692 1.657 1.00 93.06 400 VAL A C 1
ATOM 2959 O O . VAL A 1 400 ? 2.796 -21.389 1.258 1.00 93.06 400 VAL A O 1
ATOM 2962 N N . ALA A 1 401 ? 4.517 -21.094 2.660 1.00 90.88 401 ALA A N 1
ATOM 2963 C CA . ALA A 1 401 ? 4.277 -22.334 3.392 1.00 90.88 401 ALA A CA 1
ATOM 2964 C C . ALA A 1 401 ? 2.985 -22.243 4.225 1.00 90.88 401 ALA A C 1
ATOM 2966 O O . ALA A 1 401 ? 2.152 -23.147 4.153 1.00 90.88 401 ALA A O 1
ATOM 2967 N N . ARG A 1 402 ? 2.756 -21.117 4.919 1.00 91.12 402 ARG A N 1
ATOM 2968 C CA . ARG A 1 402 ? 1.501 -20.842 5.650 1.00 91.12 402 ARG A CA 1
ATOM 2969 C C . ARG A 1 402 ? 0.275 -20.800 4.730 1.00 91.12 402 ARG A C 1
ATOM 2971 O O . ARG A 1 402 ? -0.777 -21.352 5.065 1.00 91.12 402 ARG A O 1
ATOM 2978 N N . LEU A 1 403 ? 0.426 -20.220 3.537 1.00 91.38 403 LEU A N 1
ATOM 2979 C CA . LEU A 1 403 ? -0.577 -20.258 2.465 1.00 91.38 403 LEU A CA 1
ATOM 2980 C C . LEU A 1 403 ? -0.959 -21.695 2.095 1.00 91.38 403 LEU A C 1
ATOM 2982 O O . LEU A 1 403 ? -2.138 -22.049 2.097 1.00 91.38 403 LEU A O 1
ATOM 2986 N N . ARG A 1 404 ? 0.041 -22.533 1.806 1.00 93.12 404 ARG A N 1
ATOM 2987 C CA . ARG A 1 404 ? -0.167 -23.938 1.429 1.00 93.12 404 ARG A CA 1
ATOM 2988 C C . ARG A 1 404 ? -0.825 -24.742 2.545 1.00 93.12 404 ARG A C 1
ATOM 2990 O O . ARG A 1 404 ? -1.796 -25.442 2.280 1.00 93.12 404 ARG A O 1
ATOM 2997 N N . GLN A 1 405 ? -0.371 -24.575 3.784 1.00 92.75 405 GLN A N 1
ATOM 2998 C CA . GLN A 1 405 ? -0.971 -25.230 4.947 1.00 92.75 405 GLN A CA 1
ATOM 2999 C C . GLN A 1 405 ? -2.457 -24.869 5.109 1.00 92.75 405 GLN A C 1
ATOM 3001 O O . GLN A 1 405 ? -3.284 -25.742 5.369 1.00 92.75 405 GLN A O 1
ATOM 3006 N N . SER A 1 406 ? -2.816 -23.599 4.907 1.00 92.19 406 SER A N 1
ATOM 3007 C CA . SER A 1 406 ? -4.216 -23.150 4.957 1.00 92.19 406 SER A CA 1
ATOM 3008 C C . SER A 1 406 ? -5.064 -23.804 3.861 1.00 92.19 406 SER A C 1
ATOM 3010 O O . SER A 1 406 ? -6.191 -24.231 4.115 1.00 92.19 406 SER A O 1
ATOM 3012 N N . LEU A 1 407 ? -4.508 -23.968 2.656 1.00 90.25 407 LEU A N 1
ATOM 3013 C CA . LEU A 1 407 ? -5.185 -24.656 1.554 1.00 90.25 407 LEU A CA 1
ATOM 3014 C C . LEU A 1 407 ? -5.370 -26.154 1.818 1.00 90.25 407 LEU A C 1
ATOM 3016 O O . LEU A 1 407 ? -6.441 -26.695 1.538 1.00 90.25 407 LEU A O 1
ATOM 3020 N N . GLU A 1 408 ? -4.370 -26.819 2.399 1.00 90.94 408 GLU A N 1
ATOM 3021 C CA . GLU A 1 408 ? -4.461 -28.222 2.827 1.00 90.94 408 GLU A CA 1
ATOM 3022 C C . GLU A 1 408 ? -5.535 -28.417 3.907 1.00 90.94 408 GLU A C 1
ATOM 3024 O O . GLU A 1 408 ? -6.311 -29.375 3.851 1.00 90.94 408 GLU A O 1
ATOM 3029 N N . ALA A 1 409 ? -5.647 -27.462 4.835 1.00 91.56 409 ALA A N 1
ATOM 3030 C CA . ALA A 1 409 ? -6.694 -27.414 5.853 1.00 91.56 409 ALA A CA 1
ATOM 3031 C C . ALA A 1 409 ? -8.085 -27.028 5.305 1.00 91.56 409 ALA A C 1
ATOM 3033 O O . ALA A 1 409 ? -9.056 -27.020 6.061 1.00 91.56 409 ALA A O 1
ATOM 3034 N N . ARG A 1 410 ? -8.204 -26.742 3.998 1.00 88.44 410 ARG A N 1
ATOM 3035 C CA . ARG A 1 410 ? -9.417 -26.229 3.330 1.00 88.44 410 ARG A CA 1
ATOM 3036 C C . ARG A 1 410 ? -9.929 -24.905 3.908 1.00 88.44 410 ARG A C 1
ATOM 3038 O O . ARG A 1 410 ? -11.117 -24.606 3.807 1.00 88.44 410 ARG A O 1
ATOM 3045 N N . ASP A 1 411 ? -9.031 -24.107 4.473 1.00 89.44 411 ASP A N 1
ATOM 3046 C CA . ASP A 1 411 ? -9.308 -22.759 4.958 1.00 89.44 411 ASP A CA 1
ATOM 3047 C C . ASP A 1 411 ? -8.893 -21.723 3.901 1.00 89.44 411 ASP A C 1
ATOM 3049 O O . ASP A 1 411 ? -7.849 -21.068 3.983 1.00 89.44 411 ASP A O 1
ATOM 3053 N N . SER A 1 412 ? -9.721 -21.600 2.859 1.00 86.81 412 SER A N 1
ATOM 3054 C CA . SER A 1 412 ? -9.496 -20.653 1.760 1.00 86.81 412 SER A CA 1
ATOM 3055 C C . SER A 1 412 ? -9.486 -19.197 2.224 1.00 86.81 412 SER A C 1
ATOM 3057 O O . SER A 1 412 ? -8.765 -18.394 1.643 1.00 86.81 412 SER A O 1
ATOM 3059 N N . ALA A 1 413 ? -10.233 -18.862 3.280 1.00 84.62 413 ALA A N 1
ATOM 3060 C CA . ALA A 1 413 ? -10.287 -17.503 3.809 1.00 84.62 413 ALA A CA 1
ATOM 3061 C C . ALA A 1 413 ? -8.952 -17.111 4.458 1.00 84.62 413 ALA A C 1
ATOM 3063 O O . ALA A 1 413 ? -8.429 -16.027 4.212 1.00 84.62 413 ALA A O 1
ATOM 3064 N N . THR A 1 414 ? -8.356 -17.999 5.258 1.00 86.19 414 THR A N 1
ATOM 3065 C CA . THR A 1 414 ? -7.021 -17.761 5.827 1.00 86.19 414 THR A CA 1
ATOM 3066 C C . THR A 1 414 ? -5.932 -17.758 4.759 1.00 86.19 414 THR A C 1
ATOM 3068 O O . THR A 1 414 ? -5.025 -16.928 4.823 1.00 86.19 414 THR A O 1
ATOM 3071 N N . ALA A 1 415 ? -6.047 -18.609 3.735 1.00 89.56 415 ALA A N 1
ATOM 3072 C CA . ALA A 1 415 ? -5.144 -18.563 2.591 1.00 89.56 415 ALA A CA 1
ATOM 3073 C C . ALA A 1 415 ? -5.222 -17.208 1.861 1.00 89.56 415 ALA A C 1
ATOM 3075 O O . ALA A 1 415 ? -4.192 -16.577 1.642 1.00 89.56 415 ALA A O 1
ATOM 3076 N N . GLU A 1 416 ? -6.424 -16.721 1.533 1.00 87.12 416 GLU A N 1
ATOM 3077 C CA . GLU A 1 416 ? -6.613 -15.425 0.860 1.00 87.12 416 GLU A CA 1
ATOM 3078 C C . GLU A 1 416 ? -5.958 -14.293 1.662 1.00 87.12 416 GLU A C 1
ATOM 3080 O O . GLU A 1 416 ? -5.192 -13.510 1.103 1.00 87.12 416 GLU A O 1
ATOM 3085 N N . ARG A 1 417 ? -6.139 -14.287 2.990 1.00 82.69 417 ARG A N 1
ATOM 3086 C CA . ARG A 1 417 ? -5.488 -13.317 3.887 1.00 82.69 417 ARG A CA 1
ATOM 3087 C C . ARG A 1 417 ? -3.965 -13.375 3.820 1.00 82.69 417 ARG A C 1
ATOM 3089 O O . ARG A 1 417 ? -3.327 -12.339 3.684 1.00 82.69 417 ARG A O 1
ATOM 3096 N N . HIS A 1 418 ? -3.357 -14.560 3.873 1.00 87.56 418 HIS A N 1
ATOM 3097 C CA . HIS A 1 418 ? -1.899 -14.669 3.774 1.00 87.56 418 HIS A CA 1
ATOM 3098 C C . HIS A 1 418 ? -1.356 -14.156 2.428 1.00 87.56 418 HIS A C 1
ATOM 3100 O O . HIS A 1 418 ? -0.305 -13.511 2.404 1.00 87.56 418 HIS A O 1
ATOM 3106 N N . ALA A 1 419 ? -2.071 -14.391 1.321 1.00 89.62 419 ALA A N 1
ATOM 3107 C CA . ALA A 1 419 ? -1.715 -13.823 0.018 1.00 89.62 419 ALA A CA 1
ATOM 3108 C C . ALA A 1 419 ? -1.858 -12.292 0.013 1.00 89.62 419 ALA A C 1
ATOM 3110 O O . ALA A 1 419 ? -0.949 -11.601 -0.453 1.00 89.62 419 ALA A O 1
ATOM 3111 N N . HIS A 1 420 ? -2.945 -11.771 0.588 1.00 85.50 420 HIS A N 1
ATOM 3112 C CA . HIS A 1 420 ? -3.192 -10.337 0.734 1.00 85.50 420 HIS A CA 1
ATOM 3113 C C . HIS A 1 420 ? -2.078 -9.638 1.524 1.00 85.50 420 HIS A C 1
ATOM 3115 O O . HIS A 1 420 ? -1.487 -8.660 1.057 1.00 85.50 420 HIS A O 1
ATOM 3121 N N . THR A 1 421 ? -1.724 -10.173 2.695 1.00 83.06 421 THR A N 1
ATOM 3122 C CA . THR A 1 421 ? -0.642 -9.641 3.531 1.00 83.06 421 THR A CA 1
ATOM 3123 C C . THR A 1 421 ? 0.682 -9.619 2.767 1.00 83.06 421 THR A C 1
ATOM 3125 O O . THR A 1 421 ? 1.358 -8.588 2.729 1.00 83.06 421 THR A O 1
ATOM 3128 N N . LEU A 1 422 ? 1.043 -10.725 2.104 1.00 89.44 422 LEU A N 1
ATOM 3129 C CA . LEU A 1 422 ? 2.291 -10.815 1.344 1.00 89.44 422 LEU A CA 1
ATOM 3130 C C . LEU A 1 422 ? 2.322 -9.825 0.173 1.00 89.44 422 LEU A C 1
ATOM 3132 O O . LEU A 1 422 ? 3.357 -9.207 -0.073 1.00 89.44 422 LEU A O 1
ATOM 3136 N N . LYS A 1 423 ? 1.195 -9.625 -0.519 1.00 84.81 423 LYS A N 1
ATOM 3137 C CA . LYS A 1 423 ? 1.052 -8.600 -1.561 1.00 84.81 423 LYS A CA 1
ATOM 3138 C C . LYS A 1 423 ? 1.303 -7.199 -1.003 1.00 84.81 423 LYS A C 1
ATOM 3140 O O . LYS A 1 423 ? 2.057 -6.440 -1.611 1.00 84.81 423 LYS A O 1
ATOM 3145 N N . GLY A 1 424 ? 0.701 -6.857 0.138 1.00 77.88 424 GLY A N 1
ATOM 3146 C CA . GLY A 1 424 ? 0.883 -5.559 0.794 1.00 77.88 424 GLY A CA 1
ATOM 3147 C C . GLY A 1 424 ? 2.341 -5.298 1.173 1.00 77.88 424 GLY A C 1
ATOM 3148 O O . GLY A 1 424 ? 2.915 -4.282 0.770 1.00 77.88 424 GLY A O 1
ATOM 3149 N N . VAL A 1 425 ? 2.968 -6.263 1.854 1.00 83.12 425 VAL A N 1
ATOM 3150 C CA . VAL A 1 425 ? 4.378 -6.178 2.265 1.00 83.12 425 VAL A CA 1
ATOM 3151 C C . VAL A 1 425 ? 5.302 -6.091 1.049 1.00 83.12 425 VAL A C 1
ATOM 3153 O O . VAL A 1 425 ? 6.128 -5.185 0.976 1.00 83.12 425 VAL A O 1
ATOM 3156 N N . ALA A 1 426 ? 5.141 -6.972 0.055 1.00 86.69 426 ALA A N 1
ATOM 3157 C CA . ALA A 1 426 ? 5.939 -6.945 -1.173 1.00 86.69 426 ALA A CA 1
ATOM 3158 C C . ALA A 1 426 ? 5.806 -5.610 -1.908 1.00 86.69 426 ALA A C 1
ATOM 3160 O O . ALA A 1 426 ? 6.794 -5.075 -2.408 1.00 86.69 426 ALA A O 1
ATOM 3161 N N . GLY A 1 427 ? 4.598 -5.045 -1.902 1.00 79.69 427 GLY A N 1
ATOM 3162 C CA . GLY A 1 427 ? 4.364 -3.673 -2.293 1.00 79.69 427 GLY A CA 1
ATOM 3163 C C . GLY A 1 427 ? 5.306 -2.742 -1.543 1.00 79.69 427 GLY A C 1
ATOM 3164 O O . GLY A 1 427 ? 6.161 -2.136 -2.180 1.00 79.69 427 GLY A O 1
ATOM 3165 N N . ASN A 1 428 ? 5.150 -2.610 -0.223 1.00 75.81 428 ASN A N 1
ATOM 3166 C CA . ASN A 1 428 ? 5.896 -1.653 0.608 1.00 75.81 428 ASN A CA 1
ATOM 3167 C C . ASN A 1 428 ? 7.420 -1.730 0.426 1.00 75.81 428 ASN A C 1
ATOM 3169 O O . ASN A 1 428 ? 8.074 -0.691 0.371 1.00 75.81 428 ASN A O 1
ATOM 3173 N N . LEU A 1 429 ? 7.968 -2.930 0.223 1.00 83.00 429 LEU A N 1
ATOM 3174 C CA . LEU A 1 429 ? 9.396 -3.147 -0.044 1.00 83.00 429 LEU A CA 1
ATOM 3175 C C . LEU A 1 429 ? 9.867 -2.659 -1.424 1.00 83.00 429 LEU A C 1
ATOM 3177 O O . LEU A 1 429 ? 11.065 -2.583 -1.659 1.00 83.00 429 LEU A O 1
ATOM 3181 N N . GLY A 1 430 ? 8.957 -2.360 -2.350 1.00 81.62 430 GLY A N 1
ATOM 3182 C CA . GLY A 1 430 ? 9.293 -2.122 -3.755 1.00 81.62 430 GLY A CA 1
ATOM 3183 C C . GLY A 1 430 ? 9.546 -3.418 -4.535 1.00 81.62 430 GLY A C 1
ATOM 3184 O O . GLY A 1 430 ? 10.186 -3.395 -5.582 1.00 81.62 430 GLY A O 1
ATOM 3185 N N . ALA A 1 431 ? 9.058 -4.565 -4.057 1.00 89.19 431 ALA A N 1
ATOM 3186 C CA . ALA A 1 431 ? 9.209 -5.859 -4.716 1.00 89.19 431 ALA A CA 1
ATOM 3187 C C . ALA A 1 431 ? 8.046 -6.136 -5.690 1.00 89.19 431 ALA A C 1
ATOM 3189 O O . ALA A 1 431 ? 7.256 -7.066 -5.501 1.00 89.19 431 ALA A O 1
ATOM 3190 N N . SER A 1 432 ? 7.924 -5.331 -6.750 1.00 85.81 432 SER A N 1
ATOM 3191 C CA . SER A 1 432 ? 6.765 -5.333 -7.662 1.00 85.81 432 SER A CA 1
ATOM 3192 C C . SER A 1 432 ? 6.473 -6.699 -8.292 1.00 85.81 432 SER A C 1
ATOM 3194 O O . SER A 1 432 ? 5.317 -7.097 -8.424 1.00 85.81 432 SER A O 1
ATOM 3196 N N . ALA A 1 433 ? 7.509 -7.461 -8.652 1.00 87.81 433 ALA A N 1
ATOM 3197 C CA . ALA A 1 433 ? 7.334 -8.794 -9.228 1.00 87.81 433 ALA A CA 1
ATOM 3198 C C . ALA A 1 433 ? 6.764 -9.803 -8.215 1.00 87.81 433 ALA A C 1
ATOM 3200 O O . ALA A 1 433 ? 5.988 -10.684 -8.593 1.00 87.81 433 ALA A O 1
ATOM 3201 N N . LEU A 1 434 ? 7.147 -9.686 -6.938 1.00 92.00 434 LEU A N 1
ATOM 3202 C CA . LEU A 1 434 ? 6.601 -10.497 -5.850 1.00 92.00 434 LEU A CA 1
ATOM 3203 C C . LEU A 1 434 ? 5.158 -10.080 -5.545 1.00 92.00 434 LEU A C 1
ATOM 3205 O O . LEU A 1 434 ? 4.289 -10.939 -5.426 1.00 92.00 434 LEU A O 1
ATOM 3209 N N . GLN A 1 435 ? 4.896 -8.771 -5.516 1.00 87.19 435 GLN A N 1
ATOM 3210 C CA . GLN A 1 435 ? 3.559 -8.210 -5.336 1.00 87.19 435 GLN A CA 1
ATOM 3211 C C . GLN A 1 435 ? 2.580 -8.720 -6.403 1.00 87.19 435 GLN A C 1
ATOM 3213 O O . GLN A 1 435 ? 1.496 -9.183 -6.063 1.00 87.19 435 GLN A O 1
ATOM 3218 N N . GLN A 1 436 ? 2.970 -8.697 -7.682 1.00 88.69 436 GLN A N 1
ATOM 3219 C CA . GLN A 1 436 ? 2.150 -9.214 -8.786 1.00 88.69 436 GLN A CA 1
ATOM 3220 C C . GLN A 1 436 ? 1.875 -10.716 -8.656 1.00 88.69 436 GLN A C 1
ATOM 3222 O O . GLN A 1 436 ? 0.773 -11.173 -8.942 1.00 88.69 436 GLN A O 1
ATOM 3227 N N . ALA A 1 437 ? 2.860 -11.505 -8.221 1.00 91.69 437 ALA A N 1
ATOM 3228 C CA . ALA A 1 437 ? 2.657 -12.937 -8.019 1.00 91.69 437 ALA A CA 1
ATOM 3229 C C . ALA A 1 437 ? 1.691 -13.222 -6.857 1.00 91.69 437 ALA A C 1
ATOM 3231 O O . ALA A 1 437 ? 0.874 -14.137 -6.957 1.00 91.69 437 ALA A O 1
ATOM 3232 N N . ALA A 1 438 ? 1.762 -12.432 -5.783 1.00 90.81 438 ALA A N 1
ATOM 3233 C CA . ALA A 1 438 ? 0.844 -12.536 -4.654 1.00 90.81 438 ALA A CA 1
ATOM 3234 C C . ALA A 1 438 ? -0.585 -12.126 -5.053 1.00 90.81 438 ALA A C 1
ATOM 3236 O O . ALA A 1 438 ? -1.527 -12.818 -4.685 1.00 90.81 438 ALA A O 1
ATOM 3237 N N . ASP A 1 439 ? -0.734 -11.084 -5.879 1.00 85.75 439 ASP A N 1
ATOM 3238 C CA . ASP A 1 439 ? -2.020 -10.629 -6.433 1.00 85.75 439 ASP A CA 1
ATOM 3239 C C . ASP A 1 439 ? -2.719 -11.711 -7.272 1.00 85.75 439 ASP A C 1
ATOM 3241 O O . ASP A 1 439 ? -3.915 -11.945 -7.120 1.00 85.75 439 ASP A O 1
ATOM 3245 N N . VAL A 1 440 ? -1.973 -12.450 -8.101 1.00 91.38 440 VAL A N 1
ATOM 3246 C CA . VAL A 1 440 ? -2.535 -13.571 -8.878 1.00 91.38 440 VAL A CA 1
ATOM 3247 C C . VAL A 1 440 ? -3.077 -14.678 -7.965 1.00 91.38 440 VAL A C 1
ATOM 3249 O O . VAL A 1 440 ? -4.145 -15.229 -8.235 1.00 91.38 440 VAL A O 1
ATOM 3252 N N . VAL A 1 441 ? -2.353 -15.017 -6.893 1.00 93.00 441 VAL A N 1
ATOM 3253 C CA . VAL A 1 441 ? -2.787 -16.040 -5.925 1.00 93.00 441 VAL A CA 1
ATOM 3254 C C . VAL A 1 441 ? -3.992 -15.553 -5.122 1.00 93.00 441 VAL A C 1
ATOM 3256 O O . VAL A 1 441 ? -4.968 -16.289 -5.004 1.00 93.00 441 VAL A O 1
ATOM 3259 N N . GLU A 1 442 ? -3.948 -14.319 -4.616 1.00 89.75 442 GLU A N 1
ATOM 3260 C CA . GLU A 1 442 ? -5.054 -13.670 -3.904 1.00 89.75 442 GLU A CA 1
ATOM 3261 C C . GLU A 1 442 ? -6.330 -13.680 -4.756 1.00 89.75 442 GLU A C 1
ATOM 3263 O O . GLU A 1 442 ? -7.374 -14.155 -4.313 1.00 89.75 442 GLU A O 1
ATOM 3268 N N . HIS A 1 443 ? -6.235 -13.237 -6.012 1.00 86.56 443 HIS A N 1
ATOM 3269 C CA . HIS A 1 443 ? -7.374 -13.191 -6.920 1.00 86.56 443 HIS A CA 1
ATOM 3270 C C . HIS A 1 443 ? -7.935 -14.585 -7.220 1.00 86.56 443 HIS A C 1
ATOM 3272 O O . HIS A 1 443 ? -9.147 -14.787 -7.172 1.00 86.56 443 HIS A O 1
ATOM 3278 N N . GLY A 1 444 ? -7.069 -15.574 -7.463 1.00 88.31 444 GLY A N 1
ATOM 3279 C CA . GLY A 1 444 ? -7.509 -16.951 -7.684 1.00 88.31 444 GLY A CA 1
ATOM 3280 C C . GLY A 1 444 ? -8.222 -17.555 -6.468 1.00 88.31 444 GLY A C 1
ATOM 3281 O O . GLY A 1 444 ? -9.198 -18.287 -6.630 1.00 88.31 444 GLY A O 1
ATOM 3282 N N . LEU A 1 445 ? -7.775 -17.232 -5.250 1.00 88.62 445 LEU A N 1
ATOM 3283 C CA . LEU A 1 445 ? -8.444 -17.645 -4.012 1.00 88.62 445 LEU A CA 1
ATOM 3284 C C . LEU A 1 445 ? -9.813 -16.976 -3.867 1.00 88.62 445 LEU A C 1
ATOM 3286 O O . LEU A 1 445 ? -10.791 -17.660 -3.566 1.00 88.62 445 LEU A O 1
ATOM 3290 N N . HIS A 1 446 ? -9.890 -15.680 -4.172 1.00 84.38 446 HIS A N 1
ATOM 3291 C CA . HIS A 1 446 ? -11.127 -14.908 -4.141 1.00 84.38 446 HIS A CA 1
ATOM 3292 C C . HIS A 1 446 ? -12.190 -15.445 -5.116 1.00 84.38 446 HIS A C 1
ATOM 3294 O O . HIS A 1 446 ? -13.372 -15.530 -4.782 1.00 84.38 446 HIS A O 1
ATOM 3300 N N . GLU A 1 447 ? -11.778 -15.852 -6.321 1.00 86.38 447 GLU A N 1
ATOM 3301 C CA . GLU A 1 447 ? -12.665 -16.450 -7.331 1.00 86.38 447 GLU A CA 1
ATOM 3302 C C . GLU A 1 447 ? -13.040 -17.914 -7.033 1.00 86.38 447 GLU A C 1
ATOM 3304 O O . GLU A 1 447 ? -13.825 -18.521 -7.766 1.00 86.38 447 GLU A O 1
ATOM 3309 N N . GLY A 1 448 ? -12.506 -18.501 -5.956 1.00 86.38 448 GLY A N 1
ATOM 3310 C CA . GLY A 1 448 ? -12.769 -19.888 -5.583 1.00 86.38 448 GLY A CA 1
ATOM 3311 C C . GLY A 1 448 ? -12.115 -20.901 -6.525 1.00 86.38 448 GLY A C 1
ATOM 3312 O O . GLY A 1 448 ? -12.671 -21.979 -6.759 1.00 86.38 448 GLY A O 1
ATOM 3313 N N . ALA A 1 449 ? -10.948 -20.573 -7.091 1.00 87.12 449 ALA A N 1
ATOM 3314 C CA . ALA A 1 449 ? -10.206 -21.482 -7.954 1.00 87.12 449 ALA A CA 1
ATOM 3315 C C . ALA A 1 449 ? -9.852 -22.790 -7.224 1.00 87.12 449 ALA A C 1
ATOM 3317 O O . ALA A 1 449 ? -9.502 -22.812 -6.043 1.00 87.12 449 ALA A O 1
ATOM 3318 N N . ALA A 1 450 ? -9.910 -23.912 -7.946 1.00 86.44 450 ALA A N 1
ATOM 3319 C CA . ALA A 1 450 ? -9.518 -25.205 -7.396 1.00 86.44 450 ALA A CA 1
ATOM 3320 C C . ALA A 1 450 ? -8.017 -25.227 -7.056 1.00 86.44 450 ALA A C 1
ATOM 3322 O O . ALA A 1 450 ? -7.205 -24.669 -7.792 1.00 86.44 450 ALA A O 1
ATOM 3323 N N . ALA A 1 451 ? -7.631 -25.965 -6.009 1.00 84.38 451 ALA A N 1
ATOM 3324 C CA . ALA A 1 451 ? -6.236 -26.066 -5.561 1.00 84.38 451 ALA A CA 1
ATOM 3325 C C . ALA A 1 451 ? -5.251 -26.428 -6.694 1.00 84.38 451 ALA A C 1
ATOM 3327 O O . ALA A 1 451 ? -4.166 -25.863 -6.779 1.00 84.38 451 ALA A O 1
ATOM 3328 N N . ALA A 1 452 ? -5.659 -27.297 -7.626 1.00 87.06 452 ALA A N 1
ATOM 3329 C CA . ALA A 1 452 ? -4.842 -27.669 -8.784 1.00 87.06 452 ALA A CA 1
ATOM 3330 C C . ALA A 1 452 ? -4.532 -26.488 -9.728 1.00 87.06 452 ALA A C 1
ATOM 3332 O O . ALA A 1 452 ? -3.462 -26.453 -10.328 1.00 87.06 452 ALA A O 1
ATOM 3333 N N . ALA A 1 453 ? -5.447 -25.520 -9.858 1.00 90.25 453 ALA A N 1
ATOM 3334 C CA . ALA A 1 453 ? -5.244 -24.321 -10.671 1.00 90.25 453 ALA A CA 1
ATOM 3335 C C . ALA A 1 453 ? -4.332 -23.292 -9.977 1.00 90.25 453 ALA A C 1
ATOM 3337 O O . ALA A 1 453 ? -3.663 -22.513 -10.654 1.00 90.25 453 ALA A O 1
ATOM 3338 N N . LEU A 1 454 ? -4.274 -23.314 -8.641 1.00 92.44 454 LEU A N 1
ATOM 3339 C CA . LEU A 1 454 ? -3.433 -22.427 -7.834 1.00 92.44 454 LEU A CA 1
ATOM 3340 C C . LEU A 1 454 ? -1.984 -22.914 -7.697 1.00 92.44 454 LEU A C 1
ATOM 3342 O O . LEU A 1 454 ? -1.119 -22.120 -7.337 1.00 92.44 454 LEU A O 1
ATOM 3346 N N . GLU A 1 455 ? -1.684 -24.175 -8.022 1.00 93.06 455 GLU A N 1
ATOM 3347 C CA . GLU A 1 455 ? -0.350 -24.750 -7.805 1.00 93.06 455 GLU A CA 1
ATOM 3348 C C . GLU A 1 455 ? 0.751 -24.035 -8.605 1.00 93.06 455 GLU A C 1
ATOM 3350 O O . GLU A 1 455 ? 1.795 -23.686 -8.053 1.00 93.06 455 GLU A O 1
ATOM 3355 N N . ALA A 1 456 ? 0.520 -23.748 -9.890 1.00 94.75 456 ALA A N 1
ATOM 3356 C CA . ALA A 1 456 ? 1.495 -23.023 -10.708 1.00 94.75 456 ALA A CA 1
ATOM 3357 C C . ALA A 1 456 ? 1.707 -21.566 -10.227 1.00 94.75 456 ALA A C 1
ATOM 3359 O O . ALA A 1 456 ? 2.865 -21.167 -10.060 1.00 94.75 456 ALA A O 1
ATOM 3360 N N . PRO A 1 457 ? 0.651 -20.775 -9.935 1.00 95.62 457 PRO A N 1
ATOM 3361 C CA . PRO A 1 457 ? 0.786 -19.483 -9.257 1.00 95.62 457 PRO A CA 1
ATOM 3362 C C . PRO A 1 457 ? 1.546 -19.542 -7.922 1.00 95.62 457 PRO A C 1
ATOM 3364 O O . PRO A 1 457 ? 2.442 -18.730 -7.700 1.00 95.62 457 PRO A O 1
ATOM 3367 N N . LEU A 1 458 ? 1.254 -20.520 -7.057 1.00 95.31 458 LEU A N 1
ATOM 3368 C CA . LEU A 1 458 ? 1.928 -20.687 -5.763 1.00 95.31 458 LEU A CA 1
ATOM 3369 C C . LEU A 1 458 ? 3.417 -21.011 -5.923 1.00 95.31 458 LEU A C 1
ATOM 3371 O O . LEU A 1 458 ? 4.244 -20.452 -5.205 1.00 95.31 458 LEU A O 1
ATOM 3375 N N . GLN A 1 459 ? 3.788 -21.856 -6.888 1.00 95.62 459 GLN A N 1
ATOM 3376 C CA . GLN A 1 459 ? 5.196 -22.126 -7.205 1.00 95.62 459 GLN A CA 1
ATOM 3377 C C . GLN A 1 459 ? 5.914 -20.873 -7.718 1.00 95.62 459 GLN A C 1
ATOM 3379 O O . GLN A 1 459 ? 7.042 -20.585 -7.315 1.00 95.62 459 GLN A O 1
ATOM 3384 N N . ALA A 1 460 ? 5.252 -20.102 -8.581 1.00 94.88 460 ALA A N 1
ATOM 3385 C CA . ALA A 1 460 ? 5.784 -18.851 -9.106 1.00 94.88 460 ALA A CA 1
ATOM 3386 C C . ALA A 1 460 ? 5.962 -17.782 -8.010 1.00 94.88 460 ALA A C 1
ATOM 3388 O O . ALA A 1 460 ? 6.911 -16.992 -8.087 1.00 94.88 460 ALA A O 1
ATOM 3389 N N . LEU A 1 461 ? 5.071 -17.763 -7.015 1.00 96.44 461 LEU A N 1
ATOM 3390 C CA . LEU A 1 461 ? 5.142 -16.912 -5.829 1.00 96.44 461 LEU A CA 1
ATOM 3391 C C . LEU A 1 461 ? 6.289 -17.341 -4.900 1.00 96.44 461 LEU A C 1
ATOM 3393 O O . LEU A 1 461 ? 7.142 -16.513 -4.585 1.00 96.44 461 LEU A O 1
ATOM 3397 N N . GLN A 1 462 ? 6.378 -18.633 -4.556 1.00 96.06 462 GLN A N 1
ATOM 3398 C CA . GLN A 1 462 ? 7.466 -19.204 -3.746 1.00 96.06 462 GLN A CA 1
ATOM 3399 C C . GLN A 1 462 ? 8.836 -18.877 -4.346 1.00 96.06 462 GLN A C 1
ATOM 3401 O O . GLN A 1 462 ? 9.692 -18.314 -3.675 1.00 96.06 462 GLN A O 1
ATOM 3406 N N . ALA A 1 463 ? 9.031 -19.149 -5.639 1.00 95.12 463 ALA A N 1
ATOM 3407 C CA . ALA A 1 463 ? 10.320 -18.950 -6.296 1.00 95.12 463 ALA A CA 1
ATOM 3408 C C . ALA A 1 463 ? 10.765 -17.477 -6.355 1.00 95.12 463 ALA A C 1
ATOM 3410 O O . ALA A 1 463 ? 11.951 -17.196 -6.541 1.00 95.12 463 ALA A O 1
ATOM 3411 N N . ARG A 1 464 ? 9.828 -16.524 -6.275 1.00 95.31 464 ARG A N 1
ATOM 3412 C CA . ARG A 1 464 ? 10.136 -15.088 -6.187 1.00 95.31 464 ARG A CA 1
ATOM 3413 C C . ARG A 1 464 ? 10.457 -14.682 -4.757 1.00 95.31 464 ARG A C 1
ATOM 3415 O O . ARG A 1 464 ? 11.434 -13.967 -4.557 1.00 95.31 464 ARG A O 1
ATOM 3422 N N . LEU A 1 465 ? 9.668 -15.160 -3.796 1.00 94.62 465 LEU A N 1
ATOM 3423 C CA . LEU A 1 465 ? 9.901 -14.916 -2.378 1.00 94.62 465 LEU A CA 1
ATOM 3424 C C . LEU A 1 465 ? 11.271 -15.458 -1.954 1.00 94.62 465 LEU A C 1
ATOM 3426 O O . LEU A 1 465 ? 12.064 -14.705 -1.403 1.00 94.62 465 LEU A O 1
ATOM 3430 N N . ASP A 1 466 ? 11.587 -16.707 -2.301 1.00 92.88 466 ASP A N 1
ATOM 3431 C CA . ASP A 1 466 ? 12.861 -17.347 -1.956 1.00 92.88 466 ASP A CA 1
ATOM 3432 C C . ASP A 1 466 ? 14.052 -16.586 -2.536 1.00 92.88 466 ASP A C 1
ATOM 3434 O O . ASP A 1 466 ? 15.025 -16.336 -1.830 1.00 92.88 466 ASP A O 1
ATOM 3438 N N . ARG A 1 467 ? 13.970 -16.173 -3.809 1.00 93.06 467 ARG A N 1
ATOM 3439 C CA . ARG A 1 467 ? 15.030 -15.381 -4.449 1.00 93.06 467 ARG A CA 1
ATOM 3440 C C . ARG A 1 467 ? 15.243 -14.047 -3.749 1.00 93.06 467 ARG A C 1
ATOM 3442 O O . ARG A 1 467 ? 16.389 -13.687 -3.493 1.00 93.06 467 ARG A O 1
ATOM 3449 N N . LEU A 1 468 ? 14.162 -13.335 -3.431 1.00 92.50 468 LEU A N 1
ATOM 3450 C CA . LEU A 1 468 ? 14.251 -12.055 -2.736 1.00 92.50 468 LEU A CA 1
ATOM 3451 C C . LEU A 1 468 ? 14.835 -12.235 -1.330 1.00 92.50 468 LEU A C 1
ATOM 3453 O O . LEU A 1 468 ? 15.785 -11.547 -0.974 1.00 92.50 468 LEU A O 1
ATOM 3457 N N . VAL A 1 469 ? 14.316 -13.188 -0.554 1.00 90.00 469 VAL A N 1
ATOM 3458 C CA . VAL A 1 469 ? 14.783 -13.479 0.809 1.00 90.00 469 VAL A CA 1
ATOM 3459 C C . VAL A 1 469 ? 16.256 -13.883 0.808 1.00 90.00 469 VAL A C 1
ATOM 3461 O O . VAL A 1 469 ? 17.025 -13.341 1.597 1.00 90.00 469 VAL A O 1
ATOM 3464 N N . GLN A 1 470 ? 16.680 -14.765 -0.101 1.00 89.81 470 GLN A N 1
ATOM 3465 C CA . GLN A 1 470 ? 18.083 -15.168 -0.226 1.00 89.81 470 GLN A CA 1
ATOM 3466 C C . GLN A 1 470 ? 18.987 -13.994 -0.614 1.00 89.81 470 GLN A C 1
ATOM 3468 O O . GLN A 1 470 ? 20.065 -13.842 -0.043 1.00 89.81 470 GLN A O 1
ATOM 3473 N N . ALA A 1 471 ? 18.559 -13.145 -1.552 1.00 90.62 471 ALA A N 1
ATOM 3474 C CA . ALA A 1 471 ? 19.333 -11.975 -1.956 1.00 90.62 471 ALA A CA 1
ATOM 3475 C C . ALA A 1 471 ? 19.471 -10.957 -0.813 1.00 90.62 471 ALA A C 1
ATOM 3477 O O . ALA A 1 471 ? 20.568 -10.456 -0.564 1.00 90.62 471 ALA A O 1
ATOM 3478 N N . LEU A 1 472 ? 18.391 -10.707 -0.066 1.00 87.81 472 LEU A N 1
ATOM 3479 C CA . LEU A 1 472 ? 18.412 -9.863 1.130 1.00 87.81 472 LEU A CA 1
ATOM 3480 C C . LEU A 1 472 ? 19.336 -10.461 2.204 1.00 87.81 472 LEU A C 1
ATOM 3482 O O . LEU A 1 472 ? 20.192 -9.760 2.736 1.00 87.81 472 LEU A O 1
ATOM 3486 N N . GLN A 1 473 ? 19.246 -11.766 2.467 1.00 85.44 473 GLN A N 1
ATOM 3487 C CA . GLN A 1 473 ? 20.129 -12.455 3.416 1.00 85.44 473 GLN A CA 1
ATOM 3488 C C . GLN A 1 473 ? 21.605 -12.401 3.020 1.00 85.44 473 GLN A C 1
ATOM 3490 O O . GLN A 1 473 ? 22.470 -12.286 3.886 1.00 85.44 473 GLN A O 1
ATOM 3495 N N . ALA A 1 474 ? 21.896 -12.462 1.722 1.00 86.06 474 ALA A N 1
ATOM 3496 C CA . ALA A 1 474 ? 23.250 -12.379 1.194 1.00 86.06 474 ALA A CA 1
ATOM 3497 C C . ALA A 1 474 ? 23.792 -10.940 1.125 1.00 86.06 474 ALA A C 1
ATOM 3499 O O . ALA A 1 474 ? 24.980 -10.761 0.861 1.00 86.06 474 ALA A O 1
ATOM 3500 N N . THR A 1 475 ? 22.953 -9.919 1.340 1.00 84.50 475 THR A N 1
ATOM 3501 C CA . THR A 1 475 ? 23.359 -8.513 1.222 1.00 84.50 475 THR A CA 1
ATOM 3502 C C . THR A 1 475 ? 24.201 -8.096 2.430 1.00 84.50 475 THR A C 1
ATOM 3504 O O . THR A 1 475 ? 23.683 -8.052 3.552 1.00 84.50 475 THR A O 1
ATOM 3507 N N . PRO A 1 476 ? 25.490 -7.750 2.238 1.00 76.00 476 PRO A N 1
ATOM 3508 C CA . PRO A 1 476 ? 26.360 -7.358 3.339 1.00 76.00 476 PRO A CA 1
ATOM 3509 C C . PRO A 1 476 ? 25.825 -6.117 4.058 1.00 76.00 476 PRO A C 1
ATOM 3511 O O . PRO A 1 476 ? 25.469 -5.133 3.417 1.00 76.00 476 PRO A O 1
ATOM 3514 N N . GLY A 1 477 ? 25.773 -6.164 5.390 1.00 74.00 477 GLY A N 1
ATOM 3515 C CA . GLY A 1 477 ? 25.285 -5.054 6.218 1.00 74.00 477 GLY A CA 1
ATOM 3516 C C . GLY A 1 477 ? 23.758 -4.949 6.330 1.00 74.00 477 GLY A C 1
ATOM 3517 O O . GLY A 1 477 ? 23.276 -4.193 7.176 1.00 74.00 477 GLY A O 1
ATOM 3518 N N . LEU A 1 478 ? 22.986 -5.720 5.546 1.00 70.75 478 LEU A N 1
ATOM 3519 C CA . LEU A 1 478 ? 21.528 -5.743 5.686 1.00 70.75 478 LEU A CA 1
ATOM 3520 C C . LEU A 1 478 ? 21.131 -6.550 6.912 1.00 70.75 478 LEU A C 1
ATOM 3522 O O . LEU A 1 478 ? 20.631 -6.001 7.885 1.00 70.75 478 LEU A O 1
ATOM 3526 N N . LEU A 1 479 ? 21.367 -7.854 6.877 1.00 68.25 479 LEU A N 1
ATOM 3527 C CA . LEU A 1 479 ? 21.309 -8.666 8.075 1.00 68.25 479 LEU A CA 1
ATOM 3528 C C . LEU A 1 479 ? 22.714 -8.634 8.642 1.00 68.25 479 LEU A C 1
ATOM 3530 O O . LEU A 1 479 ? 23.675 -8.975 7.950 1.00 68.25 479 LEU A O 1
ATOM 3534 N N . LEU A 1 480 ? 22.850 -8.211 9.896 1.00 53.56 480 LEU A N 1
ATOM 3535 C CA . LEU A 1 480 ? 24.044 -8.558 10.645 1.00 53.56 480 LEU A CA 1
ATOM 3536 C C . LEU A 1 480 ? 24.080 -10.084 10.627 1.00 53.56 480 LEU A C 1
ATOM 3538 O O . LEU A 1 480 ? 23.303 -10.731 11.334 1.00 53.56 480 LEU A O 1
ATOM 3542 N N . ALA A 1 481 ? 24.925 -10.659 9.764 1.00 39.91 481 ALA A N 1
ATOM 3543 C CA . ALA A 1 481 ? 25.310 -12.047 9.899 1.00 39.91 481 ALA A CA 1
ATOM 3544 C C . ALA A 1 481 ? 25.622 -12.214 11.382 1.00 39.91 481 ALA A C 1
ATOM 3546 O O . ALA A 1 481 ? 26.368 -11.397 11.933 1.00 39.91 481 ALA A O 1
ATOM 3547 N N . ALA A 1 482 ? 25.020 -13.211 12.040 1.00 36.69 482 ALA A N 1
ATOM 3548 C CA . ALA A 1 482 ? 25.600 -13.681 13.283 1.00 36.69 482 ALA A CA 1
ATOM 3549 C C . ALA A 1 482 ? 27.080 -13.853 12.946 1.00 36.69 482 ALA A C 1
ATOM 3551 O O . ALA A 1 482 ? 27.378 -14.602 12.009 1.00 36.69 482 ALA A O 1
ATOM 3552 N N . PRO A 1 483 ? 27.997 -13.077 13.548 1.00 35.50 483 PRO A N 1
ATOM 3553 C CA . PRO A 1 483 ? 29.376 -13.346 13.272 1.00 35.50 483 PRO A CA 1
ATOM 3554 C C . PRO A 1 483 ? 29.557 -14.783 13.742 1.00 35.50 483 PRO A C 1
ATOM 3556 O O . PRO A 1 483 ? 29.452 -15.058 14.937 1.00 35.50 483 PRO A O 1
ATOM 3559 N N . ASP A 1 484 ? 29.876 -15.682 12.816 1.00 34.25 484 ASP A N 1
ATOM 3560 C CA . ASP A 1 484 ? 30.729 -16.827 13.104 1.00 34.25 484 ASP A CA 1
ATOM 3561 C C . ASP A 1 484 ? 32.101 -16.261 13.512 1.00 34.25 484 ASP A C 1
ATOM 3563 O O . ASP A 1 484 ? 33.132 -16.466 12.878 1.00 34.25 484 ASP A O 1
ATOM 3567 N N . ARG A 1 485 ? 32.123 -15.453 14.575 1.00 37.22 485 ARG A N 1
ATOM 3568 C CA . ARG A 1 485 ? 33.304 -15.255 15.378 1.00 37.22 485 ARG A CA 1
ATOM 3569 C C . ARG A 1 485 ? 33.264 -16.430 16.337 1.00 37.22 485 ARG A C 1
ATOM 3571 O O . ARG A 1 485 ? 32.409 -16.434 17.226 1.00 37.22 485 ARG A O 1
ATOM 3578 N N . PRO A 1 486 ? 34.147 -17.432 16.191 1.00 37.06 486 PRO A N 1
ATOM 3579 C CA . PRO A 1 486 ? 34.374 -18.360 17.287 1.00 37.06 486 PRO A CA 1
ATOM 3580 C C . PRO A 1 486 ? 34.628 -17.515 18.532 1.00 37.06 486 PRO A C 1
ATOM 3582 O O . PRO A 1 486 ? 35.515 -16.665 18.487 1.00 37.06 486 PRO A O 1
ATOM 3585 N N . ALA A 1 487 ? 33.790 -17.698 19.559 1.00 42.25 487 ALA A N 1
ATOM 3586 C CA . ALA A 1 487 ? 33.773 -16.999 20.842 1.00 42.25 487 ALA A CA 1
ATOM 3587 C C . ALA A 1 487 ? 35.059 -16.200 21.122 1.00 42.25 487 ALA A C 1
ATOM 3589 O O . ALA A 1 487 ? 35.985 -16.683 21.780 1.00 42.25 487 ALA A O 1
ATOM 3590 N N . GLN A 1 488 ? 35.139 -14.971 20.603 1.00 50.88 488 GLN A N 1
ATOM 3591 C CA . GLN A 1 488 ? 36.196 -14.062 21.009 1.00 50.88 488 GLN A CA 1
ATOM 3592 C C . GLN A 1 488 ? 35.817 -13.651 22.424 1.00 50.88 488 GLN A C 1
ATOM 3594 O O . GLN A 1 488 ? 34.767 -13.048 22.639 1.00 50.88 488 GLN A O 1
ATOM 3599 N N . ARG A 1 489 ? 36.623 -14.070 23.404 1.00 59.66 489 ARG A N 1
ATOM 3600 C CA . ARG A 1 489 ? 36.456 -13.641 24.793 1.00 59.66 489 ARG A CA 1
ATOM 3601 C C . ARG A 1 489 ? 36.455 -12.115 24.800 1.00 59.66 489 ARG A C 1
ATOM 3603 O O . ARG A 1 489 ? 37.483 -11.525 24.474 1.00 59.66 489 ARG A O 1
ATOM 3610 N N . LEU A 1 490 ? 35.313 -11.520 25.143 1.00 68.69 490 LEU A N 1
ATOM 3611 C CA . LEU A 1 490 ? 35.200 -10.081 25.363 1.00 68.69 490 LEU A CA 1
ATOM 3612 C C . LEU A 1 490 ? 36.299 -9.647 26.331 1.00 68.69 490 LEU A C 1
ATOM 3614 O O . LEU A 1 490 ? 36.557 -10.321 27.337 1.00 68.69 490 LEU A O 1
ATOM 3618 N N . THR A 1 491 ? 36.945 -8.530 26.029 1.00 79.88 491 THR A N 1
ATOM 3619 C CA . THR A 1 491 ? 37.840 -7.875 26.978 1.00 79.88 491 THR A CA 1
ATOM 3620 C C . THR A 1 491 ? 37.055 -7.443 28.219 1.00 79.88 491 THR A C 1
ATOM 3622 O O . THR A 1 491 ? 35.828 -7.312 28.210 1.00 79.88 491 THR A O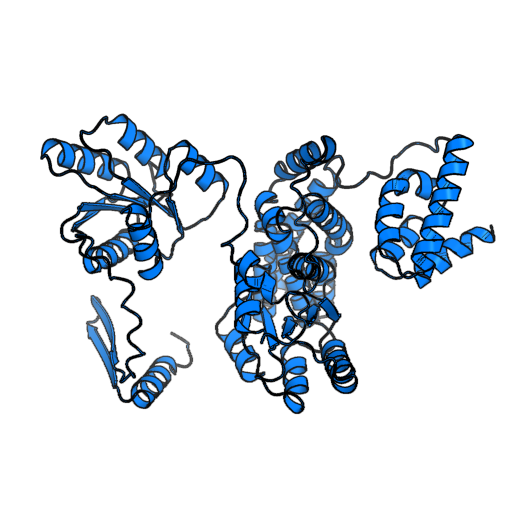 1
ATOM 3625 N N . GLN A 1 492 ? 37.761 -7.227 29.328 1.00 74.44 492 GLN A N 1
ATOM 3626 C CA . GLN A 1 492 ? 37.121 -6.827 30.581 1.00 74.44 492 GLN A CA 1
ATOM 3627 C C . GLN A 1 492 ? 36.420 -5.460 30.467 1.00 74.44 492 GLN A C 1
ATOM 3629 O O . GLN A 1 492 ? 35.394 -5.254 31.112 1.00 74.44 492 GLN A O 1
ATOM 3634 N N . GLU A 1 493 ? 36.926 -4.570 29.608 1.00 76.62 493 GLU A N 1
ATOM 3635 C CA . GLU A 1 493 ? 36.317 -3.271 29.299 1.00 76.62 493 GLU A CA 1
ATOM 3636 C C . GLU A 1 493 ? 35.032 -3.422 28.470 1.00 76.62 493 GLU A C 1
ATOM 3638 O O . GLU A 1 493 ? 34.002 -2.859 28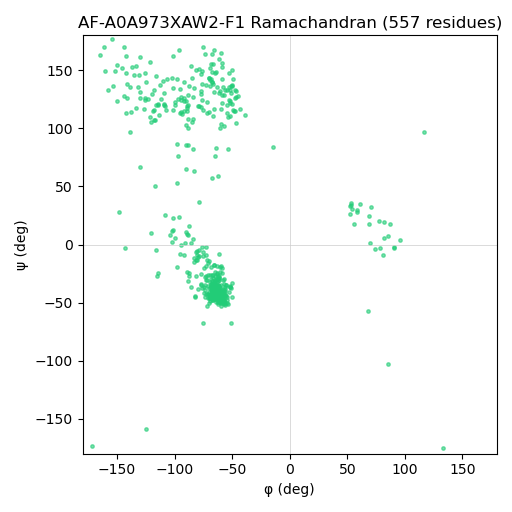.837 1.00 76.62 493 GLU A O 1
ATOM 3643 N N . GLU A 1 494 ? 35.033 -4.254 27.422 1.00 76.94 494 GLU A N 1
ATOM 3644 C CA . GLU A 1 494 ? 33.830 -4.537 26.616 1.00 76.94 494 GLU A CA 1
ATOM 3645 C C . GLU A 1 494 ? 32.724 -5.197 27.452 1.00 76.94 494 GLU A C 1
ATOM 3647 O O . GLU A 1 494 ? 31.542 -4.884 27.301 1.00 76.94 494 GLU A O 1
ATOM 3652 N N . LEU A 1 495 ? 33.102 -6.079 28.384 1.00 78.12 495 LEU A N 1
ATOM 3653 C CA . LEU A 1 495 ? 32.165 -6.718 29.306 1.00 78.12 495 LEU A CA 1
ATOM 3654 C C . LEU A 1 495 ? 31.517 -5.702 30.261 1.00 78.12 495 LEU A C 1
ATOM 3656 O O . LEU A 1 495 ? 30.337 -5.829 30.591 1.00 78.12 495 LEU A O 1
ATOM 3660 N N . GLN A 1 496 ? 32.281 -4.709 30.727 1.00 80.12 496 GLN A N 1
ATOM 3661 C CA . GLN A 1 496 ? 31.767 -3.639 31.583 1.00 80.12 496 GLN A CA 1
ATOM 3662 C C . GLN A 1 496 ? 30.848 -2.694 30.808 1.00 80.12 496 GLN A C 1
ATOM 3664 O O . GLN A 1 496 ? 29.745 -2.416 31.280 1.00 80.12 496 GLN A O 1
ATOM 3669 N N . ALA A 1 497 ? 31.258 -2.269 29.610 1.00 80.19 497 ALA A N 1
ATOM 3670 C CA . ALA A 1 497 ? 30.454 -1.415 28.742 1.00 80.19 497 ALA A CA 1
ATOM 3671 C C . ALA A 1 497 ? 29.106 -2.070 28.416 1.00 80.19 497 ALA A C 1
ATOM 3673 O O . ALA A 1 497 ? 28.058 -1.475 28.638 1.00 80.19 497 ALA A O 1
ATOM 3674 N N . ALA A 1 498 ? 29.109 -3.342 28.018 1.00 80.44 498 ALA A N 1
ATOM 3675 C CA . ALA A 1 498 ? 27.876 -4.029 27.660 1.00 80.44 498 ALA A CA 1
ATOM 3676 C C . ALA A 1 498 ? 26.963 -4.338 28.859 1.00 80.44 498 ALA A C 1
ATOM 3678 O O . ALA A 1 498 ? 25.746 -4.398 28.698 1.00 80.44 498 ALA A O 1
ATOM 3679 N N . ARG A 1 499 ? 27.504 -4.483 30.079 1.00 85.06 499 ARG A N 1
ATOM 3680 C CA . ARG A 1 499 ? 26.681 -4.522 31.305 1.00 85.06 499 ARG A CA 1
ATOM 3681 C C . ARG A 1 499 ? 26.018 -3.174 31.589 1.00 85.06 499 ARG A C 1
ATOM 3683 O O . ARG A 1 499 ? 24.864 -3.164 32.005 1.00 85.06 499 ARG A O 1
ATOM 3690 N N . ALA A 1 500 ? 26.721 -2.066 31.355 1.00 85.94 500 ALA A N 1
ATOM 3691 C CA . ALA A 1 500 ? 26.154 -0.728 31.501 1.00 85.94 500 ALA A CA 1
ATOM 3692 C C . ALA A 1 500 ? 25.051 -0.472 30.462 1.00 85.94 500 ALA A C 1
ATOM 3694 O O . ALA A 1 500 ? 23.969 -0.022 30.831 1.00 85.94 500 ALA A O 1
ATOM 3695 N N . THR A 1 501 ? 25.281 -0.849 29.201 1.00 86.19 501 THR A N 1
ATOM 3696 C CA . THR A 1 501 ? 24.264 -0.780 28.143 1.00 86.19 501 THR A CA 1
ATOM 3697 C C . THR A 1 501 ? 23.042 -1.625 28.491 1.00 86.19 501 THR A C 1
ATOM 3699 O O . THR A 1 501 ? 21.919 -1.153 28.365 1.00 86.19 501 THR A O 1
ATOM 3702 N N . LEU A 1 502 ? 23.229 -2.854 28.987 1.00 88.62 502 LEU A N 1
ATOM 3703 C CA . LEU A 1 502 ? 22.101 -3.699 29.381 1.00 88.62 502 LEU A CA 1
ATOM 3704 C C . LEU A 1 502 ? 21.268 -3.058 30.499 1.00 88.62 502 LEU A C 1
ATOM 3706 O O . LEU A 1 502 ? 20.049 -3.080 30.424 1.00 88.62 502 LEU A O 1
ATOM 3710 N N . ALA A 1 503 ? 21.911 -2.458 31.506 1.00 88.94 503 ALA A N 1
ATOM 3711 C CA . ALA A 1 503 ? 21.207 -1.768 32.585 1.00 88.94 503 ALA A CA 1
ATOM 3712 C C . ALA A 1 503 ? 20.397 -0.563 32.074 1.00 88.94 503 ALA A C 1
ATOM 3714 O O . ALA A 1 503 ? 19.293 -0.321 32.555 1.00 88.94 503 ALA A O 1
ATOM 3715 N N . GLN A 1 504 ? 20.921 0.164 31.082 1.00 87.94 504 GLN A N 1
ATOM 3716 C CA . GLN A 1 504 ? 20.188 1.240 30.411 1.00 87.94 504 GLN A CA 1
ATOM 3717 C C . GLN A 1 504 ? 18.982 0.698 29.640 1.00 87.94 504 GLN A C 1
ATOM 3719 O O . GLN A 1 504 ? 17.886 1.221 29.801 1.00 87.94 504 GLN A O 1
ATOM 3724 N N . ILE A 1 505 ? 19.153 -0.385 28.875 1.00 87.31 505 ILE A N 1
ATOM 3725 C CA . ILE A 1 505 ? 18.052 -1.043 28.157 1.00 87.31 505 ILE A CA 1
ATOM 3726 C C . ILE A 1 505 ? 16.977 -1.512 29.143 1.00 87.31 505 ILE A C 1
ATOM 3728 O O . ILE A 1 505 ? 15.805 -1.234 28.933 1.00 87.31 505 ILE A O 1
ATOM 3732 N N . THR A 1 506 ? 17.351 -2.150 30.254 1.00 91.56 506 THR A N 1
ATOM 3733 C CA . THR A 1 506 ? 16.399 -2.557 31.299 1.00 91.56 506 THR A CA 1
ATOM 3734 C C . THR A 1 506 ? 15.627 -1.364 31.867 1.00 91.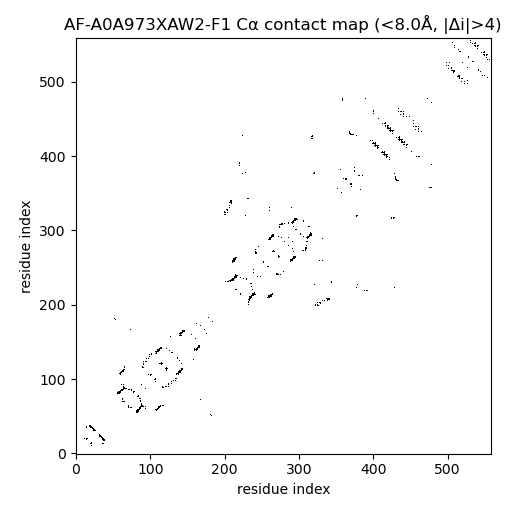56 506 THR A C 1
ATOM 3736 O O . THR A 1 506 ? 14.417 -1.459 32.045 1.00 91.56 506 THR A O 1
ATOM 3739 N N . ALA A 1 507 ? 16.292 -0.232 32.117 1.00 90.31 507 ALA A N 1
ATOM 3740 C CA . ALA A 1 507 ? 15.633 0.973 32.622 1.00 90.31 507 ALA A CA 1
ATOM 3741 C C . ALA A 1 507 ? 14.664 1.600 31.605 1.00 90.31 507 ALA A C 1
ATOM 3743 O O . ALA A 1 507 ? 13.635 2.132 32.016 1.00 90.31 507 ALA A O 1
ATOM 3744 N N . LEU A 1 508 ? 14.987 1.538 30.308 1.00 85.38 508 LEU A N 1
ATOM 3745 C CA . LEU A 1 508 ? 14.112 1.993 29.222 1.00 85.38 508 LEU A CA 1
ATOM 3746 C C . LEU A 1 508 ? 12.895 1.072 29.072 1.00 85.38 508 LEU A C 1
ATOM 3748 O O . LEU A 1 508 ? 11.771 1.555 29.003 1.00 85.38 508 LEU A O 1
ATOM 3752 N N . LEU A 1 509 ? 13.097 -0.248 29.129 1.00 87.12 509 LEU A N 1
ATOM 3753 C CA . LEU A 1 509 ? 12.005 -1.225 29.078 1.00 87.12 509 LEU A CA 1
ATOM 3754 C C . LEU A 1 509 ? 11.037 -1.084 30.261 1.00 87.12 509 LEU A C 1
ATOM 3756 O O . LEU A 1 509 ? 9.837 -1.188 30.072 1.00 87.12 509 LEU A O 1
ATOM 3760 N N . GLN A 1 510 ? 11.533 -0.786 31.467 1.00 89.75 510 GLN A N 1
ATOM 3761 C CA . GLN A 1 510 ? 10.683 -0.506 32.639 1.00 89.75 510 GLN A CA 1
ATOM 3762 C C . GLN A 1 510 ? 9.841 0.772 32.505 1.00 89.75 510 GLN A C 1
ATOM 3764 O O . GLN A 1 510 ? 8.914 0.976 33.286 1.00 89.75 510 GLN A O 1
ATOM 3769 N N . GLN A 1 511 ? 10.203 1.657 31.576 1.00 87.88 511 GLN A N 1
ATOM 3770 C CA . GLN A 1 511 ? 9.507 2.913 31.295 1.00 87.88 511 GLN A CA 1
ATOM 3771 C C . GLN A 1 511 ? 8.665 2.830 30.016 1.00 87.88 511 GLN A C 1
ATOM 3773 O O . GLN A 1 511 ? 8.163 3.858 29.566 1.00 87.88 511 GLN A O 1
ATOM 3778 N N . ASP A 1 512 ? 8.536 1.634 29.431 1.00 79.94 512 ASP A N 1
ATOM 3779 C CA . ASP A 1 512 ? 7.912 1.399 28.130 1.00 79.94 512 ASP A CA 1
ATOM 3780 C C . ASP A 1 512 ? 8.486 2.292 27.009 1.00 79.94 512 ASP A C 1
ATOM 3782 O O . ASP A 1 512 ? 7.782 2.713 26.088 1.00 79.94 512 ASP A O 1
ATOM 3786 N N . ASP A 1 513 ? 9.783 2.607 27.091 1.00 70.81 513 ASP A N 1
ATOM 3787 C CA . ASP A 1 513 ? 10.456 3.511 26.162 1.00 70.81 513 ASP A CA 1
ATOM 3788 C C . ASP A 1 513 ? 11.004 2.753 24.940 1.00 70.81 513 ASP A C 1
ATOM 3790 O O . ASP A 1 513 ? 11.875 1.881 25.042 1.00 70.81 513 ASP A O 1
ATOM 3794 N N . ALA A 1 514 ? 10.523 3.136 23.753 1.00 68.88 514 ALA A N 1
ATOM 3795 C CA . ALA A 1 514 ? 10.909 2.561 22.466 1.00 68.88 514 ALA A CA 1
ATOM 3796 C C . ALA A 1 514 ? 12.407 2.718 22.136 1.00 68.88 514 ALA A C 1
ATOM 3798 O O . ALA A 1 514 ? 12.938 1.933 21.345 1.00 68.88 514 ALA A O 1
ATOM 3799 N N . GLN A 1 515 ? 13.120 3.652 22.780 1.00 74.75 515 GLN A N 1
ATOM 3800 C CA . GLN A 1 515 ? 14.578 3.785 22.654 1.00 74.75 515 GLN A CA 1
ATOM 3801 C C . GLN A 1 515 ? 15.330 2.517 23.086 1.00 74.75 515 GLN A C 1
ATOM 3803 O O . GLN A 1 515 ? 16.484 2.315 22.697 1.00 74.75 515 GLN A O 1
ATOM 3808 N N . ALA A 1 516 ? 14.688 1.626 23.853 1.00 76.19 516 ALA A N 1
ATOM 3809 C CA . ALA A 1 516 ? 15.242 0.319 24.185 1.00 76.19 516 ALA A CA 1
ATOM 3810 C C . ALA A 1 516 ? 15.601 -0.504 22.933 1.00 76.19 516 ALA A C 1
ATOM 3812 O O . ALA A 1 516 ? 16.625 -1.191 22.936 1.00 76.19 516 ALA A O 1
ATOM 3813 N N . ALA A 1 517 ? 14.801 -0.413 21.863 1.00 70.94 517 ALA A N 1
ATOM 3814 C CA . ALA A 1 517 ? 15.037 -1.135 20.613 1.00 70.94 517 ALA A CA 1
ATOM 3815 C C . ALA A 1 517 ? 16.274 -0.610 19.874 1.00 70.94 517 ALA A C 1
ATOM 3817 O O . ALA A 1 517 ? 17.138 -1.395 19.481 1.00 70.94 517 ALA A O 1
ATOM 3818 N N . GLU A 1 518 ? 16.405 0.713 19.766 1.00 66.50 518 GLU A N 1
ATOM 3819 C CA . GLU A 1 518 ? 17.554 1.369 19.131 1.00 66.50 518 GLU A CA 1
ATOM 3820 C C . GLU A 1 518 ? 18.856 1.059 19.880 1.00 66.50 518 GLU A C 1
ATOM 3822 O O . GLU A 1 518 ? 19.875 0.700 19.282 1.00 66.50 518 GLU A O 1
ATOM 3827 N N . LEU A 1 519 ? 18.817 1.142 21.214 1.00 73.25 519 LEU A N 1
ATOM 3828 C CA . LEU A 1 519 ? 19.979 0.886 22.056 1.00 73.25 519 LEU A CA 1
ATOM 3829 C C . LEU A 1 519 ? 20.395 -0.593 22.019 1.00 73.25 519 LEU A C 1
ATOM 3831 O O . LEU A 1 519 ? 21.596 -0.891 21.980 1.00 73.25 519 LEU A O 1
ATOM 3835 N N . TRP A 1 520 ? 19.418 -1.508 21.990 1.00 83.56 520 TRP A N 1
ATOM 3836 C CA . TRP A 1 520 ? 19.651 -2.940 21.803 1.00 83.56 520 TRP A CA 1
ATOM 3837 C C . TRP A 1 520 ? 20.289 -3.232 20.446 1.00 83.56 520 TRP A C 1
ATOM 3839 O O . TRP A 1 520 ? 21.308 -3.923 20.392 1.00 83.56 520 TRP A O 1
ATOM 3849 N N . GLU A 1 521 ? 19.739 -2.688 19.358 1.00 75.06 521 GLU A N 1
ATOM 3850 C CA . GLU A 1 521 ? 20.246 -2.899 18.000 1.00 75.06 521 GLU A CA 1
ATOM 3851 C C . GLU A 1 521 ? 21.687 -2.394 17.856 1.00 75.06 521 GLU A C 1
ATOM 3853 O O . GLU A 1 521 ? 22.559 -3.137 17.393 1.00 75.06 521 GLU A O 1
ATOM 3858 N N . ALA A 1 522 ? 21.972 -1.188 18.358 1.00 69.38 522 ALA A N 1
ATOM 3859 C CA . ALA A 1 522 ? 23.301 -0.578 18.314 1.00 69.38 522 ALA A CA 1
ATOM 3860 C C . ALA A 1 522 ? 24.386 -1.413 19.024 1.00 69.38 522 ALA A C 1
ATOM 3862 O O . ALA A 1 522 ? 25.567 -1.316 18.688 1.00 69.38 522 ALA A O 1
ATOM 3863 N N . HIS A 1 523 ? 24.002 -2.259 19.988 1.00 78.50 523 HIS A N 1
ATOM 3864 C CA . HIS A 1 523 ? 24.930 -3.047 20.807 1.00 78.50 523 HIS A CA 1
ATOM 3865 C C . HIS A 1 523 ? 24.708 -4.564 20.691 1.00 78.50 523 HIS A C 1
ATOM 3867 O O . HIS A 1 523 ? 25.326 -5.343 21.429 1.00 78.50 523 HIS A O 1
ATOM 3873 N N . ALA A 1 524 ? 23.881 -5.012 19.740 1.00 72.62 524 ALA A N 1
ATOM 3874 C CA . ALA A 1 524 ? 23.434 -6.399 19.616 1.00 72.62 524 ALA A CA 1
ATOM 3875 C C . ALA A 1 524 ? 24.599 -7.397 19.521 1.00 72.62 524 ALA A C 1
ATOM 3877 O O . ALA A 1 524 ? 24.525 -8.497 20.070 1.00 72.62 524 ALA A O 1
ATOM 3878 N N . GLY A 1 525 ? 25.705 -7.006 18.878 1.00 71.88 525 GLY A N 1
ATOM 3879 C CA . GLY A 1 525 ? 26.897 -7.846 18.739 1.00 71.88 525 GLY A CA 1
ATOM 3880 C C . GLY A 1 525 ? 27.509 -8.271 20.079 1.00 71.88 525 GLY A C 1
ATOM 3881 O O . GLY A 1 525 ? 27.835 -9.443 20.256 1.00 71.88 525 GLY A O 1
ATOM 3882 N N . VAL A 1 526 ? 27.622 -7.350 21.042 1.00 76.06 526 VAL A N 1
ATOM 3883 C CA . VAL A 1 526 ? 28.201 -7.639 22.367 1.00 76.06 526 VAL A CA 1
ATOM 3884 C C . VAL A 1 526 ? 27.144 -8.208 23.317 1.00 76.06 526 VAL A C 1
ATOM 3886 O O . VAL A 1 526 ? 27.425 -9.125 24.091 1.00 76.06 526 VAL A O 1
ATOM 3889 N N . LEU A 1 527 ? 25.902 -7.723 23.223 1.00 79.25 527 LEU A N 1
ATOM 3890 C CA . LEU A 1 527 ? 24.791 -8.191 24.055 1.00 79.25 527 LEU A CA 1
ATOM 3891 C C . LEU A 1 527 ? 24.433 -9.659 23.786 1.00 79.25 527 LEU A C 1
ATOM 3893 O O . LEU A 1 527 ? 24.111 -10.378 24.731 1.00 79.25 527 LEU A O 1
ATOM 3897 N N . ARG A 1 528 ? 24.581 -10.141 22.543 1.00 76.88 528 ARG A N 1
ATOM 3898 C CA . ARG A 1 528 ? 24.407 -11.562 22.181 1.00 76.88 528 ARG A CA 1
ATOM 3899 C C . ARG A 1 528 ? 25.401 -12.497 22.861 1.00 76.88 528 ARG A C 1
ATOM 3901 O O . ARG A 1 528 ? 25.051 -13.629 23.169 1.00 76.88 528 ARG A O 1
ATOM 3908 N N . VAL A 1 529 ? 26.618 -12.029 23.137 1.00 76.31 529 VAL A N 1
ATOM 3909 C CA . VAL A 1 529 ? 27.619 -12.815 23.880 1.00 76.31 529 VAL A CA 1
ATOM 3910 C C . VAL A 1 529 ? 27.254 -12.908 25.366 1.00 76.31 529 VAL A C 1
ATOM 3912 O O . VAL A 1 529 ? 27.563 -13.897 26.024 1.00 76.31 529 VAL A O 1
ATOM 3915 N N . LEU A 1 530 ? 26.588 -11.880 25.899 1.00 77.50 530 LEU A N 1
ATOM 3916 C CA . LEU A 1 530 ? 26.186 -11.791 27.303 1.00 77.50 530 LEU A CA 1
ATOM 3917 C C . LEU A 1 530 ? 24.833 -12.437 27.617 1.00 77.50 530 LEU A C 1
ATOM 3919 O O . LEU A 1 530 ? 24.602 -12.804 28.769 1.00 77.50 530 LEU A O 1
ATOM 3923 N N . CYS A 1 531 ? 23.934 -12.514 26.637 1.00 78.19 531 CYS A N 1
ATOM 3924 C CA . CYS A 1 531 ? 22.560 -12.966 26.824 1.00 78.19 531 CYS A CA 1
ATOM 3925 C C . CYS A 1 531 ? 22.323 -14.247 26.007 1.00 78.19 531 CYS A C 1
ATOM 3927 O O . CYS A 1 531 ? 22.183 -14.164 24.787 1.00 78.19 531 CYS A O 1
ATOM 3929 N N . PRO A 1 532 ? 22.223 -15.424 26.652 1.00 71.81 532 PRO A N 1
ATOM 3930 C CA . PRO A 1 532 ? 21.949 -16.692 25.967 1.00 71.81 532 PRO A CA 1
ATOM 3931 C C . PRO A 1 532 ? 20.646 -16.672 25.155 1.00 71.81 532 PRO A C 1
ATOM 3933 O O . PRO A 1 532 ? 20.545 -17.323 24.120 1.00 71.81 532 PRO A O 1
ATOM 3936 N N . GLU A 1 533 ? 19.668 -15.880 25.600 1.00 80.38 533 GLU A N 1
ATOM 3937 C CA . GLU A 1 533 ? 18.367 -15.703 24.949 1.00 80.38 533 GLU A CA 1
ATOM 3938 C C . GLU A 1 533 ? 18.274 -14.405 24.133 1.00 80.38 533 GLU A C 1
ATOM 3940 O O . GLU A 1 533 ? 17.179 -13.915 23.871 1.00 80.38 533 GLU A O 1
ATOM 3945 N N . ALA A 1 534 ? 19.407 -13.832 23.705 1.00 78.88 534 ALA A N 1
ATOM 3946 C CA . ALA A 1 534 ? 19.443 -12.548 23.000 1.00 78.88 534 ALA A CA 1
ATOM 3947 C C . ALA A 1 534 ? 18.493 -12.476 21.799 1.00 78.88 534 ALA A C 1
ATOM 3949 O O . ALA A 1 534 ? 17.893 -11.438 21.567 1.00 78.88 534 ALA A O 1
ATOM 3950 N N . THR A 1 535 ? 18.318 -13.568 21.054 1.00 73.94 535 THR A N 1
ATOM 3951 C CA . THR A 1 535 ? 17.378 -13.615 19.925 1.00 73.94 535 THR A CA 1
ATOM 3952 C C . THR A 1 535 ? 15.925 -13.432 20.371 1.00 73.94 535 THR A C 1
ATOM 3954 O O . THR A 1 535 ? 15.165 -12.743 19.700 1.00 73.94 535 THR A O 1
ATOM 3957 N N . ARG A 1 536 ? 15.538 -14.027 21.508 1.00 75.88 536 ARG A N 1
ATOM 3958 C CA . ARG A 1 536 ? 14.185 -13.901 22.072 1.00 75.88 536 ARG A CA 1
ATOM 3959 C C . ARG A 1 536 ? 13.977 -12.536 22.710 1.00 75.88 536 ARG A C 1
ATOM 3961 O O . ARG A 1 536 ? 12.937 -11.931 22.499 1.00 75.88 536 ARG A O 1
ATOM 3968 N N . ILE A 1 537 ? 14.984 -12.039 23.428 1.00 81.12 537 ILE A N 1
ATOM 3969 C CA . ILE A 1 537 ? 14.964 -10.691 24.004 1.00 81.12 537 ILE A CA 1
ATOM 3970 C C . ILE A 1 537 ? 14.820 -9.659 22.885 1.00 81.12 537 ILE A C 1
ATOM 3972 O O . ILE A 1 537 ? 13.955 -8.802 22.961 1.00 81.12 537 ILE A O 1
ATOM 3976 N N . GLN A 1 538 ? 15.604 -9.785 21.812 1.00 81.56 538 GLN A N 1
ATOM 3977 C CA . GLN A 1 538 ? 15.510 -8.910 20.648 1.00 81.56 538 GLN A CA 1
ATOM 3978 C C . GLN A 1 538 ? 14.108 -8.929 20.036 1.00 81.56 538 GLN A C 1
ATOM 3980 O O . GLN A 1 538 ? 13.531 -7.869 19.835 1.00 81.56 538 GLN A O 1
ATOM 3985 N N . ALA A 1 539 ? 13.547 -10.117 19.796 1.00 66.62 539 ALA A N 1
ATOM 3986 C CA . ALA A 1 539 ? 12.200 -10.248 19.247 1.00 66.62 539 ALA A CA 1
ATOM 3987 C C . ALA A 1 539 ? 11.132 -9.620 20.162 1.00 66.62 539 ALA A C 1
ATOM 3989 O O . ALA A 1 539 ? 10.226 -8.957 19.668 1.00 66.62 539 ALA A O 1
ATOM 3990 N N . ALA A 1 540 ? 11.260 -9.780 21.483 1.00 70.12 540 ALA A N 1
ATOM 3991 C CA . ALA A 1 540 ? 10.348 -9.179 22.453 1.00 70.12 540 ALA A CA 1
ATOM 3992 C C . ALA A 1 540 ? 10.465 -7.643 22.488 1.00 70.12 540 ALA A C 1
ATOM 3994 O O . ALA A 1 540 ? 9.450 -6.954 22.488 1.00 70.12 540 ALA A O 1
ATOM 3995 N N . ILE A 1 541 ? 11.686 -7.095 22.447 1.00 76.06 541 ILE A N 1
ATOM 3996 C CA . ILE A 1 541 ? 11.923 -5.642 22.398 1.00 76.06 541 ILE A CA 1
ATOM 3997 C C . ILE A 1 541 ? 11.394 -5.047 21.082 1.00 76.06 541 ILE A C 1
ATOM 3999 O O . ILE A 1 541 ? 10.689 -4.044 21.101 1.00 76.06 541 ILE A O 1
ATOM 4003 N N . GLU A 1 542 ? 11.691 -5.675 19.941 1.00 70.00 542 GLU A N 1
ATOM 4004 C CA . GLU A 1 542 ? 11.230 -5.234 18.613 1.00 70.00 542 GLU A CA 1
ATOM 4005 C C . GLU A 1 542 ? 9.708 -5.373 18.430 1.00 70.00 542 GLU A C 1
ATOM 4007 O O . GLU A 1 542 ? 9.109 -4.648 17.633 1.00 70.00 542 GLU A O 1
ATOM 4012 N N . GLY A 1 543 ? 9.085 -6.301 19.161 1.00 60.06 543 GLY A N 1
ATOM 4013 C CA . GLY A 1 543 ? 7.640 -6.520 19.207 1.00 60.06 543 GLY A CA 1
ATOM 4014 C C . GLY A 1 543 ? 6.905 -5.706 20.276 1.00 60.06 543 GLY A C 1
ATOM 4015 O O . GLY A 1 543 ? 5.735 -5.980 20.520 1.00 60.06 543 GLY A O 1
ATOM 4016 N N . PHE A 1 544 ? 7.568 -4.747 20.940 1.00 68.50 544 PHE A N 1
ATOM 4017 C CA . PHE A 1 544 ? 7.016 -3.958 22.058 1.00 68.50 544 PHE A CA 1
ATOM 4018 C C . PHE A 1 544 ? 6.485 -4.801 23.236 1.00 68.50 544 PHE A C 1
ATOM 4020 O O . PHE A 1 544 ? 5.751 -4.310 24.092 1.00 68.50 544 PHE A O 1
ATOM 4027 N N . ALA A 1 545 ? 6.882 -6.072 23.323 1.00 77.19 545 ALA A N 1
ATOM 4028 C CA . ALA A 1 545 ? 6.579 -6.962 24.435 1.00 77.19 545 ALA A CA 1
ATOM 4029 C C . ALA A 1 545 ? 7.586 -6.718 25.571 1.00 77.19 545 ALA A C 1
ATOM 4031 O O . ALA A 1 545 ? 8.392 -7.585 25.917 1.00 77.19 545 ALA A O 1
ATOM 4032 N N . PHE A 1 546 ? 7.579 -5.504 26.130 1.00 84.31 546 PHE A N 1
ATOM 4033 C CA . PHE A 1 546 ? 8.581 -5.059 27.102 1.00 84.31 546 PHE A CA 1
ATOM 4034 C C . PHE A 1 546 ? 8.557 -5.869 28.402 1.00 84.31 546 PHE A C 1
ATOM 4036 O O . PHE A 1 546 ? 9.622 -6.197 28.922 1.00 84.31 546 PHE A O 1
ATOM 4043 N N . ASP A 1 547 ? 7.381 -6.312 28.853 1.00 84.75 547 ASP A N 1
ATOM 4044 C CA . ASP A 1 547 ? 7.243 -7.235 29.986 1.00 84.75 547 ASP A CA 1
ATOM 4045 C C . ASP A 1 547 ? 7.922 -8.592 29.725 1.00 84.75 547 ASP A 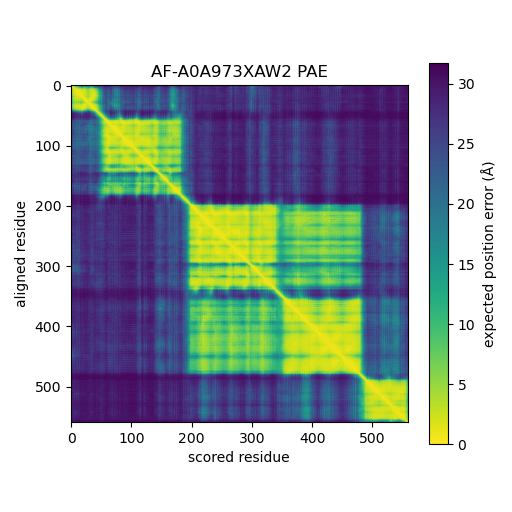C 1
ATOM 4047 O O . ASP A 1 547 ? 8.597 -9.142 30.599 1.00 84.75 547 ASP A O 1
ATOM 4051 N N . GLU A 1 548 ? 7.788 -9.136 28.509 1.00 83.25 548 GLU A N 1
ATOM 4052 C CA . GLU A 1 548 ? 8.452 -10.385 28.117 1.00 83.25 548 GLU A CA 1
ATOM 4053 C C . GLU A 1 548 ? 9.968 -10.181 28.014 1.00 83.25 548 GLU A C 1
ATOM 4055 O O . GLU A 1 548 ? 10.743 -10.994 28.522 1.00 83.25 548 GLU A O 1
ATOM 4060 N N . ALA A 1 549 ? 10.401 -9.068 27.418 1.00 85.69 549 ALA A N 1
ATOM 4061 C CA . ALA A 1 549 ? 11.810 -8.707 27.335 1.00 85.69 549 ALA A CA 1
ATOM 4062 C C . ALA A 1 549 ? 12.443 -8.553 28.729 1.00 85.69 549 ALA A C 1
ATOM 4064 O O . ALA A 1 549 ? 13.542 -9.064 28.958 1.00 85.69 549 ALA A O 1
ATOM 4065 N N . LEU A 1 550 ? 11.748 -7.908 29.672 1.00 89.75 550 LEU A N 1
ATOM 4066 C CA . LEU A 1 550 ? 12.181 -7.772 31.064 1.00 89.75 550 LEU A CA 1
ATOM 4067 C C . LEU A 1 550 ? 12.274 -9.128 31.758 1.00 89.75 550 LEU A C 1
ATOM 4069 O O . LEU A 1 550 ? 13.312 -9.425 32.345 1.00 89.75 550 LEU A O 1
ATOM 4073 N N . ALA A 1 551 ? 11.265 -9.990 31.621 1.00 87.81 551 ALA A N 1
ATOM 4074 C CA . ALA A 1 551 ? 11.293 -11.330 32.205 1.00 87.81 551 ALA A CA 1
ATOM 4075 C C . ALA A 1 551 ? 12.481 -12.166 31.687 1.00 87.81 551 ALA A C 1
ATOM 4077 O O . ALA A 1 551 ? 13.158 -12.848 32.462 1.00 87.81 551 ALA A O 1
ATOM 4078 N N . LEU A 1 552 ? 12.780 -12.078 30.387 1.00 86.00 552 LEU A N 1
ATOM 4079 C CA . LEU A 1 552 ? 13.926 -12.750 29.766 1.00 86.00 552 LEU A CA 1
ATOM 4080 C C . LEU A 1 552 ? 15.273 -12.165 30.227 1.00 86.00 552 LEU A C 1
ATOM 4082 O O . LEU A 1 552 ? 16.253 -12.899 30.377 1.00 86.00 552 LEU A O 1
ATOM 4086 N N . LEU A 1 553 ? 15.331 -10.854 30.480 1.00 85.56 553 LEU A N 1
ATOM 4087 C CA . LEU A 1 553 ? 16.510 -10.180 31.028 1.00 85.56 553 LEU A CA 1
ATOM 4088 C C . LEU A 1 553 ? 16.726 -10.486 32.518 1.00 85.56 553 LEU A C 1
ATOM 4090 O O . LEU A 1 553 ? 17.871 -10.607 32.949 1.00 85.56 553 LEU A O 1
ATOM 4094 N N . GLU A 1 554 ? 15.662 -10.653 33.302 1.00 81.25 554 GLU A N 1
ATOM 4095 C CA . GLU A 1 554 ? 15.717 -10.981 34.732 1.00 81.25 554 GLU A CA 1
ATOM 4096 C C . GLU A 1 554 ? 16.044 -12.456 34.989 1.00 81.25 554 GLU A C 1
ATOM 4098 O O . GLU A 1 554 ? 16.802 -12.769 35.912 1.00 81.25 554 GLU A O 1
ATOM 4103 N N . ALA A 1 555 ? 15.574 -13.363 34.126 1.00 69.81 555 ALA A N 1
ATOM 4104 C CA . ALA A 1 555 ? 15.930 -14.785 34.163 1.00 69.81 555 ALA A CA 1
ATOM 4105 C C . ALA A 1 555 ? 17.448 -15.026 34.017 1.00 69.81 555 ALA A C 1
ATOM 4107 O O . ALA A 1 555 ? 17.969 -16.058 34.440 1.00 69.81 555 ALA A O 1
ATOM 4108 N N . ARG A 1 556 ? 18.189 -14.045 33.484 1.00 65.31 556 ARG A N 1
ATOM 4109 C CA . ARG A 1 556 ? 19.657 -14.042 33.441 1.00 65.31 556 ARG A CA 1
ATOM 4110 C C . ARG A 1 556 ? 20.300 -13.803 34.810 1.00 65.31 556 ARG A C 1
ATOM 4112 O O . ARG A 1 556 ? 21.403 -14.282 35.036 1.00 65.31 556 ARG A O 1
ATOM 4119 N N . ALA A 1 557 ? 19.670 -13.048 35.713 1.00 52.75 557 ALA A N 1
ATOM 4120 C CA . ALA A 1 557 ? 20.270 -12.679 37.002 1.00 52.75 557 ALA A CA 1
ATOM 4121 C C . ALA A 1 557 ? 20.332 -13.849 38.006 1.00 52.75 557 ALA A C 1
ATOM 4123 O O . ALA A 1 557 ? 20.945 -13.720 39.065 1.00 52.75 557 ALA A O 1
ATOM 4124 N N . THR A 1 558 ? 19.696 -14.979 37.681 1.00 37.88 558 THR A N 1
ATOM 4125 C CA . THR A 1 558 ? 19.608 -16.187 38.516 1.00 37.88 558 THR A CA 1
ATOM 4126 C C . THR A 1 558 ? 20.553 -17.320 38.091 1.00 37.88 558 THR A C 1
ATOM 4128 O O . THR A 1 558 ? 20.561 -18.366 38.743 1.00 37.88 558 THR A O 1
ATOM 4131 N N . VAL A 1 559 ? 21.377 -17.110 37.055 1.00 34.53 559 VAL A N 1
ATOM 4132 C CA . VAL A 1 559 ? 22.401 -18.046 36.546 1.00 34.53 559 VAL A CA 1
ATOM 4133 C C . VAL A 1 559 ? 23.765 -17.368 36.573 1.00 34.53 559 VAL A C 1
ATOM 4135 O O . VAL A 1 559 ? 24.737 -18.034 36.997 1.00 34.53 559 VAL A O 1
#